Protein AF-0000000076386285 (afdb_homodimer)

pLDDT: mean 74.88, std 27.38, range [20.5, 98.56]

Secondary structure (DSSP, 8-state):
------------------S-----HHHHHHHHHHHHHHHHHHHHHHHHHHHHHHHHHHHHHHHHHHHHHHHHHHHHHHHHHHHHHHHHHHHHHHHHHHHHHHHHHHHTGGGS-HHHHHHHHHHHHHHHHTHHHHHHHHHH--EE--HHHHHHHHHT--EEPP----HHHHTTS-------------------------/------------------S-----HHHHHHHHHHHHHHHHHHHHHHHHHHHHHHHHHHHHHHHHHHHHHHHHHHHHHHHHHHHHHHHHHHHHHHHHHHHHHHHHHHHTGGGS-HHHHHHHHHHHHHHHHTHHHHHHHHHH--EE--HHHHHHHHHT--EEPP----HHHHTTS-------------------------

Organism: Callorhinchus milii (NCBI:txid7868)

Structure (mmCIF, N/CA/C/O backbone):
data_AF-0000000076386285-model_v1
#
loop_
_entity.id
_entity.type
_entity.pdbx_description
1 polymer 'Spermatogenesis-associated serine-rich protein 2'
#
loop_
_atom_site.group_PDB
_atom_site.id
_atom_site.type_symbol
_atom_site.label_atom_id
_atom_site.label_alt_id
_atom_site.label_comp_id
_atom_site.label_asym_id
_atom_site.label_entity_id
_atom_site.label_seq_id
_atom_site.pdbx_PDB_ins_code
_atom_site.Cartn_x
_atom_site.Cartn_y
_atom_site.Cartn_z
_atom_site.occupancy
_atom_site.B_iso_or_equiv
_atom_site.auth_seq_id
_atom_site.auth_comp_id
_atom_site.auth_asym_id
_atom_site.auth_atom_id
_atom_site.pdbx_PDB_model_num
ATOM 1 N N . LYS A 1 1 ? -15.422 -108.125 -12.406 1 35.66 1 LYS A N 1
ATOM 2 C CA . LYS A 1 1 ? -14.578 -107.562 -13.461 1 35.66 1 LYS A CA 1
ATOM 3 C C . LYS A 1 1 ? -14.398 -106.062 -13.297 1 35.66 1 LYS A C 1
ATOM 5 O O . LYS A 1 1 ? -15.375 -105.312 -13.062 1 35.66 1 LYS A O 1
ATOM 10 N N . PRO A 1 2 ? -13.195 -105.438 -13.008 1 38.62 2 PRO A N 1
ATOM 11 C CA . PRO A 1 2 ? -12.625 -104.188 -12.641 1 38.62 2 PRO A CA 1
ATOM 12 C C . PRO A 1 2 ? -12.906 -103.062 -13.68 1 38.62 2 PRO A C 1
ATOM 14 O O . PRO A 1 2 ? -12.727 -103.312 -14.875 1 38.62 2 PRO A O 1
ATOM 17 N N . PRO A 1 3 ? -13.961 -102.312 -13.531 1 40.31 3 PRO A N 1
ATOM 18 C CA . PRO A 1 3 ? -14.438 -101.562 -14.672 1 40.31 3 PRO A CA 1
ATOM 19 C C . PRO A 1 3 ? -13.336 -100.688 -15.312 1 40.31 3 PRO A C 1
ATOM 21 O O . PRO A 1 3 ? -12.383 -100.312 -14.625 1 40.31 3 PRO A O 1
ATOM 24 N N . PRO A 1 4 ? -12.859 -101 -16.578 1 34.97 4 PRO A N 1
ATOM 25 C CA . PRO A 1 4 ? -11.711 -100.375 -17.219 1 34.97 4 PRO A CA 1
ATOM 26 C C . PRO A 1 4 ? -11.711 -98.812 -17.078 1 34.97 4 PRO A C 1
ATOM 28 O O . PRO A 1 4 ? -12.781 -98.188 -17.016 1 34.97 4 PRO A O 1
ATOM 31 N N . ASN A 1 5 ? -10.789 -98.25 -16.297 1 36 5 ASN A N 1
ATOM 32 C CA . ASN A 1 5 ? -10.617 -96.812 -15.992 1 36 5 ASN A CA 1
ATOM 33 C C . ASN A 1 5 ? -10.625 -95.938 -17.266 1 36 5 ASN A C 1
ATOM 35 O O . ASN A 1 5 ? -10.109 -96.375 -18.297 1 36 5 ASN A O 1
ATOM 39 N N . PRO A 1 6 ? -11.508 -95 -17.422 1 34.81 6 PRO A N 1
ATOM 40 C CA . PRO A 1 6 ? -11.711 -94.25 -18.688 1 34.81 6 PRO A CA 1
ATOM 41 C C . PRO A 1 6 ? -10.422 -93.688 -19.25 1 34.81 6 PRO A C 1
ATOM 43 O O . PRO A 1 6 ? -9.484 -93.438 -18.5 1 34.81 6 PRO A O 1
ATOM 46 N N . PRO A 1 7 ? -9.969 -94.062 -20.484 1 29.41 7 PRO A N 1
ATOM 47 C CA . PRO A 1 7 ? -8.703 -93.562 -21.062 1 29.41 7 PRO A CA 1
ATOM 48 C C . PRO A 1 7 ? -8.539 -92.062 -20.969 1 29.41 7 PRO A C 1
ATOM 50 O O . PRO A 1 7 ? -9.516 -91.312 -21.141 1 29.41 7 PRO A O 1
ATOM 53 N N . ILE A 1 8 ? -7.84 -91.438 -20.031 1 34.91 8 ILE A N 1
ATOM 54 C CA . ILE A 1 8 ? -7.52 -90.062 -19.891 1 34.91 8 ILE A CA 1
ATOM 55 C C . ILE A 1 8 ? -7 -89.5 -21.219 1 34.91 8 ILE A C 1
ATOM 57 O O . ILE A 1 8 ? -6.105 -90.062 -21.828 1 34.91 8 ILE A O 1
ATOM 61 N N . PHE A 1 9 ? -7.812 -88.75 -22 1 29.17 9 PHE A N 1
ATOM 62 C CA . PHE A 1 9 ? -7.574 -88.125 -23.312 1 29.17 9 PHE A CA 1
ATOM 63 C C . PHE A 1 9 ? -6.25 -87.375 -23.328 1 29.17 9 PHE A C 1
ATOM 65 O O . PHE A 1 9 ? -5.934 -86.688 -22.391 1 29.17 9 PHE A O 1
ATOM 72 N N . PRO A 1 10 ? -5.152 -87.938 -23.844 1 29.06 10 PRO A N 1
ATOM 73 C CA . PRO A 1 10 ? -3.859 -87.25 -23.906 1 29.06 10 PRO A CA 1
ATOM 74 C C . PRO A 1 10 ? -3.967 -85.812 -24.469 1 29.06 10 PRO A C 1
ATOM 76 O O . PRO A 1 10 ? -4.59 -85.625 -25.516 1 29.06 10 PRO A O 1
ATOM 79 N N . SER A 1 11 ? -4.285 -84.75 -23.75 1 26.17 11 SER A N 1
ATOM 80 C CA . SER A 1 11 ? -4.352 -83.312 -24.047 1 26.17 11 SER A CA 1
ATOM 81 C C . SER A 1 11 ? -3.09 -82.875 -24.766 1 26.17 11 SER A C 1
ATOM 83 O O . SER A 1 11 ? -2.07 -82.562 -24.125 1 26.17 11 SER A O 1
ATOM 85 N N . ASP A 1 12 ? -2.529 -83.438 -25.828 1 27.33 12 ASP A N 1
ATOM 86 C CA . ASP A 1 12 ? -1.383 -83.188 -26.703 1 27.33 12 ASP A CA 1
ATOM 87 C C . ASP A 1 12 ? -1.451 -81.75 -27.281 1 27.33 12 ASP A C 1
ATOM 89 O O . ASP A 1 12 ? -1.646 -81.625 -28.484 1 27.33 12 ASP A O 1
ATOM 93 N N . CYS A 1 13 ? -2.277 -80.875 -26.984 1 32.75 13 CYS A N 1
ATOM 94 C CA . CYS A 1 13 ? -2.316 -79.625 -27.781 1 32.75 13 CYS A CA 1
ATOM 95 C C . CYS A 1 13 ? -0.916 -79.062 -27.969 1 32.75 13 CYS A C 1
ATOM 97 O O . CYS A 1 13 ? -0.384 -78.438 -27.078 1 32.75 13 CYS A O 1
ATOM 99 N N . ALA A 1 14 ? 0.162 -79.625 -28.688 1 32.5 14 ALA A N 1
ATOM 100 C CA . ALA A 1 14 ? 1.522 -79.812 -29.188 1 32.5 14 ALA A CA 1
ATOM 101 C C . ALA A 1 14 ? 1.964 -78.562 -29.938 1 32.5 14 ALA A C 1
ATOM 103 O O . ALA A 1 14 ? 3.133 -78.438 -30.312 1 32.5 14 ALA A O 1
ATOM 104 N N . ALA A 1 15 ? 1.148 -77.938 -31 1 34.97 15 ALA A N 1
ATOM 105 C CA . ALA A 1 15 ? 1.483 -77.438 -32.312 1 34.97 15 ALA A CA 1
ATOM 106 C C . ALA A 1 15 ? 2.455 -76.25 -32.188 1 34.97 15 ALA A C 1
ATOM 108 O O . ALA A 1 15 ? 2.617 -75.688 -31.109 1 34.97 15 ALA A O 1
ATOM 109 N N . LEU A 1 16 ? 2.684 -75.562 -33.562 1 32.06 16 LEU A N 1
ATOM 110 C CA . LEU A 1 16 ? 3.582 -74.688 -34.312 1 32.06 16 LEU A CA 1
ATOM 111 C C . LEU A 1 16 ? 3.729 -73.312 -33.594 1 32.06 16 LEU A C 1
ATOM 113 O O . LEU A 1 16 ? 2.818 -72.5 -33.625 1 32.06 16 LEU A O 1
ATOM 117 N N . ILE A 1 17 ? 4.152 -73.375 -32.438 1 33.78 17 ILE A N 1
ATOM 118 C CA . ILE A 1 17 ? 4.598 -72.25 -31.688 1 33.78 17 ILE A CA 1
ATOM 119 C C . ILE A 1 17 ? 5.406 -71.312 -32.594 1 33.78 17 ILE A C 1
ATOM 121 O O . ILE A 1 17 ? 6.508 -71.625 -33.031 1 33.78 17 ILE A O 1
ATOM 125 N N . SER A 1 18 ? 4.855 -70.875 -33.844 1 35.31 18 SER A N 1
ATOM 126 C CA . SER A 1 18 ? 5.566 -69.938 -34.688 1 35.31 18 SER A CA 1
ATOM 127 C C . SER A 1 18 ? 6.449 -69 -33.844 1 35.31 18 SER A C 1
ATOM 129 O O . SER A 1 18 ? 6.191 -68.812 -32.656 1 35.31 18 SER A O 1
ATOM 131 N N . PRO A 1 19 ? 7.656 -68.562 -34.375 1 36.28 19 PRO A N 1
ATOM 132 C CA . PRO A 1 19 ? 8.68 -67.75 -33.688 1 36.28 19 PRO A CA 1
ATOM 133 C C . PRO A 1 19 ? 8.094 -66.812 -32.656 1 36.28 19 PRO A C 1
ATOM 135 O O . PRO A 1 19 ? 6.918 -66.438 -32.75 1 36.28 19 PRO A O 1
ATOM 138 N N . CYS A 1 20 ? 8.547 -66.75 -31.469 1 38.47 20 CYS A N 1
ATOM 139 C CA . CYS A 1 20 ? 8.352 -65.938 -30.266 1 38.47 20 CYS A CA 1
ATOM 140 C C . CYS A 1 20 ? 7.859 -64.562 -30.641 1 38.47 20 CYS A C 1
ATOM 142 O O . CYS A 1 20 ? 8.523 -63.812 -31.391 1 38.47 20 CYS A O 1
ATOM 144 N N . LEU A 1 21 ? 6.695 -64.25 -31 1 42.19 21 LEU A N 1
ATOM 145 C CA . LEU A 1 21 ? 5.961 -63.062 -31.422 1 42.19 21 LEU A CA 1
ATOM 146 C C . LEU A 1 21 ? 6.531 -61.812 -30.781 1 42.19 21 LEU A C 1
ATOM 148 O O . LEU A 1 21 ? 6.305 -61.562 -29.594 1 42.19 21 LEU A O 1
ATOM 152 N N . THR A 1 22 ? 7.941 -61.5 -30.703 1 45.78 22 THR A N 1
ATOM 153 C CA . THR A 1 22 ? 8.57 -60.219 -30.484 1 45.78 22 THR A CA 1
ATOM 154 C C . THR A 1 22 ? 7.605 -59.094 -30.828 1 45.78 22 THR A C 1
ATOM 156 O O . THR A 1 22 ? 6.945 -59.094 -31.859 1 45.78 22 THR A O 1
ATOM 159 N N . THR A 1 23 ? 6.762 -58.594 -29.938 1 53.19 23 THR A N 1
ATOM 160 C CA . THR A 1 23 ? 6.027 -57.375 -30.266 1 53.19 23 THR A CA 1
ATOM 161 C C . THR A 1 23 ? 6.781 -56.562 -31.312 1 53.19 23 THR A C 1
ATOM 163 O O . THR A 1 23 ? 8.008 -56.438 -31.25 1 53.19 23 THR A O 1
ATOM 166 N N . GLY A 1 24 ? 6.57 -56.719 -32.531 1 56.06 24 GLY A N 1
ATOM 167 C CA . GLY A 1 24 ? 7.199 -56.125 -33.688 1 56.06 24 GLY A CA 1
ATOM 168 C C . GLY A 1 24 ? 7.934 -54.844 -33.406 1 56.06 24 GLY A C 1
ATOM 169 O O . GLY A 1 24 ? 7.711 -54.219 -32.344 1 56.06 24 GLY A O 1
ATOM 170 N N . PRO A 1 25 ? 9.164 -54.531 -34.031 1 62.34 25 PRO A N 1
ATOM 171 C CA . PRO A 1 25 ? 10.039 -53.375 -33.875 1 62.34 25 PRO A CA 1
ATOM 172 C C . PRO A 1 25 ? 9.273 -52.062 -33.594 1 62.34 25 PRO A C 1
ATOM 174 O O . PRO A 1 25 ? 9.766 -51.188 -32.906 1 62.34 25 PRO A O 1
ATOM 177 N N . TYR A 1 26 ? 7.988 -52.062 -33.969 1 70.19 26 TYR A N 1
ATOM 178 C CA . TYR A 1 26 ? 7.262 -50.812 -33.875 1 70.19 26 TYR A CA 1
ATOM 179 C C . TYR A 1 26 ? 6.734 -50.594 -32.438 1 70.19 26 TYR A C 1
ATOM 181 O O . TYR A 1 26 ? 6.777 -49.469 -31.938 1 70.19 26 TYR A O 1
ATOM 189 N N . ILE A 1 27 ? 6.383 -51.688 -31.688 1 82.06 27 ILE A N 1
ATOM 190 C CA . ILE A 1 27 ? 5.84 -51.531 -30.344 1 82.06 27 ILE A CA 1
ATOM 191 C C . ILE A 1 27 ? 6.969 -51.188 -29.375 1 82.06 27 ILE A C 1
ATOM 193 O O . ILE A 1 27 ? 6.762 -50.469 -28.391 1 82.06 27 ILE A O 1
ATOM 197 N N . GLU A 1 28 ? 8.117 -51.656 -29.734 1 83.31 28 GLU A N 1
ATOM 198 C CA . GLU A 1 28 ? 9.281 -51.375 -28.891 1 83.31 28 GLU A CA 1
ATOM 199 C C . GLU A 1 28 ? 9.609 -49.875 -28.875 1 83.31 28 GLU A C 1
ATOM 201 O O . GLU A 1 28 ? 9.945 -49.344 -27.812 1 83.31 28 GLU A O 1
ATOM 206 N N . LYS A 1 29 ? 9.516 -49.25 -30.016 1 88.5 29 LYS A N 1
ATOM 207 C CA . LYS A 1 29 ? 9.742 -47.812 -30.062 1 88.5 29 LYS A CA 1
ATOM 208 C C . LYS A 1 29 ? 8.711 -47.031 -29.25 1 88.5 29 LYS A C 1
ATOM 210 O O . LYS A 1 29 ? 9.047 -46.094 -28.516 1 88.5 29 LYS A O 1
ATOM 215 N N . SER A 1 30 ? 7.504 -47.5 -29.344 1 90.06 30 SER A N 1
ATOM 216 C CA . SER A 1 30 ? 6.426 -46.906 -28.594 1 90.06 30 SER A CA 1
ATOM 217 C C . SER A 1 30 ? 6.645 -47.031 -27.094 1 90.06 30 SER A C 1
ATOM 219 O O . SER A 1 30 ? 6.387 -46.125 -26.328 1 90.06 30 SER A O 1
ATOM 221 N N . MET A 1 31 ? 7.164 -48.156 -26.703 1 89.94 31 MET A N 1
ATOM 222 C CA . MET A 1 31 ? 7.402 -48.438 -25.281 1 89.94 31 MET A CA 1
ATOM 223 C C . MET A 1 31 ? 8.516 -47.531 -24.734 1 89.94 31 MET A C 1
ATOM 225 O O . MET A 1 31 ? 8.422 -47.031 -23.609 1 89.94 31 MET A O 1
ATOM 229 N N . LYS A 1 32 ? 9.508 -47.312 -25.5 1 92.06 32 LYS A N 1
ATOM 230 C CA . LYS A 1 32 ? 10.609 -46.438 -25.094 1 92.06 32 LYS A CA 1
ATOM 231 C C . LYS A 1 32 ? 10.148 -45 -24.953 1 92.06 32 LYS A C 1
ATOM 233 O O . LYS A 1 32 ? 10.531 -44.312 -24.016 1 92.06 32 LYS A O 1
ATOM 238 N N . ASP A 1 33 ? 9.258 -44.562 -25.938 1 93.19 33 ASP A N 1
ATOM 239 C CA . ASP A 1 33 ? 8.703 -43.219 -25.875 1 93.19 33 ASP A CA 1
ATOM 240 C C . ASP A 1 33 ? 7.828 -43.031 -24.641 1 93.19 33 ASP A C 1
ATOM 242 O O . ASP A 1 33 ? 7.887 -42 -23.984 1 93.19 33 ASP A O 1
ATOM 246 N N . LEU A 1 34 ? 7.035 -44.031 -24.328 1 94.38 34 LEU A N 1
ATOM 247 C CA . LEU A 1 34 ? 6.184 -44 -23.141 1 94.38 34 LEU A CA 1
ATOM 248 C C . LEU A 1 34 ? 7.016 -43.875 -21.875 1 94.38 34 LEU A C 1
ATOM 250 O O . LEU A 1 34 ? 6.703 -43.094 -20.984 1 94.38 34 LEU A O 1
ATOM 254 N N . GLN A 1 35 ? 8.094 -44.656 -21.859 1 93.38 35 GLN A N 1
ATOM 255 C CA . GLN A 1 35 ? 8.977 -44.625 -20.688 1 93.38 35 GLN A CA 1
ATOM 256 C C . GLN A 1 35 ? 9.609 -43.25 -20.516 1 93.38 35 GLN A C 1
ATOM 258 O O . GLN A 1 35 ? 9.68 -42.75 -19.406 1 93.38 35 GLN A O 1
ATOM 263 N N . ARG A 1 36 ? 10.07 -42.688 -21.578 1 93.75 36 ARG A N 1
ATOM 264 C CA . ARG A 1 36 ? 10.664 -41.375 -21.531 1 93.75 36 ARG A CA 1
ATOM 265 C C . ARG A 1 36 ? 9.664 -40.312 -21.031 1 93.75 36 ARG A C 1
ATOM 267 O O . ARG A 1 36 ? 10.016 -39.469 -20.219 1 93.75 36 ARG A O 1
ATOM 274 N N . CYS A 1 37 ? 8.477 -40.438 -21.531 1 92.38 37 CYS A N 1
ATOM 275 C CA . CYS A 1 37 ? 7.441 -39.5 -21.125 1 92.38 37 CYS A CA 1
ATOM 276 C C . CYS A 1 37 ? 7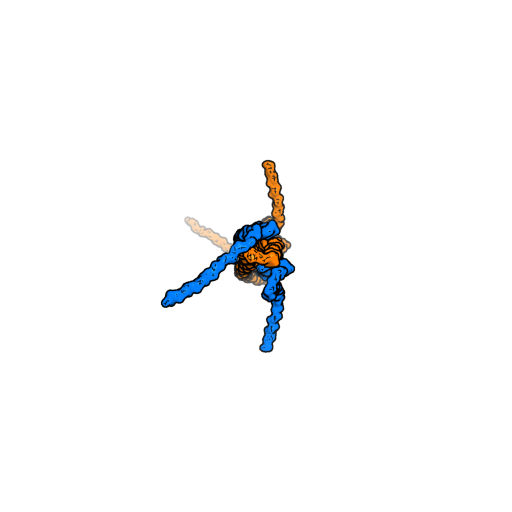.098 -39.656 -19.656 1 92.38 37 CYS A C 1
ATOM 278 O O . CYS A 1 37 ? 6.891 -38.656 -18.953 1 92.38 37 CYS A O 1
ATOM 280 N N . THR A 1 38 ? 7.059 -40.906 -19.109 1 92.19 38 THR A N 1
ATOM 281 C CA . THR A 1 38 ? 6.754 -41.156 -17.703 1 92.19 38 THR A CA 1
ATOM 282 C C . THR A 1 38 ? 7.809 -40.531 -16.797 1 92.19 38 THR A C 1
ATOM 284 O O . THR A 1 38 ? 7.48 -39.938 -15.781 1 92.19 38 THR A O 1
ATOM 287 N N . VAL A 1 39 ? 9.07 -40.625 -17.188 1 92.69 39 VAL A N 1
ATOM 288 C CA . VAL A 1 39 ? 10.156 -40.031 -16.422 1 92.69 39 VAL A CA 1
ATOM 289 C C . VAL A 1 39 ? 10.023 -38.5 -16.422 1 92.69 39 VAL A C 1
ATOM 291 O O . VAL A 1 39 ? 10.188 -37.844 -15.383 1 92.69 39 VAL A O 1
ATOM 294 N N . SER A 1 40 ? 9.688 -37.906 -17.578 1 91.12 40 SER A N 1
ATOM 295 C CA . SER A 1 40 ? 9.508 -36.469 -17.688 1 91.12 40 SER A CA 1
ATOM 296 C C . SER A 1 40 ? 8.352 -36 -16.812 1 91.12 40 SER A C 1
ATOM 298 O O . SER A 1 40 ? 8.438 -34.938 -16.203 1 91.12 40 SER A O 1
ATOM 300 N N . LEU A 1 41 ? 7.27 -36.75 -16.688 1 91.06 41 LEU A N 1
ATOM 301 C CA . LEU A 1 41 ? 6.113 -36.375 -15.883 1 91.06 41 LEU A CA 1
ATOM 302 C C . LEU A 1 41 ? 6.5 -36.25 -14.414 1 91.06 41 LEU A C 1
ATOM 304 O O . LEU A 1 41 ? 6.109 -35.281 -13.75 1 91.06 41 LEU A O 1
ATOM 308 N N . ALA A 1 42 ? 7.281 -37.219 -13.938 1 90.5 42 ALA A N 1
ATOM 309 C CA . ALA A 1 42 ? 7.754 -37.156 -12.555 1 90.5 42 ALA A CA 1
ATOM 310 C C . ALA A 1 42 ? 8.609 -35.906 -12.328 1 90.5 42 ALA A C 1
ATOM 312 O O . ALA A 1 42 ? 8.531 -35.281 -11.266 1 90.5 42 ALA A O 1
ATOM 313 N N . ARG A 1 43 ? 9.383 -35.562 -13.289 1 91.94 43 ARG A N 1
ATOM 314 C CA . ARG A 1 43 ? 10.234 -34.375 -13.195 1 91.94 43 ARG A CA 1
ATOM 315 C C . ARG A 1 43 ? 9.391 -33.094 -13.164 1 91.94 43 ARG A C 1
ATOM 317 O O . ARG A 1 43 ? 9.68 -32.188 -12.398 1 91.94 43 ARG A O 1
ATOM 324 N N . TYR A 1 44 ? 8.32 -33.031 -13.961 1 90.06 44 TYR A N 1
ATOM 325 C CA . TYR A 1 44 ? 7.461 -31.844 -14 1 90.06 44 TYR A CA 1
ATOM 326 C C . TYR A 1 44 ? 6.73 -31.656 -12.672 1 90.06 44 TYR A C 1
ATOM 328 O O . TYR A 1 44 ? 6.516 -30.531 -12.227 1 90.06 44 TYR A O 1
ATOM 336 N N . GLN A 1 45 ? 6.355 -32.781 -12.062 1 90.62 45 GLN A N 1
ATOM 337 C CA . GLN A 1 45 ? 5.715 -32.688 -10.758 1 90.62 45 GLN A CA 1
ATOM 338 C C . GLN A 1 45 ? 6.629 -32.031 -9.734 1 90.62 45 GLN A C 1
ATOM 340 O O . GLN A 1 45 ? 6.191 -31.156 -8.977 1 90.62 45 GLN A O 1
ATOM 345 N N . LEU A 1 46 ? 7.898 -32.406 -9.766 1 92 46 LEU A N 1
ATOM 346 C CA . LEU A 1 46 ? 8.875 -31.812 -8.852 1 92 46 LEU A CA 1
ATOM 347 C C . LEU A 1 46 ? 9.109 -30.344 -9.195 1 92 46 LEU A C 1
ATOM 349 O O . LEU A 1 46 ? 9.211 -29.5 -8.305 1 92 46 LEU A O 1
ATOM 353 N N . LEU A 1 47 ? 9.164 -30.062 -10.492 1 90.94 47 LEU A N 1
ATOM 354 C CA . LEU A 1 47 ? 9.43 -28.703 -10.945 1 90.94 47 LEU A CA 1
ATOM 355 C C . LEU A 1 47 ? 8.297 -27.766 -10.539 1 90.94 47 LEU A C 1
ATOM 357 O O . LEU A 1 47 ? 8.547 -26.641 -10.109 1 90.94 47 LEU A O 1
ATOM 361 N N . ILE A 1 48 ? 7.062 -28.219 -10.633 1 90.88 48 ILE A N 1
ATOM 362 C CA . ILE A 1 48 ? 5.918 -27.391 -10.25 1 90.88 48 ILE A CA 1
ATOM 363 C C . ILE A 1 48 ? 5.965 -27.109 -8.75 1 90.88 48 ILE A C 1
ATOM 365 O O . ILE A 1 48 ? 5.715 -25.984 -8.32 1 90.88 48 ILE A O 1
ATOM 369 N N . LYS A 1 49 ? 6.289 -28.109 -7.98 1 92.62 49 LYS A N 1
ATOM 370 C CA . LYS A 1 49 ? 6.375 -27.922 -6.535 1 92.62 49 LYS A CA 1
ATOM 371 C C . LYS A 1 49 ? 7.457 -26.906 -6.18 1 92.62 49 LYS A C 1
ATOM 373 O O . LYS A 1 49 ? 7.246 -26.047 -5.328 1 92.62 49 LYS A O 1
ATOM 378 N N . GLU A 1 50 ? 8.57 -27.016 -6.879 1 93.06 50 GLU A N 1
ATOM 379 C CA . GLU A 1 50 ? 9.664 -26.078 -6.637 1 93.06 50 GLU A CA 1
ATOM 380 C C . GLU A 1 50 ? 9.289 -24.656 -7.039 1 93.06 50 GLU A C 1
ATOM 382 O O . GLU A 1 50 ? 9.586 -23.703 -6.312 1 93.06 50 GLU A O 1
ATOM 387 N N . GLU A 1 51 ? 8.641 -24.547 -8.164 1 92.25 51 GLU A N 1
ATOM 388 C CA . GLU A 1 51 ? 8.219 -23.234 -8.648 1 92.25 51 GLU A CA 1
ATOM 389 C C . GLU A 1 51 ? 7.188 -22.609 -7.707 1 92.25 51 GLU A C 1
ATOM 391 O O . GLU A 1 51 ? 7.238 -21.406 -7.438 1 92.25 51 GLU A O 1
ATOM 396 N N . MET A 1 52 ? 6.32 -23.422 -7.211 1 92.62 52 MET A N 1
ATOM 397 C CA . MET A 1 52 ? 5.297 -22.938 -6.293 1 92.62 52 MET A CA 1
ATOM 398 C C . MET A 1 52 ? 5.914 -22.5 -4.973 1 92.62 52 MET A C 1
ATOM 400 O O . MET A 1 52 ? 5.551 -21.453 -4.426 1 92.62 52 MET A O 1
ATOM 404 N N . ASP A 1 53 ? 6.84 -23.219 -4.508 1 94.69 53 ASP A N 1
ATOM 405 C CA . ASP A 1 53 ? 7.535 -22.844 -3.283 1 94.69 53 ASP A CA 1
ATOM 406 C C . ASP A 1 53 ? 8.289 -21.531 -3.465 1 94.69 53 ASP A C 1
ATOM 408 O O . ASP A 1 53 ? 8.281 -20.672 -2.578 1 94.69 53 ASP A O 1
ATOM 412 N N . ALA A 1 54 ? 8.906 -21.453 -4.617 1 95.12 54 ALA A N 1
ATOM 413 C CA . ALA A 1 54 ? 9.625 -20.219 -4.926 1 95.12 54 ALA A CA 1
ATOM 414 C C . ALA A 1 54 ? 8.664 -19.031 -5.008 1 95.12 54 ALA A C 1
ATOM 416 O O . ALA A 1 54 ? 8.984 -17.938 -4.543 1 95.12 54 ALA A O 1
ATOM 417 N N . SER A 1 55 ? 7.535 -19.266 -5.582 1 95.56 55 SER A N 1
ATOM 418 C CA . SER A 1 55 ? 6.523 -18.219 -5.699 1 95.56 55 SER A CA 1
ATOM 419 C C . SER A 1 55 ? 6.004 -17.797 -4.328 1 95.56 55 SER A C 1
ATOM 421 O O . SER A 1 55 ? 5.84 -16.609 -4.062 1 95.56 55 SER A O 1
ATOM 423 N N . VAL A 1 56 ? 5.785 -18.719 -3.465 1 96.81 56 VAL A N 1
ATOM 424 C CA . VAL A 1 56 ? 5.305 -18.422 -2.119 1 96.81 56 VAL A CA 1
ATOM 425 C C . VAL A 1 56 ? 6.336 -17.578 -1.372 1 96.81 56 VAL A C 1
ATOM 427 O O . VAL A 1 56 ? 5.984 -16.609 -0.709 1 96.81 56 VAL A O 1
ATOM 430 N N . LYS A 1 57 ? 7.59 -17.938 -1.509 1 97.19 57 LYS A N 1
ATOM 431 C CA . LYS A 1 57 ? 8.656 -17.172 -0.874 1 97.19 57 LYS A CA 1
ATOM 432 C C . LYS A 1 57 ? 8.719 -15.758 -1.424 1 97.19 57 LYS A C 1
ATOM 434 O O . LYS A 1 57 ? 8.883 -14.797 -0.665 1 97.19 57 LYS A O 1
ATOM 439 N N . LYS A 1 58 ? 8.594 -15.695 -2.732 1 97.12 58 LYS A N 1
ATOM 440 C CA . LYS A 1 58 ? 8.609 -14.383 -3.373 1 97.12 58 LYS A CA 1
ATOM 441 C C . LYS A 1 58 ? 7.453 -13.516 -2.883 1 97.12 58 LYS A C 1
ATOM 443 O O . LYS A 1 58 ? 7.625 -12.312 -2.654 1 97.12 58 LYS A O 1
ATOM 448 N N . ILE A 1 59 ? 6.32 -14.094 -2.703 1 97.69 59 ILE A N 1
ATOM 449 C CA . ILE A 1 59 ? 5.164 -13.367 -2.201 1 97.69 59 ILE A CA 1
ATOM 450 C C . ILE A 1 59 ? 5.453 -12.836 -0.797 1 97.69 59 ILE A C 1
ATOM 452 O O . ILE A 1 59 ? 5.227 -11.664 -0.509 1 97.69 59 ILE A O 1
ATOM 456 N N . LYS A 1 60 ? 5.941 -13.641 0.06 1 98.12 60 LYS A N 1
ATOM 457 C CA . LYS A 1 60 ? 6.211 -13.25 1.441 1 98.12 60 LYS A CA 1
ATOM 458 C C . LYS A 1 60 ? 7.211 -12.102 1.505 1 98.12 60 LYS A C 1
ATOM 460 O O . LYS A 1 60 ? 7.02 -11.148 2.262 1 98.12 60 LYS A O 1
ATOM 465 N N . VAL A 1 61 ? 8.258 -12.211 0.661 1 97.94 61 VAL A N 1
ATOM 466 C CA . VAL A 1 61 ? 9.273 -11.164 0.633 1 97.94 61 VAL A CA 1
ATOM 467 C C . VAL A 1 61 ? 8.664 -9.875 0.099 1 97.94 61 VAL A C 1
ATOM 469 O O . VAL A 1 61 ? 8.852 -8.805 0.684 1 97.94 61 VAL A O 1
ATOM 472 N N . THR A 1 62 ? 7.953 -9.93 -0.993 1 98.12 62 THR A N 1
ATOM 473 C CA . THR A 1 62 ? 7.332 -8.773 -1.636 1 98.12 62 THR A CA 1
ATOM 474 C C . THR A 1 62 ? 6.367 -8.078 -0.681 1 98.12 62 THR A C 1
ATOM 476 O O . THR A 1 62 ? 6.438 -6.863 -0.5 1 98.12 62 THR A O 1
ATOM 479 N N . PHE A 1 63 ? 5.539 -8.828 0.03 1 98.38 63 PHE A N 1
ATOM 480 C CA . PHE A 1 63 ? 4.535 -8.242 0.909 1 98.38 63 PHE A CA 1
ATOM 481 C C . PHE A 1 63 ? 5.168 -7.766 2.211 1 98.38 63 PHE A C 1
ATOM 483 O O . PHE A 1 63 ? 4.695 -6.809 2.826 1 98.38 63 PHE A O 1
ATOM 490 N N . GLY A 1 64 ? 6.281 -8.406 2.592 1 98.25 64 GLY A N 1
ATOM 491 C CA . GLY A 1 64 ? 7.062 -7.852 3.684 1 98.25 64 GLY A CA 1
ATOM 492 C C . GLY A 1 64 ? 7.609 -6.469 3.381 1 98.25 64 GLY A C 1
ATOM 493 O O . GLY A 1 64 ? 7.574 -5.582 4.234 1 98.25 64 GLY A O 1
ATOM 494 N N . GLU A 1 65 ? 8.094 -6.359 2.18 1 98.06 65 GLU A N 1
ATOM 495 C CA . GLU A 1 65 ? 8.602 -5.062 1.749 1 98.06 65 GLU A CA 1
ATOM 496 C C . GLU A 1 65 ? 7.484 -4.02 1.699 1 98.06 65 GLU A C 1
ATOM 498 O O . GLU A 1 65 ? 7.676 -2.877 2.117 1 98.06 65 GLU A O 1
ATOM 503 N N . LEU A 1 66 ? 6.359 -4.379 1.248 1 98.56 66 LEU A N 1
ATOM 504 C CA . LEU A 1 66 ? 5.23 -3.463 1.148 1 98.56 66 LEU A CA 1
ATOM 505 C C . LEU A 1 66 ? 4.734 -3.057 2.533 1 98.56 66 LEU A C 1
ATOM 507 O O . LEU A 1 66 ? 4.391 -1.895 2.76 1 98.56 66 LEU A O 1
ATOM 511 N N . GLN A 1 67 ? 4.758 -4.004 3.486 1 98.31 67 GLN A N 1
ATOM 512 C CA . GLN A 1 67 ? 4.398 -3.693 4.867 1 98.31 67 GLN A CA 1
ATOM 513 C C . GLN A 1 67 ? 5.359 -2.674 5.469 1 98.31 67 GLN A C 1
ATOM 515 O O . GLN A 1 67 ? 4.934 -1.741 6.156 1 98.31 67 GLN A O 1
ATOM 520 N N . THR A 1 68 ? 6.582 -2.867 5.16 1 98.25 68 THR A N 1
ATOM 521 C CA . THR A 1 68 ? 7.59 -1.934 5.645 1 98.25 68 THR A CA 1
ATOM 522 C C . THR A 1 68 ? 7.383 -0.549 5.039 1 98.25 68 THR A C 1
ATOM 524 O O . THR A 1 68 ? 7.508 0.463 5.73 1 98.25 68 THR A O 1
ATOM 527 N N . CYS A 1 69 ? 7.062 -0.513 3.775 1 97.75 69 CYS A N 1
ATOM 528 C CA . CYS A 1 69 ? 6.805 0.758 3.107 1 97.75 69 CYS A CA 1
ATOM 529 C C . CYS A 1 69 ? 5.641 1.49 3.76 1 97.75 69 CYS A C 1
ATOM 531 O O . CYS A 1 69 ? 5.699 2.705 3.961 1 97.75 69 CYS A O 1
ATOM 533 N N . ILE A 1 70 ? 4.59 0.764 4.148 1 98.5 70 ILE A N 1
ATOM 534 C CA . ILE A 1 70 ? 3.416 1.361 4.773 1 98.5 70 ILE A CA 1
ATOM 535 C C . ILE A 1 70 ? 3.787 1.914 6.148 1 98.5 70 ILE A C 1
ATOM 537 O O . ILE A 1 70 ? 3.424 3.043 6.488 1 98.5 70 ILE A O 1
ATOM 541 N N . MET A 1 71 ? 4.543 1.18 6.891 1 98.12 71 MET A N 1
ATOM 542 C CA . MET A 1 71 ? 4.965 1.611 8.219 1 98.12 71 MET A CA 1
ATOM 543 C C . MET A 1 71 ? 5.844 2.855 8.133 1 98.12 71 MET A C 1
ATOM 545 O O . MET A 1 71 ? 5.66 3.805 8.898 1 98.12 71 MET A O 1
ATOM 549 N N . ASP A 1 72 ? 6.77 2.844 7.203 1 98.31 72 ASP A N 1
ATOM 550 C CA . ASP A 1 72 ? 7.676 3.975 7.023 1 98.31 72 ASP A CA 1
ATOM 551 C C . ASP A 1 72 ? 6.91 5.234 6.621 1 98.31 72 ASP A C 1
ATOM 553 O O . ASP A 1 72 ? 7.211 6.328 7.094 1 98.31 72 ASP A O 1
ATOM 557 N N . ARG A 1 73 ? 5.961 5.086 5.734 1 98.44 73 ARG A N 1
ATOM 558 C CA . ARG A 1 73 ? 5.203 6.246 5.27 1 98.44 73 ARG A CA 1
ATOM 559 C C . ARG A 1 73 ? 4.348 6.824 6.395 1 98.44 73 ARG A C 1
ATOM 561 O O . ARG A 1 73 ? 4.227 8.047 6.52 1 98.44 73 ARG A O 1
ATOM 568 N N . GLU A 1 74 ? 3.785 5.914 7.199 1 98.12 74 GLU A N 1
ATOM 569 C CA . GLU A 1 74 ? 3.018 6.371 8.352 1 98.12 74 GLU A CA 1
ATOM 570 C C . GLU A 1 74 ? 3.879 7.215 9.289 1 98.12 74 GLU A C 1
ATOM 572 O O . GLU A 1 74 ? 3.471 8.305 9.703 1 98.12 74 GLU A O 1
ATOM 577 N N . VAL A 1 75 ? 5.066 6.73 9.586 1 98.06 75 VAL A N 1
ATOM 578 C CA . VAL A 1 75 ? 5.984 7.426 10.477 1 98.06 75 VAL A CA 1
ATOM 579 C C . VAL A 1 75 ? 6.406 8.758 9.852 1 98.06 75 VAL A C 1
ATOM 581 O O . VAL A 1 75 ? 6.465 9.781 10.539 1 98.06 75 VAL A O 1
ATOM 584 N N . ALA A 1 76 ? 6.633 8.75 8.555 1 97.75 76 ALA A N 1
ATOM 585 C CA . ALA A 1 76 ? 7.035 9.961 7.852 1 97.75 76 ALA A CA 1
ATOM 586 C C . ALA A 1 76 ? 5.934 11.016 7.906 1 97.75 76 ALA A C 1
ATOM 588 O O . ALA A 1 76 ? 6.207 12.203 8.133 1 97.75 76 ALA A O 1
ATOM 589 N N . LEU A 1 77 ? 4.707 10.625 7.746 1 97.19 77 LEU A N 1
ATOM 590 C CA . LEU A 1 77 ? 3.578 11.547 7.77 1 97.19 77 LEU A CA 1
ATOM 591 C C . LEU A 1 77 ? 3.354 12.094 9.172 1 97.19 77 LEU A C 1
ATOM 593 O O . LEU A 1 77 ? 3.051 13.281 9.344 1 97.19 77 LEU A O 1
ATOM 597 N N . MET A 1 78 ? 3.551 11.242 10.156 1 96.88 78 MET A N 1
ATOM 598 C CA . MET A 1 78 ? 3.424 11.688 11.539 1 96.88 78 MET A CA 1
ATOM 599 C C . MET A 1 78 ? 4.48 12.734 11.875 1 96.88 78 MET A C 1
ATOM 601 O O . MET A 1 78 ? 4.191 13.719 12.547 1 96.88 78 MET A O 1
ATOM 605 N N . SER A 1 79 ? 5.641 12.523 11.367 1 96.88 79 SER A N 1
ATOM 606 C CA . SER A 1 79 ? 6.723 13.477 11.578 1 96.88 79 SER A CA 1
ATOM 607 C C . SER A 1 79 ? 6.449 14.789 10.852 1 96.88 79 SER A C 1
ATOM 609 O O . SER A 1 79 ? 6.711 15.875 11.383 1 96.88 79 SER A O 1
ATOM 611 N N . GLU A 1 80 ? 5.941 14.648 9.656 1 95.25 80 GLU A N 1
ATOM 612 C CA . GLU A 1 80 ? 5.562 15.828 8.891 1 95.25 80 GLU A CA 1
ATOM 613 C C . GLU A 1 80 ? 4.504 16.641 9.617 1 95.25 80 GLU A C 1
ATOM 615 O O . GLU A 1 80 ? 4.609 17.875 9.703 1 95.25 80 GLU A O 1
ATOM 620 N N . LEU A 1 81 ? 3.533 15.992 10.219 1 94.5 81 LEU A N 1
ATOM 621 C CA . LEU A 1 81 ? 2.467 16.672 10.945 1 94.5 81 LEU A CA 1
ATOM 622 C C . LEU A 1 81 ? 3.01 17.344 12.203 1 94.5 81 LEU A C 1
ATOM 624 O O . LEU A 1 81 ? 2.592 18.453 12.547 1 94.5 81 LEU A O 1
ATOM 628 N N . ASP A 1 82 ? 3.955 16.703 12.828 1 95.5 82 ASP A N 1
ATOM 629 C CA . ASP A 1 82 ? 4.578 17.297 14.016 1 95.5 82 ASP A CA 1
ATOM 630 C C . ASP A 1 82 ? 5.328 18.578 13.664 1 95.5 82 ASP A C 1
ATOM 632 O O . ASP A 1 82 ? 5.273 19.562 14.406 1 95.5 82 ASP A O 1
ATOM 636 N N . LYS A 1 83 ? 6.016 18.547 12.555 1 94.69 83 LYS A N 1
ATOM 637 C CA . LYS A 1 83 ? 6.734 19.719 12.102 1 94.69 83 LYS A CA 1
ATOM 638 C C . LYS A 1 83 ? 5.766 20.859 11.773 1 94.69 83 LYS A C 1
ATOM 640 O O . LYS A 1 83 ? 5.996 22.016 12.164 1 94.69 83 LYS A O 1
ATOM 645 N N . ILE A 1 84 ? 4.688 20.547 11.148 1 92.94 84 ILE A N 1
ATOM 646 C CA . ILE A 1 84 ? 3.674 21.531 10.797 1 92.94 84 ILE A CA 1
ATOM 647 C C . ILE A 1 84 ? 3.057 22.109 12.062 1 92.94 84 ILE A C 1
ATOM 649 O O . ILE A 1 84 ? 2.893 23.328 12.18 1 92.94 84 ILE A O 1
ATOM 653 N N . LYS A 1 85 ? 2.729 21.219 12.984 1 93.25 85 LYS A N 1
ATOM 654 C CA . LYS A 1 85 ? 2.166 21.641 14.266 1 93.25 85 LYS A CA 1
ATOM 655 C C . LYS A 1 85 ? 3.109 22.594 14.992 1 93.25 85 LYS A C 1
ATOM 657 O O . LYS A 1 85 ? 2.688 23.641 15.477 1 93.25 85 LYS A O 1
ATOM 662 N N . LYS A 1 86 ? 4.379 22.25 15.055 1 93.81 86 LYS A N 1
ATOM 663 C CA . LYS A 1 86 ? 5.379 23.062 15.742 1 93.81 86 LYS A CA 1
ATOM 664 C C . LYS A 1 86 ? 5.52 24.422 15.086 1 93.81 86 LYS A C 1
ATOM 666 O O . LYS A 1 86 ? 5.562 25.453 15.766 1 93.81 86 LYS A O 1
ATOM 671 N N . GLU A 1 87 ? 5.547 24.406 13.812 1 92.06 87 GLU A N 1
ATOM 672 C CA . GLU A 1 87 ? 5.672 25.656 13.086 1 92.06 87 GLU A CA 1
ATOM 673 C C . GLU A 1 87 ? 4.457 26.547 13.32 1 92.06 87 GLU A C 1
ATOM 675 O O . GLU A 1 87 ? 4.598 27.75 13.562 1 92.06 87 GLU A O 1
ATOM 680 N N . ALA A 1 88 ? 3.303 25.984 13.289 1 91.62 88 ALA A N 1
ATOM 681 C CA . ALA A 1 88 ? 2.068 26.75 13.492 1 91.62 88 ALA A CA 1
ATOM 682 C C . ALA A 1 88 ? 2.01 27.328 14.906 1 91.62 88 ALA A C 1
ATOM 684 O O . ALA A 1 88 ? 1.679 28.5 15.086 1 91.62 88 ALA A O 1
ATOM 685 N N . LEU A 1 89 ? 2.398 26.5 15.836 1 91.88 89 LEU A N 1
ATOM 686 C CA . LEU A 1 89 ? 2.34 26.953 17.219 1 91.88 89 LEU A CA 1
ATOM 687 C C . LEU A 1 89 ? 3.393 28.016 17.5 1 91.88 89 LEU A C 1
ATOM 689 O O . LEU A 1 89 ? 3.158 28.938 18.297 1 91.88 89 LEU A O 1
ATOM 693 N N . GLU A 1 90 ? 4.566 27.906 16.781 1 92.56 90 GLU A N 1
ATOM 694 C CA . GLU A 1 90 ? 5.605 28.922 16.938 1 92.56 90 GLU A CA 1
ATOM 695 C C . GLU A 1 90 ? 5.145 30.281 16.422 1 92.56 90 GLU A C 1
ATOM 697 O O . GLU A 1 90 ? 5.41 31.312 17.031 1 92.56 90 GLU A O 1
ATOM 702 N N . ILE A 1 91 ? 4.43 30.266 15.352 1 90.38 91 ILE A N 1
ATOM 703 C CA . ILE A 1 91 ? 3.904 31.5 14.781 1 90.38 91 ILE A CA 1
ATOM 704 C C . ILE A 1 91 ? 2.877 32.125 15.727 1 90.38 91 ILE A C 1
ATOM 706 O O . ILE A 1 91 ? 2.936 33.312 16.031 1 90.38 91 ILE A O 1
ATOM 710 N N . LEU A 1 92 ? 1.998 31.328 16.25 1 90.06 92 LEU A N 1
ATOM 711 C CA . LEU A 1 92 ? 0.961 31.812 17.156 1 90.06 92 LEU A CA 1
ATOM 712 C C . LEU A 1 92 ? 1.57 32.312 18.453 1 90.06 92 LEU A C 1
ATOM 714 O O . LEU A 1 92 ? 1.111 33.312 19 1 90.06 92 LEU A O 1
ATOM 718 N N . ASP A 1 93 ? 2.617 31.594 18.859 1 93.25 93 ASP A N 1
ATOM 719 C CA . ASP A 1 93 ? 3.301 32.031 20.078 1 93.25 93 ASP A CA 1
ATOM 720 C C . ASP A 1 93 ? 3.945 33.406 19.875 1 93.25 93 ASP A C 1
ATOM 722 O O . ASP A 1 93 ? 3.908 34.25 20.781 1 93.25 93 ASP A O 1
ATOM 726 N N . SER A 1 94 ? 4.516 33.625 18.75 1 92.81 94 SER A N 1
ATOM 727 C CA . SER A 1 94 ? 5.117 34.906 18.438 1 92.81 94 SER A CA 1
ATOM 728 C C . SER A 1 94 ? 4.066 36.031 18.406 1 92.81 94 SER A C 1
ATOM 730 O O . SER A 1 94 ? 4.289 37.125 18.938 1 92.81 94 SER A O 1
ATOM 732 N N . ARG A 1 95 ? 2.916 35.656 17.812 1 92.81 95 ARG A N 1
ATOM 733 C CA . ARG A 1 95 ? 1.803 36.625 17.781 1 92.81 95 ARG A CA 1
ATOM 734 C C . ARG A 1 95 ? 1.293 36.906 19.188 1 92.81 95 ARG A C 1
ATOM 736 O O . ARG A 1 95 ? 1.013 38.062 19.531 1 92.81 95 ARG A O 1
ATOM 743 N N . GLN A 1 96 ? 1.258 35.875 20 1 93.06 96 GLN A N 1
ATOM 744 C CA . GLN A 1 96 ? 0.808 36.031 21.375 1 93.06 96 GLN A CA 1
ATOM 745 C C . GLN A 1 96 ? 1.786 36.875 22.172 1 93.06 96 GLN A C 1
ATOM 747 O O . GLN A 1 96 ? 1.372 37.75 22.969 1 93.06 96 GLN A O 1
ATOM 752 N N . ARG A 1 97 ? 3.051 36.75 21.969 1 95.88 97 ARG A N 1
ATOM 753 C CA . ARG A 1 97 ? 4.062 37.531 22.641 1 95.88 97 ARG A CA 1
ATOM 754 C C . ARG A 1 97 ? 3.957 39 22.25 1 95.88 97 ARG A C 1
ATOM 756 O O . ARG A 1 97 ? 4.039 39.906 23.109 1 95.88 97 ARG A O 1
ATOM 763 N N . ARG A 1 98 ? 3.709 39.219 21.016 1 95.44 98 ARG A N 1
ATOM 764 C CA . ARG A 1 98 ? 3.543 40.594 20.531 1 95.44 98 ARG A CA 1
ATOM 765 C C . ARG A 1 98 ? 2.291 41.219 21.125 1 95.44 98 ARG A C 1
ATOM 767 O O . ARG A 1 98 ? 2.299 42.406 21.484 1 95.44 98 ARG A O 1
ATOM 774 N N . ALA A 1 99 ? 1.239 40.469 21.219 1 95.19 99 ALA A N 1
ATOM 775 C CA . ALA A 1 99 ? 0.005 40.938 21.828 1 95.19 99 ALA A CA 1
ATOM 776 C C . ALA A 1 99 ? 0.229 41.344 23.281 1 95.19 99 ALA A C 1
ATOM 778 O O . ALA A 1 99 ? -0.264 42.375 23.734 1 95.19 99 ALA A O 1
ATOM 779 N N . GLU A 1 100 ? 0.977 40.531 23.969 1 95.44 100 GLU A N 1
ATOM 780 C CA . GLU A 1 100 ? 1.272 40.812 25.375 1 95.44 100 GLU A CA 1
ATOM 781 C C . GLU A 1 100 ? 2.127 42.062 25.516 1 95.44 100 GLU A C 1
ATOM 783 O O . GLU A 1 100 ? 1.921 42.844 26.422 1 95.44 100 GLU A O 1
ATOM 788 N N . GLU A 1 101 ? 3.033 42.219 24.578 1 96.31 101 GLU A N 1
ATOM 789 C CA . GLU A 1 101 ? 3.867 43.438 24.578 1 96.31 101 GLU A CA 1
ATOM 790 C C . GLU A 1 101 ? 3.031 44.688 24.344 1 96.31 101 GLU A C 1
ATOM 792 O O . GLU A 1 101 ? 3.178 45.688 25.062 1 96.31 101 GLU A O 1
ATOM 797 N N . LEU A 1 102 ? 2.119 44.625 23.422 1 96.12 102 LEU A N 1
ATOM 798 C CA . LEU A 1 102 ? 1.256 45.75 23.109 1 96.12 102 LEU A CA 1
ATOM 799 C C . LEU A 1 102 ? 0.3 46.031 24.266 1 96.12 102 LEU A C 1
ATOM 801 O O . LEU A 1 102 ? 0.012 47.188 24.578 1 96.12 102 LEU A O 1
ATOM 805 N N . LYS A 1 103 ? -0.151 44.969 24.953 1 95.12 103 LYS A N 1
ATOM 806 C CA . LYS A 1 103 ? -1.009 45.156 26.109 1 95.12 103 LYS A CA 1
ATOM 807 C C . LYS A 1 103 ? -0.27 45.875 27.25 1 95.12 103 LYS A C 1
ATOM 809 O O . LYS A 1 103 ? -0.825 46.75 27.891 1 95.12 103 LYS A O 1
ATOM 814 N N . ARG A 1 104 ? 0.969 45.562 27.438 1 95.62 104 ARG A N 1
ATOM 815 C CA . ARG A 1 104 ? 1.777 46.219 28.469 1 95.62 104 ARG A CA 1
ATOM 816 C C . ARG A 1 104 ? 1.954 47.688 28.156 1 95.62 104 ARG A C 1
ATOM 818 O O . ARG A 1 104 ? 1.879 48.531 29.062 1 95.62 104 ARG A O 1
ATOM 825 N N . LEU A 1 105 ? 2.084 48 26.891 1 93.94 105 LEU A N 1
ATOM 826 C CA . LEU A 1 105 ? 2.238 49.375 26.484 1 93.94 105 LEU A CA 1
ATOM 827 C C . LEU A 1 105 ? 0.938 50.156 26.672 1 93.94 105 LEU A C 1
ATOM 829 O O . LEU A 1 105 ? 0.957 51.312 27.062 1 93.94 105 LEU A O 1
ATOM 833 N N . THR A 1 106 ? -0.206 49.469 26.422 1 92.69 106 THR A N 1
ATOM 834 C CA . THR A 1 106 ? -1.504 50.125 26.594 1 92.69 106 THR A CA 1
ATOM 835 C C . THR A 1 106 ? -1.779 50.375 28.062 1 92.69 106 THR A C 1
ATOM 837 O O . THR A 1 106 ? -2.432 51.375 28.406 1 92.69 106 THR A O 1
ATOM 840 N N . ASP A 1 107 ? -1.178 49.594 28.953 1 91.12 107 ASP A N 1
ATOM 841 C CA . ASP A 1 107 ? -1.389 49.75 30.391 1 91.12 107 ASP A CA 1
ATOM 842 C C . ASP A 1 107 ? -0.716 51.031 30.891 1 91.12 107 ASP A C 1
ATOM 844 O O . ASP A 1 107 ? -1.158 51.625 31.875 1 91.12 107 ASP A O 1
ATOM 848 N N . VAL A 1 108 ? 0.377 51.469 30.156 1 91.44 108 VAL A N 1
ATOM 849 C CA . VAL A 1 108 ? 1.095 52.656 30.578 1 91.44 108 VAL A CA 1
ATOM 850 C C . VAL A 1 108 ? 0.805 53.812 29.625 1 91.44 108 VAL A C 1
ATOM 852 O O . VAL A 1 108 ? 1.572 54.781 29.547 1 91.44 108 VAL A O 1
ATOM 855 N N . ALA A 1 109 ? -0.326 53.719 28.859 1 89.06 109 ALA A N 1
ATOM 856 C CA . ALA A 1 109 ? -0.662 54.688 27.812 1 89.06 109 ALA A CA 1
ATOM 857 C C . ALA A 1 109 ? -0.882 56.062 28.391 1 89.06 109 ALA A C 1
ATOM 859 O O . ALA A 1 109 ? -0.556 57.062 27.766 1 89.06 109 ALA A O 1
ATOM 860 N N . ILE A 1 110 ? -1.417 56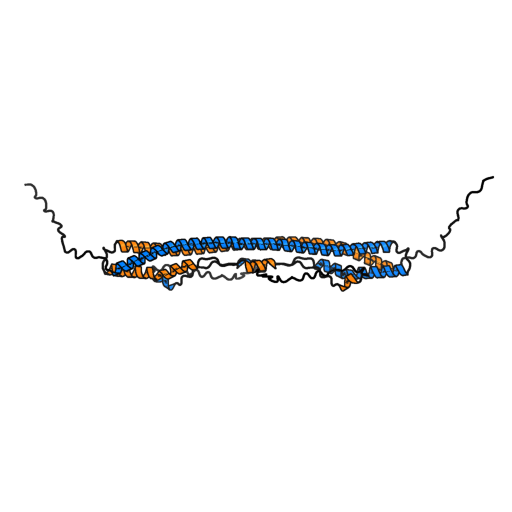.156 29.625 1 86.31 110 ILE A N 1
ATOM 861 C CA . ILE A 1 110 ? -1.758 57.438 30.25 1 86.31 110 ILE A CA 1
ATOM 862 C C . ILE A 1 110 ? -0.489 58.25 30.484 1 86.31 110 ILE A C 1
ATOM 864 O O . ILE A 1 110 ? -0.545 59.5 30.578 1 86.31 110 ILE A O 1
ATOM 868 N N . GLN A 1 111 ? 0.725 57.531 30.547 1 90.88 111 GLN A N 1
ATOM 869 C CA . GLN A 1 111 ? 2 58.188 30.812 1 90.88 111 GLN A CA 1
ATOM 870 C C . GLN A 1 111 ? 2.693 58.562 29.5 1 90.88 111 GLN A C 1
ATOM 872 O O . GLN A 1 111 ? 3.746 59.188 29.516 1 90.88 111 GLN A O 1
ATOM 877 N N . MET A 1 112 ? 1.994 58.406 28.406 1 87.38 112 MET A N 1
ATOM 878 C CA . MET A 1 112 ? 2.656 58.562 27.125 1 87.38 112 MET A CA 1
ATOM 879 C C . MET A 1 112 ? 2.32 59.906 26.5 1 87.38 112 MET A C 1
ATOM 881 O O . MET A 1 112 ? 1.251 60.469 26.75 1 87.38 112 MET A O 1
ATOM 885 N N . SER A 1 113 ? 3.422 60.375 25.719 1 91.12 113 SER A N 1
ATOM 886 C CA . SER A 1 113 ? 3.18 61.562 24.938 1 91.12 113 SER A CA 1
ATOM 887 C C . SER A 1 113 ? 2.207 61.312 23.781 1 91.12 113 SER A C 1
ATOM 889 O O . SER A 1 113 ? 1.906 60.156 23.484 1 91.12 113 SER A O 1
ATOM 891 N N . GLU A 1 114 ? 1.667 62.344 23.219 1 86.62 114 GLU A N 1
ATOM 892 C CA . GLU A 1 114 ? 0.751 62.188 22.078 1 86.62 114 GLU A CA 1
ATOM 893 C C . GLU A 1 114 ? 1.42 61.469 20.922 1 86.62 114 GLU A C 1
ATOM 895 O O . GLU A 1 114 ? 0.779 60.688 20.219 1 86.62 114 GLU A O 1
ATOM 900 N N . SER A 1 115 ? 2.654 61.75 20.734 1 90.88 115 SER A N 1
ATOM 901 C CA . SER A 1 115 ? 3.402 61.094 19.672 1 90.88 115 SER A CA 1
ATOM 902 C C . SER A 1 115 ? 3.568 59.625 19.953 1 90.88 115 SER A C 1
ATOM 904 O O . SER A 1 115 ? 3.436 58.781 19.047 1 90.88 115 SER A O 1
ATOM 906 N N . GLN A 1 116 ? 3.791 59.281 21.203 1 91.88 116 GLN A N 1
ATOM 907 C CA . GLN A 1 116 ? 3.932 57.875 21.609 1 91.88 116 GLN A CA 1
ATOM 908 C C . GLN A 1 116 ? 2.611 57.125 21.453 1 91.88 116 GLN A C 1
ATOM 910 O O . GLN A 1 116 ? 2.594 55.969 21.031 1 91.88 116 GLN A O 1
ATOM 915 N N . LEU A 1 117 ? 1.51 57.812 21.719 1 89.19 117 LEU A N 1
ATOM 916 C CA . LEU A 1 117 ? 0.187 57.219 21.625 1 89.19 117 LEU A CA 1
ATOM 917 C C . LEU A 1 117 ? -0.168 56.938 20.156 1 89.19 117 LEU A C 1
ATOM 919 O O . LEU A 1 117 ? -0.768 55.906 19.844 1 89.19 117 LEU A O 1
ATOM 923 N N . ALA A 1 118 ? 0.243 57.875 19.297 1 90.25 118 ALA A N 1
ATOM 924 C CA . ALA A 1 118 ? -0.004 57.688 17.859 1 90.25 118 ALA A CA 1
ATOM 925 C C . ALA A 1 118 ? 0.771 56.5 17.328 1 90.25 118 ALA A C 1
ATOM 927 O O . ALA A 1 118 ? 0.254 55.719 16.516 1 90.25 118 ALA A O 1
ATOM 928 N N . GLU A 1 119 ? 1.997 56.281 17.828 1 92.62 119 GLU A N 1
ATOM 929 C CA . GLU A 1 119 ? 2.82 55.156 17.438 1 92.62 119 GLU A CA 1
ATOM 930 C C . GLU A 1 119 ? 2.23 53.844 17.938 1 92.62 119 GLU A C 1
ATOM 932 O O . GLU A 1 119 ? 2.188 52.844 17.203 1 92.62 119 GLU A O 1
ATOM 937 N N . LEU A 1 120 ? 1.772 53.844 19.203 1 93.56 120 LEU A N 1
ATOM 938 C CA . LEU A 1 120 ? 1.161 52.656 19.797 1 93.56 120 LEU A CA 1
ATOM 939 C C . LEU A 1 120 ? -0.087 52.25 19.016 1 93.56 120 LEU A C 1
ATOM 941 O O . LEU A 1 120 ? -0.274 51.062 18.719 1 93.56 120 LEU A O 1
ATOM 945 N N . ARG A 1 121 ? -0.943 53.25 18.609 1 93.38 121 ARG A N 1
ATOM 946 C CA . ARG A 1 121 ? -2.146 52.969 17.828 1 93.38 121 ARG A CA 1
ATOM 947 C C . ARG A 1 121 ? -1.796 52.344 16.469 1 93.38 121 ARG A C 1
ATOM 949 O O . ARG A 1 121 ? -2.467 51.438 16.016 1 93.38 121 ARG A O 1
ATOM 956 N N . ALA A 1 122 ? -0.709 52.875 15.898 1 92.94 122 ALA A N 1
ATOM 957 C CA . ALA A 1 122 ? -0.278 52.375 14.602 1 92.94 122 ALA A CA 1
ATOM 958 C C . ALA A 1 122 ? 0.206 50.906 14.727 1 92.94 122 ALA A C 1
ATOM 960 O O . ALA A 1 122 ? -0.087 50.094 13.859 1 92.94 122 ALA A O 1
ATOM 961 N N . GLU A 1 123 ? 0.937 50.594 15.789 1 93.69 123 GLU A N 1
ATOM 962 C CA . GLU A 1 123 ? 1.438 49.25 16.016 1 93.69 123 GLU A CA 1
ATOM 963 C C . GLU A 1 123 ? 0.292 48.281 16.25 1 93.69 123 GLU A C 1
ATOM 965 O O . GLU A 1 123 ? 0.305 47.156 15.742 1 93.69 123 GLU A O 1
ATOM 970 N N . ILE A 1 124 ? -0.674 48.75 17.062 1 94.06 124 ILE A N 1
ATOM 971 C CA . ILE A 1 124 ? -1.818 47.875 17.344 1 94.06 124 ILE A CA 1
ATOM 972 C C . ILE A 1 124 ? -2.605 47.625 16.062 1 94.06 124 ILE A C 1
ATOM 974 O O . ILE A 1 124 ? -3.027 46.5 15.805 1 94.06 124 ILE A O 1
ATOM 978 N N . LYS A 1 125 ? -2.799 48.75 15.211 1 92.38 125 LYS A N 1
ATOM 979 C CA . LYS A 1 125 ? -3.5 48.594 13.938 1 92.38 125 LYS A CA 1
ATOM 980 C C . LYS A 1 125 ? -2.777 47.594 13.031 1 92.38 125 LYS A C 1
ATOM 982 O O . LYS A 1 125 ? -3.414 46.75 12.383 1 92.38 125 LYS A O 1
ATOM 987 N N . HIS A 1 126 ? -1.471 47.656 13 1 91.06 126 HIS A N 1
ATOM 988 C CA . HIS A 1 126 ? -0.674 46.719 12.203 1 91.06 126 HIS A CA 1
ATOM 989 C C . HIS A 1 126 ? -0.817 45.281 12.727 1 91.06 126 HIS A C 1
ATOM 991 O O . HIS A 1 126 ? -1.012 44.344 11.945 1 91.06 126 HIS A O 1
ATOM 997 N N . PHE A 1 127 ? -0.734 45.094 14.008 1 92.56 127 PHE A N 1
ATOM 998 C CA . PHE A 1 127 ? -0.874 43.781 14.625 1 92.56 127 PHE A CA 1
ATOM 999 C C . PHE A 1 127 ? -2.23 43.188 14.297 1 92.56 127 PHE A C 1
ATOM 1001 O O . PHE A 1 127 ? -2.314 42 13.93 1 92.56 127 PHE A O 1
ATOM 1008 N N . VAL A 1 128 ? -3.328 44.031 14.453 1 92.5 128 VAL A N 1
ATOM 1009 C CA . VAL A 1 128 ? -4.691 43.562 14.25 1 92.5 128 VAL A CA 1
ATOM 1010 C C . VAL A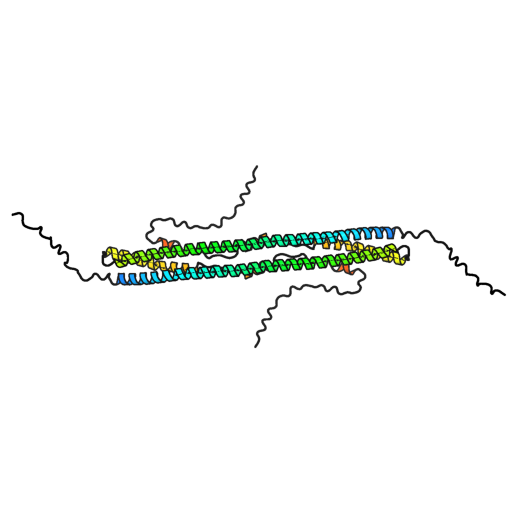 1 128 ? -4.914 43.219 12.773 1 92.5 128 VAL A C 1
ATOM 1012 O O . VAL A 1 128 ? -5.652 42.312 12.445 1 92.5 128 VAL A O 1
ATOM 1015 N N . SER A 1 129 ? -4.238 43.906 11.836 1 88.12 129 SER A N 1
ATOM 1016 C CA . SER A 1 129 ? -4.391 43.656 10.406 1 88.12 129 SER A CA 1
ATOM 1017 C C . SER A 1 129 ? -3.854 42.281 10.023 1 88.12 129 SER A C 1
ATOM 1019 O O . SER A 1 129 ? -4.285 41.688 9.023 1 88.12 129 SER A O 1
ATOM 1021 N N . ASP A 1 130 ? -2.977 41.781 10.844 1 84.12 130 ASP A N 1
ATOM 1022 C CA . ASP A 1 130 ? -2.355 40.5 10.578 1 84.12 130 ASP A CA 1
ATOM 1023 C C . ASP A 1 130 ? -3.252 39.344 11.047 1 84.12 130 ASP A C 1
ATOM 1025 O O . ASP A 1 130 ? -2.926 38.188 10.844 1 84.12 130 ASP A O 1
ATOM 1029 N N . ARG A 1 131 ? -4.43 39.594 11.539 1 85.19 131 ARG A N 1
ATOM 1030 C CA . ARG A 1 131 ? -5.371 38.625 12.031 1 85.19 131 ARG A CA 1
ATOM 1031 C C . ARG A 1 131 ? -5.789 37.656 10.922 1 85.19 131 ARG A C 1
ATOM 1033 O O . ARG A 1 131 ? -6.078 36.469 11.18 1 85.19 131 ARG A O 1
ATOM 1040 N N . LYS A 1 132 ? -5.801 38.094 9.711 1 81 132 LYS A N 1
ATOM 1041 C CA . LYS A 1 132 ? -6.191 37.25 8.578 1 81 132 LYS A CA 1
ATOM 1042 C C . LYS A 1 132 ? -5.262 36.031 8.445 1 81 132 LYS A C 1
ATOM 1044 O O . LYS A 1 132 ? -5.703 34.938 8.094 1 81 132 LYS A O 1
ATOM 1049 N N . TYR A 1 133 ? -4.066 36.219 8.766 1 80.81 133 TYR A N 1
ATOM 1050 C CA . TYR A 1 133 ? -3.084 35.156 8.672 1 80.81 133 TYR A CA 1
ATOM 1051 C C . TYR A 1 133 ? -3.283 34.125 9.781 1 80.81 133 TYR A C 1
ATOM 1053 O O . TYR A 1 133 ? -3.066 32.938 9.586 1 80.81 133 TYR A O 1
ATOM 1061 N N . ASP A 1 134 ? -3.775 34.625 10.945 1 82.81 134 ASP A N 1
ATOM 1062 C CA . ASP A 1 134 ? -4.074 33.719 12.055 1 82.81 134 ASP A CA 1
ATOM 1063 C C . ASP A 1 134 ? -5.184 32.75 11.68 1 82.81 134 ASP A C 1
ATOM 1065 O O . ASP A 1 134 ? -5.098 31.562 12 1 82.81 134 ASP A O 1
ATOM 1069 N N . GLU A 1 135 ? -6.141 33.25 10.961 1 79.62 135 GLU A N 1
ATOM 1070 C CA . GLU A 1 135 ? -7.25 32.406 10.516 1 79.62 135 GLU A CA 1
ATOM 1071 C C . GLU A 1 135 ? -6.781 31.375 9.5 1 79.62 135 GLU A C 1
ATOM 1073 O O . GLU A 1 135 ? -7.211 30.219 9.539 1 79.62 135 GLU A O 1
ATOM 1078 N N . GLU A 1 136 ? -5.938 31.75 8.633 1 81.5 136 GLU A N 1
ATOM 1079 C CA . GLU A 1 136 ? -5.414 30.859 7.602 1 81.5 136 GLU A CA 1
ATOM 1080 C C . GLU A 1 136 ? -4.574 29.75 8.211 1 81.5 136 GLU A C 1
ATOM 1082 O O . GLU A 1 136 ? -4.602 28.609 7.73 1 81.5 136 GLU A O 1
ATOM 1087 N N . LEU A 1 137 ? -3.883 30.062 9.25 1 82.06 137 LEU A N 1
ATOM 1088 C CA . LEU A 1 137 ? -3.074 29.078 9.961 1 82.06 137 LEU A CA 1
ATOM 1089 C C . LEU A 1 137 ? -3.943 27.938 10.484 1 82.06 137 LEU A C 1
ATOM 1091 O O . LEU A 1 137 ? -3.57 26.766 10.375 1 82.06 137 LEU A O 1
ATOM 1095 N N . GLY A 1 138 ? -5.078 28.266 10.977 1 75.38 138 GLY A N 1
ATOM 1096 C CA . GLY A 1 138 ? -5.98 27.281 11.531 1 75.38 138 GLY A CA 1
ATOM 1097 C C . GLY A 1 138 ? -6.551 26.344 10.477 1 75.38 138 GLY A C 1
ATOM 1098 O O . GLY A 1 138 ? -6.902 25.203 10.781 1 75.38 138 GLY A O 1
ATOM 1099 N N . ARG A 1 139 ? -6.531 26.766 9.188 1 77.5 139 ARG A N 1
ATOM 1100 C CA . ARG A 1 139 ? -7.145 25.984 8.117 1 77.5 139 ARG A CA 1
ATOM 1101 C C . ARG A 1 139 ? -6.109 25.109 7.406 1 77.5 139 ARG A C 1
ATOM 1103 O O . ARG A 1 139 ? -6.461 24.125 6.762 1 77.5 139 ARG A O 1
ATOM 1110 N N . SER A 1 140 ? -4.91 25.391 7.449 1 77.12 140 SER A N 1
ATOM 1111 C CA . SER A 1 140 ? -3.896 24.75 6.617 1 77.12 140 SER A CA 1
ATOM 1112 C C . SER A 1 140 ? -3.248 23.578 7.34 1 77.12 140 SER A C 1
ATOM 1114 O O . SER A 1 140 ? -2.766 22.641 6.699 1 77.12 140 SER A O 1
ATOM 1116 N N . ALA A 1 141 ? -3.307 23.438 8.602 1 77.88 141 ALA A N 1
ATOM 1117 C CA . ALA A 1 141 ? -2.586 22.422 9.352 1 77.88 141 ALA A CA 1
ATOM 1118 C C . ALA A 1 141 ? -3.428 21.156 9.5 1 77.88 141 ALA A C 1
ATOM 1120 O O . ALA A 1 141 ? -4.062 20.938 10.539 1 77.88 141 ALA A O 1
ATOM 1121 N N . ARG A 1 142 ? -3.488 20.328 8.281 1 88.5 142 ARG A N 1
ATOM 1122 C CA . ARG A 1 142 ? -4.297 19.125 8.336 1 88.5 142 ARG A CA 1
ATOM 1123 C C . ARG A 1 142 ? -3.725 18.047 7.418 1 88.5 142 ARG A C 1
ATOM 1125 O O . ARG A 1 142 ? -2.979 18.344 6.488 1 88.5 142 ARG A O 1
ATOM 1132 N N . PHE A 1 143 ? -4.086 16.781 7.762 1 93.75 143 PHE A N 1
ATOM 1133 C CA . PHE A 1 143 ? -3.754 15.641 6.926 1 93.75 143 PHE A CA 1
ATOM 1134 C C . PHE A 1 143 ? -4.793 15.453 5.828 1 93.75 143 PHE A C 1
ATOM 1136 O O . PHE A 1 143 ? -5.996 15.516 6.086 1 93.75 143 PHE A O 1
ATOM 1143 N N . THR A 1 144 ? -4.25 15.328 4.566 1 93.06 144 THR A N 1
ATOM 1144 C CA . THR A 1 144 ? -5.102 14.969 3.439 1 93.06 144 THR A CA 1
ATOM 1145 C C . THR A 1 144 ? -4.637 13.656 2.809 1 93.06 144 THR A C 1
ATOM 1147 O O . THR A 1 144 ? -3.467 13.516 2.449 1 93.06 144 THR A O 1
ATOM 1150 N N . GLY A 1 145 ? -5.512 12.703 2.822 1 93.12 145 GLY A N 1
ATOM 1151 C CA . GLY A 1 145 ? -5.262 11.398 2.234 1 93.12 145 GLY A CA 1
ATOM 1152 C C . GLY A 1 145 ? -6.395 10.414 2.459 1 93.12 145 GLY A C 1
ATOM 1153 O O . GLY A 1 145 ? -6.953 10.344 3.557 1 93.12 145 GLY A O 1
ATOM 1154 N N . SER A 1 146 ? -6.781 9.758 1.388 1 94.25 146 SER A N 1
ATOM 1155 C CA . SER A 1 146 ? -7.812 8.734 1.464 1 94.25 146 SER A CA 1
ATOM 1156 C C . SER A 1 146 ? -7.27 7.371 1.03 1 94.25 146 SER A C 1
ATOM 1158 O O . SER A 1 146 ? -6.551 7.273 0.033 1 94.25 146 SER A O 1
ATOM 1160 N N . PRO A 1 147 ? -7.621 6.348 1.778 1 96.69 147 PRO A N 1
ATOM 1161 C CA . PRO A 1 147 ? -7.07 5.023 1.492 1 96.69 147 PRO A CA 1
ATOM 1162 C C . PRO A 1 147 ? -7.719 4.363 0.279 1 96.69 147 PRO A C 1
ATOM 1164 O O . PRO A 1 147 ? -7.223 3.348 -0.217 1 96.69 147 PRO A O 1
ATOM 1167 N N . GLU A 1 148 ? -8.773 4.863 -0.323 1 96.69 148 GLU A N 1
ATOM 1168 C CA . GLU A 1 148 ? -9.602 4.164 -1.303 1 96.69 148 GLU A CA 1
ATOM 1169 C C . GLU A 1 148 ? -8.797 3.818 -2.553 1 96.69 148 GLU A C 1
ATOM 1171 O O . GLU A 1 148 ? -8.766 2.662 -2.977 1 96.69 148 GLU A O 1
ATOM 1176 N N . SER A 1 149 ? -8.188 4.832 -3.125 1 96.62 149 SER A N 1
ATOM 1177 C CA . SER A 1 149 ? -7.445 4.613 -4.363 1 96.62 149 SER A CA 1
ATOM 1178 C C . SER A 1 149 ? -6.273 3.66 -4.148 1 96.62 149 SER A C 1
ATOM 1180 O O . SER A 1 149 ? -6.117 2.682 -4.883 1 96.62 149 SER A O 1
ATOM 1182 N N . LEU A 1 150 ? -5.488 3.916 -3.133 1 97.94 150 LEU A N 1
ATOM 1183 C CA . LEU A 1 150 ? -4.336 3.07 -2.844 1 97.94 150 LEU A CA 1
ATOM 1184 C C . LEU A 1 150 ? -4.781 1.676 -2.416 1 97.94 150 LEU A C 1
ATOM 1186 O O . LEU A 1 150 ? -4.16 0.679 -2.799 1 97.94 150 LEU A O 1
ATOM 1190 N N . GLY A 1 151 ? -5.871 1.602 -1.618 1 98.19 151 GLY A N 1
ATOM 1191 C CA . GLY A 1 151 ? -6.418 0.305 -1.252 1 98.19 151 GLY A CA 1
ATOM 1192 C C . GLY A 1 151 ? -6.812 -0.537 -2.451 1 98.19 151 GLY A C 1
ATOM 1193 O O . GLY A 1 151 ? -6.551 -1.741 -2.482 1 98.19 151 GLY A O 1
ATOM 1194 N N . ALA A 1 152 ? -7.383 0.075 -3.447 1 97.81 152 ALA A N 1
ATOM 1195 C CA . ALA A 1 152 ? -7.77 -0.626 -4.668 1 97.81 152 ALA A CA 1
ATOM 1196 C C . ALA A 1 152 ? -6.547 -1.126 -5.43 1 97.81 152 ALA A C 1
ATOM 1198 O O . ALA A 1 152 ? -6.555 -2.23 -5.977 1 97.81 152 ALA A O 1
ATOM 1199 N N . GLN A 1 153 ? -5.52 -0.328 -5.465 1 97.5 153 GLN A N 1
ATOM 1200 C CA . GLN A 1 153 ? -4.281 -0.724 -6.129 1 97.5 153 GLN A CA 1
ATOM 1201 C C . GLN A 1 153 ? -3.641 -1.921 -5.434 1 97.5 153 GLN A C 1
ATOM 1203 O O . GLN A 1 153 ? -3.125 -2.826 -6.094 1 97.5 153 GLN A O 1
ATOM 1208 N N . ILE A 1 154 ? -3.748 -1.974 -4.141 1 98.38 154 ILE A N 1
ATOM 1209 C CA . ILE A 1 154 ? -3.205 -3.084 -3.365 1 98.38 154 ILE A CA 1
ATOM 1210 C C . ILE A 1 154 ? -3.982 -4.359 -3.678 1 98.38 154 ILE A C 1
ATOM 1212 O O . ILE A 1 154 ? -3.391 -5.426 -3.873 1 98.38 154 ILE A O 1
ATOM 1216 N N . GLN A 1 155 ? -5.281 -4.234 -3.844 1 97.19 155 GLN A N 1
ATOM 1217 C CA . GLN A 1 155 ? -6.137 -5.391 -4.074 1 97.19 155 GLN A CA 1
ATOM 1218 C C . GLN A 1 155 ? -5.871 -6.008 -5.445 1 97.19 155 GLN A C 1
ATOM 1220 O O . GLN A 1 155 ? -6.145 -7.191 -5.664 1 97.19 155 GLN A O 1
ATOM 1225 N N . GLN A 1 156 ? -5.324 -5.254 -6.355 1 96.69 156 GLN A N 1
ATOM 1226 C CA . GLN A 1 156 ? -5.074 -5.727 -7.711 1 96.69 156 GLN A CA 1
ATOM 1227 C C . GLN A 1 156 ? -3.611 -6.133 -7.895 1 96.69 156 GLN A C 1
ATOM 1229 O O . GLN A 1 156 ? -3.215 -6.578 -8.969 1 96.69 156 GLN A O 1
ATOM 1234 N N . PHE A 1 157 ? -2.895 -6.051 -6.863 1 97.88 157 PHE A N 1
ATOM 1235 C CA . PHE A 1 157 ? -1.456 -6.262 -6.969 1 97.88 157 PHE A CA 1
ATOM 1236 C C . PHE A 1 157 ? -1.136 -7.746 -7.113 1 97.88 157 PHE A C 1
ATOM 1238 O O . PHE A 1 157 ? -1.644 -8.57 -6.352 1 97.88 157 PHE A O 1
ATOM 1245 N N . GLY A 1 158 ? -0.296 -8.016 -8.047 1 96.62 158 GLY A N 1
ATOM 1246 C CA . GLY A 1 158 ? 0.227 -9.359 -8.234 1 96.62 158 GLY A CA 1
ATOM 1247 C C . GLY A 1 158 ? -0.777 -10.305 -8.859 1 96.62 158 GLY A C 1
ATOM 1248 O O . GLY A 1 158 ? -1.98 -10.039 -8.852 1 96.62 158 GLY A O 1
ATOM 1249 N N . GLU A 1 159 ? -0.218 -11.359 -9.477 1 93.5 159 GLU A N 1
ATOM 1250 C CA . GLU A 1 159 ? -1.072 -12.383 -10.078 1 93.5 159 GLU A CA 1
ATOM 1251 C C . GLU A 1 159 ? -0.365 -13.727 -10.141 1 93.5 159 GLU A C 1
ATOM 1253 O O . GLU A 1 159 ? 0.862 -13.789 -10.25 1 93.5 159 GLU A O 1
ATOM 1258 N N . GLY A 1 160 ? -1.202 -14.648 -9.891 1 90.88 160 GLY A N 1
ATOM 1259 C CA . GLY A 1 160 ? -0.765 -16 -10.211 1 90.88 160 GLY A CA 1
ATOM 1260 C C . GLY A 1 160 ? -1.101 -16.406 -11.625 1 90.88 160 GLY A C 1
ATOM 1261 O O . GLY A 1 160 ? -2.227 -16.219 -12.094 1 90.88 160 GLY A O 1
ATOM 1262 N N . GLU A 1 161 ? -0.098 -16.766 -12.297 1 85.62 161 GLU A N 1
ATOM 1263 C CA . GLU A 1 161 ? -0.334 -17.203 -13.672 1 85.62 161 GLU A CA 1
ATOM 1264 C C . GLU A 1 161 ? -1.104 -18.516 -13.711 1 85.62 161 GLU A C 1
ATOM 1266 O O . GLU A 1 161 ? -0.647 -19.531 -13.172 1 85.62 161 GLU A O 1
ATOM 1271 N N . GLU A 1 162 ? -2.273 -18.469 -14.297 1 79.06 162 GLU A N 1
ATOM 1272 C CA . GLU A 1 162 ? -3.137 -19.641 -14.414 1 79.06 162 GLU A CA 1
ATOM 1273 C C . GLU A 1 162 ? -2.648 -20.578 -15.516 1 79.06 162 GLU A C 1
ATOM 1275 O O . GLU A 1 162 ? -2.01 -20.141 -16.469 1 79.06 162 GLU A O 1
ATOM 1280 N N . ILE A 1 163 ? -2.992 -21.812 -15.375 1 79.56 163 ILE A N 1
ATOM 1281 C CA . ILE A 1 163 ? -2.656 -22.828 -16.359 1 79.56 163 ILE A CA 1
ATOM 1282 C C . ILE A 1 163 ? -3.66 -22.797 -17.516 1 79.56 163 ILE A C 1
ATOM 1284 O O . ILE A 1 163 ? -4.867 -22.922 -17.297 1 79.56 163 ILE A O 1
ATOM 1288 N N . ASN A 1 164 ? -3.359 -22.172 -18.688 1 70.81 164 ASN A N 1
ATOM 1289 C CA . ASN A 1 164 ? -4.23 -22.203 -19.844 1 70.81 164 ASN A CA 1
ATOM 1290 C C . ASN A 1 164 ? -3.881 -23.344 -20.781 1 70.81 164 ASN A C 1
ATOM 1292 O O . ASN A 1 164 ? -2.879 -23.297 -21.5 1 70.81 164 ASN A O 1
ATOM 1296 N N . LEU A 1 165 ? -4.438 -24.562 -20.531 1 66.5 165 LEU A N 1
ATOM 1297 C CA . LEU A 1 165 ? -4.215 -25.688 -21.438 1 66.5 165 LEU A CA 1
ATOM 1298 C C . LEU A 1 165 ? -5.215 -25.672 -22.578 1 66.5 165 LEU A C 1
ATOM 1300 O O . LEU A 1 165 ? -6.402 -25.422 -22.375 1 66.5 165 LEU A O 1
ATOM 1304 N N . SER A 1 166 ? -5.023 -25.031 -23.75 1 56.94 166 SER A N 1
ATOM 1305 C CA . SER A 1 166 ? -5.902 -25.016 -24.906 1 56.94 166 SER A CA 1
ATOM 1306 C C . SER A 1 166 ? -6.668 -26.328 -25.047 1 56.94 166 SER A C 1
ATOM 1308 O O . SER A 1 166 ? -6.141 -27.391 -24.719 1 56.94 166 SER A O 1
ATOM 1310 N N . SER A 1 167 ? -7.992 -26.438 -24.953 1 50.5 167 SER A N 1
ATOM 1311 C CA . SER A 1 167 ? -8.992 -27.469 -25.141 1 50.5 167 SER A CA 1
ATOM 1312 C C . SER A 1 167 ? -8.547 -28.484 -26.188 1 50.5 167 SER A C 1
ATOM 1314 O O . SER A 1 167 ? -9.047 -29.609 -26.219 1 50.5 167 SER A O 1
ATOM 1316 N N . ASP A 1 168 ? -8.016 -28.141 -27.359 1 45.94 168 ASP A N 1
ATOM 1317 C CA . ASP A 1 168 ? -7.957 -29.156 -28.406 1 45.94 168 ASP A CA 1
ATOM 1318 C C . ASP A 1 168 ? -7.219 -30.406 -27.922 1 45.94 168 ASP A C 1
ATOM 1320 O O . ASP A 1 168 ? -7.539 -31.531 -28.328 1 45.94 168 ASP A O 1
ATOM 1324 N N . SER A 1 169 ? -6.141 -30.328 -27.203 1 46.62 169 SER A N 1
ATOM 1325 C CA . SER A 1 169 ? -5.184 -31.422 -27.047 1 46.62 169 SER A CA 1
ATOM 1326 C C . SER A 1 169 ? -5.66 -32.438 -26.016 1 46.62 169 SER A C 1
ATOM 1328 O O . SER A 1 169 ? -5.273 -33.625 -26.062 1 46.62 169 SER A O 1
ATOM 1330 N N . LEU A 1 170 ? -6.191 -31.984 -24.781 1 46.25 170 LEU A N 1
ATOM 1331 C CA . LEU A 1 170 ? -6.559 -33.062 -23.875 1 46.25 170 LEU A CA 1
ATOM 1332 C C . LEU A 1 170 ? -7.785 -33.812 -24.391 1 46.25 170 LEU A C 1
ATOM 1334 O O . LEU A 1 170 ? -8.164 -34.844 -23.844 1 46.25 170 LEU A O 1
ATOM 1338 N N . GLN A 1 171 ? -8.672 -33.125 -25.047 1 41.09 171 GLN A N 1
ATOM 1339 C CA . GLN A 1 171 ? -9.906 -33.812 -25.453 1 41.09 171 GLN A CA 1
ATOM 1340 C C . GLN A 1 171 ? -9.609 -34.969 -26.406 1 41.09 171 GLN A C 1
ATOM 1342 O O . GLN A 1 171 ? -10.5 -35.75 -26.719 1 41.09 171 GLN A O 1
ATOM 1347 N N . ASN A 1 172 ? -8.508 -34.875 -27.172 1 38.47 172 ASN A N 1
ATOM 1348 C CA . ASN A 1 172 ? -8.57 -35.938 -28.172 1 38.47 172 ASN A CA 1
ATOM 1349 C C . ASN A 1 172 ? -8.422 -37.312 -27.516 1 38.47 172 ASN A C 1
ATOM 1351 O O . ASN A 1 172 ? -8.023 -38.281 -28.188 1 38.47 172 ASN A O 1
ATOM 1355 N N . SER A 1 173 ? -8.102 -37.469 -26.25 1 37.78 173 SER A N 1
ATOM 1356 C CA . SER A 1 173 ? -8.289 -38.844 -25.812 1 37.78 173 SER A CA 1
ATOM 1357 C C . SER A 1 173 ? -9.711 -39.312 -26.094 1 37.78 173 SER A C 1
ATOM 1359 O O . SER A 1 173 ? -10.648 -38.531 -26.125 1 37.78 173 SER A O 1
ATOM 1361 N N . PRO A 1 174 ? -10.016 -40.469 -26.734 1 36.69 174 PRO A N 1
ATOM 1362 C CA . PRO A 1 174 ? -11.422 -40.875 -26.719 1 36.69 174 PRO A CA 1
ATOM 1363 C C . PRO A 1 174 ? -12.125 -40.531 -25.406 1 36.69 174 PRO A C 1
ATOM 1365 O O . PRO A 1 174 ? -11.695 -40.969 -24.344 1 36.69 174 PRO A O 1
ATOM 1368 N N . ARG A 1 175 ? -12.547 -39.25 -25.078 1 36.06 175 ARG A N 1
ATOM 1369 C CA . ARG A 1 175 ? -13.422 -38.688 -24.047 1 36.06 175 ARG A CA 1
ATOM 1370 C C . ARG A 1 175 ? -14.57 -39.625 -23.719 1 36.06 175 ARG A C 1
ATOM 1372 O O . ARG A 1 175 ? -15.32 -40.031 -24.609 1 36.06 175 ARG A O 1
ATOM 1379 N N . SER A 1 176 ? -14.633 -40.469 -22.781 1 29.56 176 SER A N 1
ATOM 1380 C CA . SER A 1 176 ? -15.898 -40.344 -22.062 1 29.56 176 SER A CA 1
ATOM 1381 C C . SER A 1 176 ? -16.234 -38.875 -21.781 1 29.56 176 SER A C 1
ATOM 1383 O O . SER A 1 176 ? -15.328 -38.062 -21.594 1 29.56 176 SER A O 1
ATOM 1385 N N . SER A 1 177 ? -17.328 -38.188 -22.234 1 29.7 177 SER A N 1
ATOM 1386 C CA . SER A 1 177 ? -18.016 -36.906 -22.234 1 29.7 177 SER A CA 1
ATOM 1387 C C . SER A 1 177 ? -17.828 -36.156 -20.922 1 29.7 177 SER A C 1
ATOM 1389 O O . SER A 1 177 ? -18.734 -35.5 -20.438 1 29.7 177 SER A O 1
ATOM 1391 N N . THR A 1 178 ? -16.953 -36.375 -19.984 1 26.91 178 THR A N 1
ATOM 1392 C CA . THR A 1 178 ? -17.234 -35.5 -18.844 1 26.91 178 THR A CA 1
ATOM 1393 C C . THR A 1 178 ? -16.891 -34.062 -19.172 1 26.91 178 THR A C 1
ATOM 1395 O O . THR A 1 178 ? -15.867 -33.781 -19.812 1 26.91 178 THR A O 1
ATOM 1398 N N . ALA A 1 179 ? -17.828 -33.125 -18.969 1 30.06 179 ALA A N 1
ATOM 1399 C CA . ALA A 1 179 ? -18.109 -31.672 -19.031 1 30.06 179 ALA A CA 1
ATOM 1400 C C . ALA A 1 179 ? -16.984 -30.875 -18.406 1 30.06 179 ALA A C 1
ATOM 1402 O O . ALA A 1 179 ? -16.734 -30.938 -17.203 1 30.06 179 ALA A O 1
ATOM 1403 N N . ILE A 1 180 ? -15.898 -30.797 -18.891 1 30.33 180 ILE A N 1
ATOM 1404 C CA . ILE A 1 180 ? -14.969 -29.844 -18.312 1 30.33 180 ILE A CA 1
ATOM 1405 C C . ILE A 1 180 ? -15.539 -28.422 -18.422 1 30.33 180 ILE A C 1
ATOM 1407 O O . ILE A 1 180 ? -15.773 -27.938 -19.531 1 30.33 180 ILE A O 1
ATOM 1411 N N . THR A 1 181 ? -16.344 -28.062 -17.484 1 26.14 181 THR A N 1
ATOM 1412 C CA . THR A 1 181 ? -16.859 -26.734 -17.234 1 26.14 181 THR A CA 1
ATOM 1413 C C . THR A 1 181 ? -15.734 -25.703 -17.234 1 26.14 181 THR A C 1
ATOM 1415 O O . THR A 1 181 ? -14.781 -25.812 -16.469 1 26.14 181 THR A O 1
ATOM 1418 N N . THR A 1 182 ? -15.406 -25.25 -18.344 1 28.14 182 THR A N 1
ATOM 1419 C CA . THR A 1 182 ? -14.664 -24 -18.453 1 28.14 182 THR A CA 1
ATOM 1420 C C . THR A 1 182 ? -15.148 -22.984 -17.422 1 28.14 182 THR A C 1
ATOM 1422 O O . THR A 1 182 ? -16.297 -22.547 -17.453 1 28.14 182 THR A O 1
ATOM 1425 N N . ILE A 1 183 ? -14.672 -23.094 -16.203 1 25.44 183 ILE A N 1
ATOM 1426 C CA . ILE A 1 183 ? -14.945 -22.047 -15.242 1 25.44 183 ILE A CA 1
ATOM 1427 C C . ILE A 1 183 ? -14.453 -20.703 -15.789 1 25.44 183 ILE A C 1
ATOM 1429 O O . ILE A 1 183 ? -13.258 -20.5 -15.984 1 25.44 183 ILE A O 1
ATOM 1433 N N . MET A 1 184 ? -15.047 -20.25 -16.828 1 26.69 184 MET A N 1
ATOM 1434 C CA . MET A 1 184 ? -14.891 -18.828 -17.094 1 26.69 184 MET A CA 1
ATOM 1435 C C . MET A 1 184 ? -15.109 -18.016 -15.828 1 26.69 184 MET A C 1
ATOM 1437 O O . MET A 1 184 ? -16.203 -18 -15.273 1 26.69 184 MET A O 1
ATOM 1441 N N . VAL A 1 185 ? -14.141 -17.969 -15.031 1 26.8 185 VAL A N 1
ATOM 1442 C CA . VAL A 1 185 ? -14.242 -16.969 -13.977 1 26.8 185 VAL A CA 1
ATOM 1443 C C . VAL A 1 185 ? -14.523 -15.594 -14.586 1 26.8 185 VAL A C 1
ATOM 1445 O O . VAL A 1 185 ? -13.672 -15.039 -15.289 1 26.8 185 VAL A O 1
ATOM 1448 N N . THR A 1 186 ? -15.711 -15.492 -15.141 1 26.64 186 THR A N 1
ATOM 1449 C CA . THR A 1 186 ? -16.188 -14.141 -15.438 1 26.64 186 THR A CA 1
ATOM 1450 C C . THR A 1 186 ? -16.062 -13.25 -14.203 1 26.64 186 THR A C 1
ATOM 1452 O O . THR A 1 186 ? -16.5 -13.633 -13.109 1 26.64 186 THR A O 1
ATOM 1455 N N . SER A 1 187 ? -15.023 -12.414 -14.156 1 26.58 187 SER A N 1
ATOM 1456 C CA . SER A 1 187 ? -15.031 -11.25 -13.273 1 26.58 187 SER A CA 1
ATOM 1457 C C . SER A 1 187 ? -16.406 -10.602 -13.211 1 26.58 187 SER A C 1
ATOM 1459 O O . SER A 1 187 ? -16.922 -10.125 -14.227 1 26.58 187 SER A O 1
ATOM 1461 N N . CYS A 1 188 ? -17.375 -11.297 -12.516 1 26.94 188 CYS A N 1
ATOM 1462 C CA . CYS A 1 188 ? -18.656 -10.695 -12.195 1 26.94 188 CYS A CA 1
ATOM 1463 C C . CYS A 1 188 ? -18.5 -9.242 -11.766 1 26.94 188 CYS A C 1
ATOM 1465 O O . CYS A 1 188 ? -17.75 -8.945 -10.836 1 26.94 188 CYS A O 1
ATOM 1467 N N . GLY A 1 189 ? -18.656 -8.375 -12.672 1 23.53 189 GLY A N 1
ATOM 1468 C CA . GLY A 1 189 ? -18.953 -6.98 -12.391 1 23.53 189 GLY A CA 1
ATOM 1469 C C . GLY A 1 189 ? -19.953 -6.789 -11.273 1 23.53 189 GLY A C 1
ATOM 1470 O O . GLY A 1 189 ? -20.953 -7.508 -11.188 1 23.53 189 GLY A O 1
ATOM 1471 N N . VAL A 1 190 ? -19.562 -6.398 -10.07 1 26.31 190 VAL A N 1
ATOM 1472 C CA . VAL A 1 190 ? -20.297 -5.934 -8.898 1 26.31 190 VAL A CA 1
ATOM 1473 C C . VAL A 1 190 ? -21.469 -5.066 -9.344 1 26.31 190 VAL A C 1
ATOM 1475 O O . VAL A 1 190 ? -21.281 -3.971 -9.883 1 26.31 190 VAL A O 1
ATOM 1478 N N . SER A 1 191 ? -22.484 -5.598 -10.094 1 24.28 191 SER A N 1
ATOM 1479 C CA . SER A 1 191 ? -23.688 -4.785 -10.195 1 24.28 191 SER A CA 1
ATOM 1480 C C . SER A 1 191 ? -24.203 -4.402 -8.82 1 24.28 191 SER A C 1
ATOM 1482 O O . SER A 1 191 ? -24.203 -5.223 -7.898 1 24.28 191 SER A O 1
ATOM 1484 N N . ASP A 1 192 ? -24.266 -3.102 -8.477 1 26.2 192 ASP A N 1
ATOM 1485 C CA . ASP A 1 192 ? -24.859 -2.262 -7.441 1 26.2 192 ASP A CA 1
ATOM 1486 C C . ASP A 1 192 ? -26.344 -2.566 -7.273 1 26.2 192 ASP A C 1
ATOM 1488 O O . ASP A 1 192 ? -27.156 -2.242 -8.148 1 26.2 192 ASP A O 1
ATOM 1492 N N . VAL A 1 193 ? -26.781 -3.75 -7.023 1 25.39 193 VAL A N 1
ATOM 1493 C CA . VAL A 1 193 ? -28.203 -3.885 -6.688 1 25.39 193 VAL A CA 1
ATOM 1494 C C . VAL A 1 193 ? -28.516 -3.035 -5.461 1 25.39 193 VAL A C 1
ATOM 1496 O O . VAL A 1 193 ? -28.078 -3.336 -4.352 1 25.39 193 VAL A O 1
ATOM 1499 N N . ILE A 1 194 ? -28.516 -1.655 -5.555 1 24.17 194 ILE A N 1
ATOM 1500 C CA . ILE A 1 194 ? -29.172 -0.724 -4.652 1 24.17 194 ILE A CA 1
ATOM 1501 C C . ILE A 1 194 ? -30.656 -1.065 -4.562 1 24.17 194 ILE A C 1
ATOM 1503 O O . ILE A 1 194 ? -31.406 -0.849 -5.516 1 24.17 194 ILE A O 1
ATOM 1507 N N . ARG A 1 195 ? -31.078 -2.279 -4.18 1 20.5 195 ARG A N 1
ATOM 1508 C CA . ARG A 1 195 ? -32.5 -2.4 -3.879 1 20.5 195 ARG A CA 1
ATOM 1509 C C . ARG A 1 195 ? -32.906 -1.404 -2.803 1 20.5 195 ARG A C 1
ATOM 1511 O O . ARG A 1 195 ? -32.438 -1.472 -1.668 1 20.5 195 ARG A O 1
ATOM 1518 N N . TRP A 1 196 ? -33.312 -0.119 -3.266 1 22.48 196 TRP A N 1
ATOM 1519 C CA . TRP A 1 196 ? -34.094 0.823 -2.477 1 22.48 196 TRP A CA 1
ATOM 1520 C C . TRP A 1 196 ? -35.375 0.178 -1.989 1 22.48 196 TRP A C 1
ATOM 1522 O O . TRP A 1 196 ? -36.156 -0.369 -2.785 1 22.48 196 TRP A O 1
ATOM 1532 N N . ASN A 1 197 ? -35.438 -0.623 -0.909 1 23.33 197 ASN A N 1
ATOM 1533 C CA . ASN A 1 197 ? -36.719 -0.885 -0.257 1 23.33 197 ASN A CA 1
ATOM 1534 C C . ASN A 1 197 ? -37.594 0.357 -0.243 1 23.33 197 ASN A C 1
ATOM 1536 O O . ASN A 1 197 ? -37.094 1.476 -0.092 1 23.33 197 ASN A O 1
ATOM 1540 N N . ARG A 1 198 ? -39.062 0.237 -0.477 1 21.53 198 ARG A N 1
ATOM 1541 C CA . ARG A 1 198 ? -40.219 0.941 0.038 1 21.53 198 ARG A CA 1
ATOM 1542 C C . ARG A 1 198 ? -40.219 0.995 1.562 1 21.53 198 ARG A C 1
ATOM 1544 O O . ARG A 1 198 ? -39.906 -0.004 2.219 1 21.53 198 ARG A O 1
ATOM 1551 N N . LYS B 1 1 ? 25.219 76.312 70.938 1 32.12 1 LYS B N 1
ATOM 1552 C CA . LYS B 1 1 ? 24.016 76.688 70.188 1 32.12 1 LYS B CA 1
ATOM 1553 C C . LYS B 1 1 ? 23.719 75.812 69 1 32.12 1 LYS B C 1
ATOM 1555 O O . LYS B 1 1 ? 22.859 76.125 68.188 1 32.12 1 LYS B O 1
ATOM 1560 N N . PRO B 1 2 ? 23.797 74.562 68.875 1 37 2 PRO B N 1
ATOM 1561 C CA . PRO B 1 2 ? 24.047 73.938 67.562 1 37 2 PRO B CA 1
ATOM 1562 C C . PRO B 1 2 ? 22.828 74 66.688 1 37 2 PRO B C 1
ATOM 1564 O O . PRO B 1 2 ? 22.875 73.5 65.562 1 37 2 PRO B O 1
ATOM 1567 N N . PRO B 1 3 ? 21.703 74.812 66.75 1 34.25 3 PRO B N 1
ATOM 1568 C CA . PRO B 1 3 ? 20.422 74.062 66.688 1 34.25 3 PRO B CA 1
ATOM 1569 C C . PRO B 1 3 ? 20 73.625 65.312 1 34.25 3 PRO B C 1
ATOM 1571 O O . PRO B 1 3 ? 19.484 72.5 65.125 1 34.25 3 PRO B O 1
ATOM 1574 N N . PRO B 1 4 ? 19.656 74.5 64.25 1 36.97 4 PRO B N 1
ATOM 1575 C CA . PRO B 1 4 ? 18.344 74.438 63.594 1 36.97 4 PRO B CA 1
ATOM 1576 C C . PRO B 1 4 ? 18.312 73.5 62.406 1 36.97 4 PRO B C 1
ATOM 1578 O O . PRO B 1 4 ? 19.312 73.375 61.688 1 36.97 4 PRO B O 1
ATOM 1581 N N . ASN B 1 5 ? 17.438 72.375 62.344 1 36.56 5 ASN B N 1
ATOM 1582 C CA . ASN B 1 5 ? 17.266 71.312 61.406 1 36.56 5 ASN B CA 1
ATOM 1583 C C . ASN B 1 5 ? 17 71.812 59.969 1 36.56 5 ASN B C 1
ATOM 1585 O O . ASN B 1 5 ? 16.484 72.938 59.812 1 36.56 5 ASN B O 1
ATOM 1589 N N . PRO B 1 6 ? 17.281 71.062 58.875 1 36.56 6 PRO B N 1
ATOM 1590 C CA . PRO B 1 6 ? 17.453 71.25 57.438 1 36.56 6 PRO B CA 1
ATOM 1591 C C . PRO B 1 6 ? 16.125 71.5 56.719 1 36.56 6 PRO B C 1
ATOM 1593 O O . PRO B 1 6 ? 15.148 70.812 57.031 1 36.56 6 PRO B O 1
ATOM 1596 N N . PRO B 1 7 ? 15.57 72.625 56.281 1 29.98 7 PRO B N 1
ATOM 1597 C CA . PRO B 1 7 ? 14.227 72.875 55.719 1 29.98 7 PRO B CA 1
ATOM 1598 C C . PRO B 1 7 ? 13.891 71.938 54.562 1 29.98 7 PRO B C 1
ATOM 1600 O O . PRO B 1 7 ? 14.766 71.625 53.75 1 29.98 7 PRO B O 1
ATOM 1603 N N . ILE B 1 8 ? 12.906 70.938 54.625 1 35.78 8 ILE B N 1
ATOM 1604 C CA . ILE B 1 8 ? 12.289 70 53.719 1 35.78 8 ILE B CA 1
ATOM 1605 C C . ILE B 1 8 ? 11.688 70.688 52.5 1 35.78 8 ILE B C 1
ATOM 1607 O O . ILE B 1 8 ? 10.859 71.625 52.688 1 35.78 8 ILE B O 1
ATOM 1611 N N . PHE B 1 9 ? 12.406 70.938 51.375 1 31.05 9 PHE B N 1
ATOM 1612 C CA . PHE B 1 9 ? 11.977 71.625 50.156 1 31.05 9 PHE B CA 1
ATOM 1613 C C . PHE B 1 9 ? 10.641 71.125 49.656 1 31.05 9 PHE B C 1
ATOM 1615 O O . PHE B 1 9 ? 10.469 69.875 49.5 1 31.05 9 PHE B O 1
ATOM 1622 N N . PRO B 1 10 ? 9.438 71.688 50.031 1 30.52 10 PRO B N 1
ATOM 1623 C CA . PRO B 1 10 ? 8.102 71.25 49.625 1 30.52 10 PRO B CA 1
ATOM 1624 C C . PRO B 1 10 ? 7.949 71.062 48.125 1 30.52 10 PRO B C 1
ATOM 1626 O O . PRO B 1 10 ? 8.156 72 47.375 1 30.52 10 PRO B O 1
ATOM 1629 N N . SER B 1 11 ? 8.5 70.062 47.438 1 27.55 11 SER B N 1
ATOM 1630 C CA . SER B 1 11 ? 8.398 69.812 46 1 27.55 11 SER B CA 1
ATOM 1631 C C . SER B 1 11 ? 6.941 69.812 45.562 1 27.55 11 SER B C 1
ATOM 1633 O O . SER B 1 11 ? 6.184 68.875 45.844 1 27.55 11 SER B O 1
ATOM 1635 N N . ASP B 1 12 ? 6.172 70.812 45.656 1 28.34 12 ASP B N 1
ATOM 1636 C CA . ASP B 1 12 ? 4.777 71.125 45.344 1 28.34 12 ASP B CA 1
ATOM 1637 C C . ASP B 1 12 ? 4.414 70.75 43.938 1 28.34 12 ASP B C 1
ATOM 1639 O O . ASP B 1 12 ? 4.059 71.625 43.125 1 28.34 12 ASP B O 1
ATOM 1643 N N . CYS B 1 13 ? 5.234 70.062 43.125 1 32.97 13 CYS B N 1
ATOM 1644 C CA . CYS B 1 13 ? 4.93 69.875 41.719 1 32.97 13 CYS B CA 1
ATOM 1645 C C . CYS B 1 13 ? 3.549 69.25 41.531 1 32.97 13 CYS B C 1
ATOM 1647 O O . CYS B 1 13 ? 3.428 68.125 41.125 1 32.97 13 CYS B O 1
ATOM 1649 N N . ALA B 1 14 ? 2.594 69.25 42.469 1 33.5 14 ALA B N 1
ATOM 1650 C CA . ALA B 1 14 ? 1.214 68.75 42.438 1 33.5 14 ALA B CA 1
ATOM 1651 C C . ALA B 1 14 ? 0.436 69.438 41.312 1 33.5 14 ALA B C 1
ATOM 1653 O O . ALA B 1 14 ? -0.797 69.438 41.312 1 33.5 14 ALA B O 1
ATOM 1654 N N . ALA B 1 15 ? 0.924 70.625 40.812 1 36.91 15 ALA B N 1
ATOM 1655 C CA . ALA B 1 15 ? 0.023 71.625 40.219 1 36.91 15 ALA B CA 1
ATOM 1656 C C . ALA B 1 15 ? -0.951 70.938 39.25 1 36.91 15 ALA B C 1
ATOM 1658 O O . ALA B 1 15 ? -2.025 70.5 39.656 1 36.91 15 ALA B O 1
ATOM 1659 N N . LEU B 1 16 ? -1.228 71.75 38.125 1 33.16 16 LEU B N 1
ATOM 1660 C CA . LEU B 1 16 ? -2.307 71.875 37.156 1 33.16 16 LEU B CA 1
ATOM 1661 C C . LEU B 1 16 ? -2.541 70.562 36.406 1 33.16 16 LEU B C 1
ATOM 1663 O O . LEU B 1 16 ? -1.809 70.25 35.469 1 33.16 16 LEU B O 1
ATOM 1667 N N . ILE B 1 17 ? -2.83 69.562 37.156 1 33.75 17 ILE B N 1
ATOM 1668 C CA . ILE B 1 17 ? -3.23 68.25 36.688 1 33.75 17 ILE B CA 1
ATOM 1669 C C . ILE B 1 17 ? -4.309 68.375 35.625 1 33.75 17 ILE B C 1
ATOM 1671 O O . ILE B 1 17 ? -5.43 68.812 35.906 1 33.75 17 ILE B O 1
ATOM 1675 N N . SER B 1 18 ? -4.137 69.25 34.531 1 35.47 18 SER B N 1
ATOM 1676 C CA . SER B 1 18 ? -5.152 69.312 33.469 1 35.47 18 SER B CA 1
ATOM 1677 C C . SER B 1 18 ? -5.953 68 33.406 1 35.47 18 SER B C 1
ATOM 1679 O O . SER B 1 18 ? -5.473 66.938 33.781 1 35.47 18 SER B O 1
ATOM 1681 N N . PRO B 1 19 ? -7.352 68.062 33.062 1 36 19 PRO B N 1
ATOM 1682 C CA . PRO B 1 19 ? -8.273 66.938 33.031 1 36 19 PRO B CA 1
ATOM 1683 C C . PRO B 1 19 ? -7.582 65.625 32.656 1 36 19 PRO B C 1
ATOM 1685 O O . PRO B 1 19 ? -6.527 65.625 32.031 1 36 19 PRO B O 1
ATOM 1688 N N . CYS B 1 20 ? -7.652 64.625 33.438 1 38.34 20 CYS B N 1
ATOM 1689 C CA . CYS B 1 20 ? -7.234 63.188 33.406 1 38.34 20 CYS B CA 1
ATOM 1690 C C . CYS B 1 20 ? -7.094 62.719 31.969 1 38.34 20 CYS B C 1
ATOM 1692 O O . CYS B 1 20 ? -8.055 62.75 31.203 1 38.34 20 CYS B O 1
ATOM 1694 N N . LEU B 1 21 ? -6.152 62.969 31.188 1 41.25 21 LEU B N 1
ATOM 1695 C CA . LEU B 1 21 ? -5.754 62.688 29.812 1 41.25 21 LEU B CA 1
ATOM 1696 C C . LEU B 1 21 ? -6.289 61.312 29.391 1 41.25 21 LEU B C 1
ATOM 1698 O O . LEU B 1 21 ? -5.785 60.281 29.828 1 41.25 21 LEU B O 1
ATOM 1702 N N . THR B 1 22 ? -7.645 60.906 29.594 1 45.28 22 THR B N 1
ATOM 1703 C CA . THR B 1 22 ? -8.359 59.844 28.891 1 45.28 22 THR B CA 1
ATOM 1704 C C . THR B 1 22 ? -7.656 59.5 27.578 1 45.28 22 THR B C 1
ATOM 1706 O O . THR B 1 22 ? -7.273 60.375 26.812 1 45.28 22 THR B O 1
ATOM 1709 N N . THR B 1 23 ? -6.684 58.656 27.531 1 52.47 23 THR B N 1
ATOM 1710 C CA . THR B 1 23 ? -6.215 58.219 26.219 1 52.47 23 THR B CA 1
ATOM 1711 C C . THR B 1 23 ? -7.305 58.406 25.172 1 52.47 23 THR B C 1
ATOM 1713 O O . THR B 1 23 ? -8.477 58.094 25.422 1 52.47 23 THR B O 1
ATOM 1716 N N . GLY B 1 24 ? -7.406 59.469 24.5 1 55.84 24 GLY B N 1
ATOM 1717 C CA . GLY B 1 24 ? -8.383 59.906 23.516 1 55.84 24 GLY B CA 1
ATOM 1718 C C . GLY B 1 24 ? -9.164 58.75 22.906 1 55.84 24 GLY B C 1
ATOM 1719 O O . GLY B 1 24 ? -8.758 57.594 23 1 55.84 24 GLY B O 1
ATOM 1720 N N . PRO B 1 25 ? -10.531 58.875 22.625 1 62.09 25 PRO B N 1
ATOM 1721 C CA . PRO B 1 25 ? -11.477 57.906 22.047 1 62.09 25 PRO B CA 1
ATOM 1722 C C . PRO B 1 25 ? -10.82 56.969 21.047 1 62.09 25 PRO B C 1
ATOM 1724 O O . PRO B 1 25 ? -11.227 55.812 20.953 1 62.09 25 PRO B O 1
ATOM 1727 N N . TYR B 1 26 ? -9.68 57.375 20.516 1 70 26 TYR B N 1
ATOM 1728 C CA . TYR B 1 26 ? -9.102 56.562 19.438 1 70 26 TYR B CA 1
ATOM 1729 C C . TYR B 1 26 ? -8.273 55.438 20 1 70 26 TYR B C 1
ATOM 1731 O O . TYR B 1 26 ? -8.312 54.312 19.484 1 70 26 TYR B O 1
ATOM 1739 N N . ILE B 1 27 ? -7.625 55.625 21.219 1 81.88 27 ILE B N 1
ATOM 1740 C CA . ILE B 1 27 ? -6.793 54.562 21.766 1 81.88 27 ILE B CA 1
ATOM 1741 C C . ILE B 1 27 ? -7.676 53.469 22.391 1 81.88 27 ILE B C 1
ATOM 1743 O O . ILE B 1 27 ? -7.316 52.281 22.375 1 81.88 27 ILE B O 1
ATOM 1747 N N . GLU B 1 28 ? -8.82 53.906 22.812 1 83.06 28 GLU B N 1
ATOM 1748 C CA . GLU B 1 28 ? -9.758 52.969 23.406 1 83.06 28 GLU B CA 1
ATOM 1749 C C . GLU B 1 28 ? -10.242 51.938 22.375 1 83.06 28 GLU B C 1
ATOM 1751 O O . GLU B 1 28 ? -10.359 50.75 22.672 1 83.06 28 GLU B O 1
ATOM 1756 N N . LYS B 1 29 ? -10.508 52.406 21.172 1 88.44 29 LYS B N 1
ATOM 1757 C CA . LYS B 1 29 ? -10.914 51.5 20.109 1 88.44 29 LYS B CA 1
ATOM 1758 C C . LYS B 1 29 ? -9.805 50.5 19.766 1 88.44 29 LYS B C 1
ATOM 1760 O O . LYS B 1 29 ? -10.055 49.312 19.594 1 88.44 29 LYS B O 1
ATOM 1765 N N . SER B 1 30 ? -8.617 51.062 19.766 1 90 30 SER B N 1
ATOM 1766 C CA . SER B 1 30 ? -7.465 50.188 19.484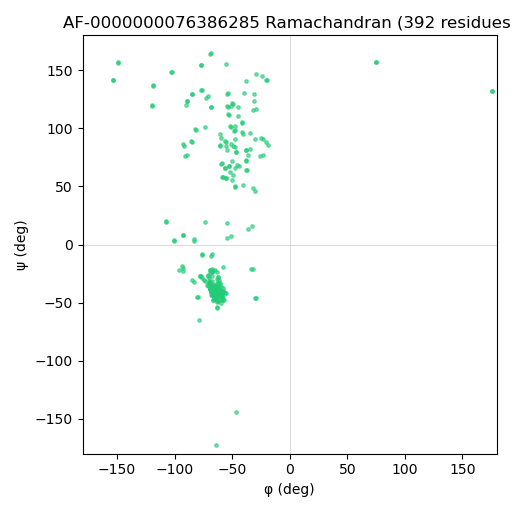 1 90 30 SER B CA 1
ATOM 1767 C C . SER B 1 30 ? -7.285 49.125 20.562 1 90 30 SER B C 1
ATOM 1769 O O . SER B 1 30 ? -6.957 48 20.266 1 90 30 SER B O 1
ATOM 1771 N N . MET B 1 31 ? -7.566 49.5 21.797 1 89.81 31 MET B N 1
ATOM 1772 C CA . MET B 1 31 ? -7.414 48.562 22.906 1 89.81 31 MET B CA 1
ATOM 1773 C C . MET B 1 31 ? -8.453 47.438 22.844 1 89.81 31 MET B C 1
ATOM 1775 O O . MET B 1 31 ? -8.141 46.281 23.125 1 89.81 31 MET B O 1
ATOM 1779 N N . LYS B 1 32 ? -9.609 47.781 22.453 1 91.94 32 LYS B N 1
ATOM 1780 C CA . LYS B 1 32 ? -10.672 46.781 22.312 1 91.94 32 LYS B CA 1
ATOM 1781 C C . LYS B 1 32 ? -10.359 45.781 21.188 1 91.94 32 LYS B C 1
ATOM 1783 O O . LYS B 1 32 ? -10.57 44.594 21.328 1 91.94 32 LYS B O 1
ATOM 1788 N N . ASP B 1 33 ? -9.805 46.375 20.047 1 93.06 33 ASP B N 1
ATOM 1789 C CA . ASP B 1 33 ? -9.414 45.531 18.922 1 93.06 33 ASP B CA 1
ATOM 1790 C C . ASP B 1 33 ? -8.281 44.562 19.312 1 93.06 33 ASP B C 1
ATOM 1792 O O . ASP B 1 33 ? -8.297 43.406 18.953 1 93.06 33 ASP B O 1
ATOM 1796 N N . LEU B 1 34 ? -7.324 45.062 20.062 1 94.25 34 LEU B N 1
ATOM 1797 C CA . LEU B 1 34 ? -6.211 44.25 20.547 1 94.25 34 LEU B CA 1
ATOM 1798 C C . LEU B 1 34 ? -6.715 43.125 21.438 1 94.25 34 LEU B C 1
ATOM 1800 O O . LEU B 1 34 ? -6.289 41.969 21.297 1 94.25 34 LEU B O 1
ATOM 1804 N N . GLN B 1 35 ? -7.664 43.469 22.328 1 93.38 35 GLN B N 1
ATOM 1805 C CA . GLN B 1 35 ? -8.219 42.469 23.219 1 93.38 35 GLN B CA 1
ATOM 1806 C C . GLN B 1 35 ? -8.945 41.375 22.438 1 93.38 35 GLN B C 1
ATOM 1808 O O . GLN B 1 35 ? -8.797 40.188 22.734 1 93.38 35 GLN B O 1
ATOM 1813 N N . ARG B 1 36 ? -9.727 41.75 21.484 1 93.62 36 ARG B N 1
ATOM 1814 C CA . ARG B 1 36 ? -10.445 40.812 20.641 1 93.62 36 ARG B CA 1
ATOM 1815 C C . ARG B 1 36 ? -9.477 39.875 19.922 1 93.62 36 ARG B C 1
ATOM 1817 O O . ARG B 1 36 ? -9.711 38.656 19.844 1 93.62 36 ARG B O 1
ATOM 1824 N N . CYS B 1 37 ? -8.438 40.469 19.391 1 92.19 37 CYS B N 1
ATOM 1825 C CA . CYS B 1 37 ? -7.457 39.656 18.656 1 92.19 37 CYS B CA 1
ATOM 1826 C C . CYS B 1 37 ? -6.734 38.688 19.594 1 92.19 37 CYS B C 1
ATOM 1828 O O . CYS B 1 37 ? -6.48 37.562 19.219 1 92.19 37 CYS B O 1
ATOM 1830 N N . THR B 1 38 ? -6.41 39.125 20.875 1 92 38 THR B N 1
ATOM 1831 C CA . THR B 1 38 ? -5.734 38.281 21.844 1 92 38 THR B CA 1
ATOM 1832 C C . THR B 1 38 ? -6.598 37.062 22.172 1 92 38 THR B C 1
ATOM 1834 O O . THR B 1 38 ? -6.094 35.938 22.266 1 92 38 THR B O 1
ATOM 1837 N N . VAL B 1 39 ? -7.902 37.25 22.328 1 92.56 39 VAL B N 1
ATOM 1838 C CA . VAL B 1 39 ? -8.828 36.156 22.609 1 92.56 39 VAL B CA 1
ATOM 1839 C C . VAL B 1 39 ? -8.875 35.188 21.422 1 92.56 39 VAL B C 1
ATOM 1841 O O . VAL B 1 39 ? -8.852 33.969 21.609 1 92.56 39 VAL B O 1
ATOM 1844 N N . SER B 1 40 ? -8.922 35.719 20.203 1 90.88 40 SER B N 1
ATOM 1845 C CA . SER B 1 40 ? -8.953 34.906 19 1 90.88 40 SER B CA 1
ATOM 1846 C C . SER B 1 40 ? -7.684 34.062 18.859 1 90.88 40 SER B C 1
ATOM 1848 O O . SER B 1 40 ? -7.738 32.906 18.453 1 90.88 40 SER B O 1
ATOM 1850 N N . LEU B 1 41 ? -6.508 34.625 19.25 1 90.88 41 LEU B N 1
ATOM 1851 C CA . LEU B 1 41 ? -5.242 33.906 19.156 1 90.88 41 LEU B CA 1
ATOM 1852 C C . LEU B 1 41 ? -5.262 32.656 20.047 1 90.88 41 LEU B C 1
ATOM 1854 O O . LEU B 1 41 ? -4.836 31.578 19.609 1 90.88 41 LEU B O 1
ATOM 1858 N N . ALA B 1 42 ? -5.781 32.812 21.281 1 90.31 42 ALA B N 1
ATOM 1859 C CA . ALA B 1 42 ? -5.895 31.672 22.188 1 90.31 42 ALA B CA 1
ATOM 1860 C C . ALA B 1 42 ? -6.805 30.594 21.609 1 90.31 42 ALA B C 1
ATOM 1862 O O . ALA B 1 42 ? -6.535 29.406 21.75 1 90.31 42 ALA B O 1
ATOM 1863 N N . ARG B 1 43 ? -7.84 31 20.938 1 91.88 43 ARG B N 1
ATOM 1864 C CA . ARG B 1 43 ? -8.766 30.062 20.312 1 91.88 43 ARG B CA 1
ATOM 1865 C C . ARG B 1 43 ? -8.102 29.328 19.156 1 91.88 43 ARG B C 1
ATOM 1867 O O . ARG B 1 43 ? -8.297 28.125 19 1 91.88 43 ARG B O 1
ATOM 1874 N N . TYR B 1 44 ? -7.277 30.016 18.344 1 89.94 44 TYR B N 1
ATOM 1875 C CA . TYR B 1 44 ? -6.605 29.375 17.219 1 89.94 44 TYR B CA 1
ATOM 1876 C C . TYR B 1 44 ? -5.59 28.344 17.688 1 89.94 44 TYR B C 1
ATOM 1878 O O . TYR B 1 44 ? -5.406 27.312 17.047 1 89.94 44 TYR B O 1
ATOM 1886 N N . GLN B 1 45 ? -4.938 28.656 18.812 1 90.38 45 GLN B N 1
ATOM 1887 C CA . GLN B 1 45 ? -4 27.688 19.375 1 90.38 45 GLN B CA 1
ATOM 1888 C C . GLN B 1 45 ? -4.703 26.375 19.719 1 90.38 45 GLN B C 1
ATOM 1890 O O . GLN B 1 45 ? -4.191 25.297 19.406 1 90.38 45 GLN B O 1
ATOM 1895 N N . LEU B 1 46 ? -5.891 26.484 20.312 1 91.75 46 LEU B N 1
ATOM 1896 C CA . LEU B 1 46 ? -6.664 25.297 20.641 1 91.75 46 LEU B CA 1
ATOM 1897 C C . LEU B 1 46 ? -7.152 24.578 19.391 1 91.75 46 LEU B C 1
ATOM 1899 O O . LEU B 1 46 ? -7.121 23.359 19.312 1 91.75 46 LEU B O 1
ATOM 1903 N N . LEU B 1 47 ? -7.57 25.375 18.406 1 90.75 47 LEU B N 1
ATOM 1904 C CA . LEU B 1 47 ? -8.102 24.812 17.172 1 90.75 47 LEU B CA 1
ATOM 1905 C C . LEU B 1 47 ? -7.02 24.031 16.422 1 90.75 47 LEU B C 1
ATOM 1907 O O . LEU B 1 47 ? -7.285 22.953 15.891 1 90.75 47 LEU B O 1
ATOM 1911 N N . ILE B 1 48 ? -5.805 24.547 16.391 1 90.69 48 ILE B N 1
ATOM 1912 C CA . ILE B 1 48 ? -4.707 23.859 15.703 1 90.69 48 ILE B CA 1
ATOM 1913 C C . ILE B 1 48 ? -4.406 22.547 16.406 1 90.69 48 ILE B C 1
ATOM 1915 O O . ILE B 1 48 ? -4.195 21.516 15.75 1 90.69 48 ILE B O 1
ATOM 1919 N N . LYS B 1 49 ? -4.402 22.578 17.734 1 92.44 49 LYS B N 1
ATOM 1920 C CA . LYS B 1 49 ? -4.141 21.344 18.484 1 92.44 49 LYS B CA 1
ATOM 1921 C C . LYS B 1 49 ? -5.211 20.297 18.203 1 92.44 49 LYS B C 1
ATOM 1923 O O . LYS B 1 49 ? -4.898 19.125 18 1 92.44 49 LYS B O 1
ATOM 1928 N N . GLU B 1 50 ? -6.453 20.75 18.141 1 93 50 GLU B N 1
ATOM 1929 C CA . GLU B 1 50 ? -7.559 19.844 17.859 1 93 50 GLU B CA 1
ATOM 1930 C C . GLU B 1 50 ? -7.465 19.281 16.438 1 93 50 GLU B C 1
ATOM 1932 O O . GLU B 1 50 ? -7.676 18.078 16.234 1 93 50 GLU B O 1
ATOM 1937 N N . GLU B 1 51 ? -7.145 20.125 15.508 1 92.19 51 GLU B N 1
ATOM 1938 C CA . GLU B 1 51 ? -7.02 19.703 14.117 1 92.19 51 GLU B CA 1
ATOM 1939 C C . GLU B 1 51 ? -5.871 18.703 13.953 1 92.19 51 GLU B C 1
ATOM 1941 O O . GLU B 1 51 ? -5.996 17.719 13.219 1 92.19 51 GLU B O 1
ATOM 1946 N N . MET B 1 52 ? -4.805 18.984 14.641 1 92.5 52 MET B N 1
ATOM 1947 C CA . MET B 1 52 ? -3.65 18.094 14.555 1 92.5 52 MET B CA 1
ATOM 1948 C C . MET B 1 52 ? -3.965 16.734 15.18 1 92.5 52 MET B C 1
ATOM 1950 O O . MET B 1 52 ? -3.604 15.695 14.625 1 92.5 52 MET B O 1
ATOM 1954 N N . ASP B 1 53 ? -4.641 16.734 16.25 1 94.62 53 ASP B N 1
ATOM 1955 C CA . ASP B 1 53 ? -5.047 15.484 16.875 1 94.62 53 ASP B CA 1
ATOM 1956 C C . ASP B 1 53 ? -5.977 14.695 15.961 1 94.62 53 ASP B C 1
ATOM 1958 O O . ASP B 1 53 ? -5.848 13.469 15.844 1 94.62 53 ASP B O 1
ATOM 1962 N N . ALA B 1 54 ? -6.867 15.438 15.367 1 95.19 54 ALA B N 1
ATOM 1963 C CA . ALA B 1 54 ? -7.781 14.789 14.43 1 95.19 54 ALA B CA 1
ATOM 1964 C C . ALA B 1 54 ? -7.027 14.211 13.234 1 95.19 54 ALA B C 1
ATOM 1966 O O . ALA B 1 54 ? -7.344 13.117 12.766 1 95.19 54 ALA B O 1
ATOM 1967 N N . SER B 1 55 ? -6.059 14.93 12.773 1 95.56 55 SER B N 1
ATOM 1968 C CA . SER B 1 55 ? -5.246 14.469 11.656 1 95.56 55 SER B CA 1
ATOM 1969 C C . SER B 1 55 ? -4.449 13.219 12.023 1 95.56 55 SER B C 1
ATOM 1971 O O . SER B 1 55 ? -4.367 12.273 11.242 1 95.56 55 SER B O 1
ATOM 1973 N N . VAL B 1 56 ? -3.904 13.188 13.188 1 96.75 56 VAL B N 1
ATOM 1974 C CA . VAL B 1 56 ? -3.139 12.039 13.656 1 96.75 56 VAL B CA 1
ATOM 1975 C C . VAL B 1 56 ? -4.043 10.812 13.727 1 96.75 56 VAL B C 1
ATOM 1977 O O . VAL B 1 56 ? -3.656 9.719 13.289 1 96.75 56 VAL B O 1
ATOM 1980 N N . LYS B 1 57 ? -5.238 10.992 14.25 1 97.19 57 LYS B N 1
ATOM 1981 C CA . LYS B 1 57 ? -6.199 9.891 14.32 1 97.19 57 LYS B CA 1
ATOM 1982 C C . LYS B 1 57 ? -6.562 9.391 12.93 1 97.19 57 LYS B C 1
ATOM 1984 O O . LYS B 1 57 ? -6.641 8.18 12.695 1 97.19 57 LYS B O 1
ATOM 1989 N N . LYS B 1 58 ? -6.785 10.352 12.055 1 97.12 58 LYS B N 1
ATOM 1990 C CA . LYS B 1 58 ? -7.125 9.992 10.68 1 97.12 58 LYS B CA 1
ATOM 1991 C C . LYS B 1 58 ? -5.996 9.195 10.023 1 97.12 58 LYS B C 1
ATOM 1993 O O . LYS B 1 58 ? -6.246 8.234 9.297 1 97.12 58 LYS B O 1
ATOM 1998 N N . ILE B 1 59 ? -4.789 9.578 10.281 1 97.75 59 ILE B N 1
ATOM 1999 C CA . ILE B 1 59 ? -3.639 8.867 9.734 1 97.75 59 ILE B CA 1
ATOM 2000 C C . ILE B 1 59 ? -3.625 7.434 10.25 1 97.75 59 ILE B C 1
ATOM 2002 O O . ILE B 1 59 ? -3.479 6.484 9.477 1 97.75 59 ILE B O 1
ATOM 2006 N N . LYS B 1 60 ? -3.777 7.238 11.508 1 98.12 60 LYS B N 1
ATOM 2007 C CA . LYS B 1 60 ? -3.734 5.906 12.109 1 98.12 60 LYS B CA 1
ATOM 2008 C C . LYS B 1 60 ? -4.816 5.004 11.523 1 98.12 60 LYS B C 1
ATOM 2010 O O . LYS B 1 60 ? -4.555 3.842 11.211 1 98.12 60 LYS B O 1
ATOM 2015 N N . VAL B 1 61 ? -6.023 5.586 11.375 1 98 61 VAL B N 1
ATOM 2016 C CA . VAL B 1 61 ? -7.129 4.812 10.82 1 98 61 VAL B CA 1
ATOM 2017 C C . VAL B 1 61 ? -6.84 4.465 9.359 1 98 61 VAL B C 1
ATOM 2019 O O . VAL B 1 61 ? -6.996 3.311 8.953 1 98 61 VAL B O 1
ATOM 2022 N N . THR B 1 62 ? -6.43 5.414 8.578 1 98.12 62 THR B N 1
ATOM 2023 C CA . THR B 1 62 ? -6.137 5.234 7.16 1 98.12 62 THR B CA 1
ATOM 2024 C C . THR B 1 62 ? -5.051 4.18 6.957 1 98.12 62 THR B C 1
ATOM 2026 O O . THR B 1 62 ? -5.219 3.254 6.164 1 98.12 62 THR B O 1
ATOM 2029 N N . PHE B 1 63 ? -3.984 4.227 7.73 1 98.31 63 PHE B N 1
ATOM 2030 C CA . PHE B 1 63 ? -2.873 3.301 7.555 1 98.31 63 PHE B CA 1
ATOM 2031 C C . PHE B 1 63 ? -3.207 1.934 8.141 1 98.31 63 PHE B C 1
ATOM 2033 O O . PHE B 1 63 ? -2.713 0.911 7.66 1 98.31 63 PHE B O 1
ATOM 2040 N N . GLY B 1 64 ? -4.09 1.924 9.141 1 98.25 64 GLY B N 1
ATOM 2041 C CA . GLY B 1 64 ? -4.629 0.643 9.57 1 98.25 64 GLY B CA 1
ATOM 2042 C C . GLY B 1 64 ? -5.395 -0.076 8.477 1 98.25 64 GLY B C 1
ATOM 2043 O O . GLY B 1 64 ? -5.254 -1.287 8.305 1 98.25 64 GLY B O 1
ATOM 2044 N N . GLU B 1 65 ? -6.188 0.7 7.801 1 98.06 65 GLU B N 1
ATOM 2045 C CA . GLU B 1 65 ? -6.941 0.136 6.688 1 98.06 65 GLU B CA 1
ATOM 2046 C C . GLU B 1 65 ? -6.012 -0.357 5.582 1 98.06 65 GLU B C 1
ATOM 2048 O O . GLU B 1 65 ? -6.227 -1.429 5.012 1 98.06 65 GLU B O 1
ATOM 2053 N N . LEU B 1 66 ? -5.004 0.357 5.285 1 98.56 66 LEU B N 1
ATOM 2054 C CA . LEU B 1 66 ? -4.055 -0.021 4.242 1 98.56 66 LEU B CA 1
ATOM 2055 C C . LEU B 1 66 ? -3.281 -1.274 4.641 1 98.56 66 LEU B C 1
ATOM 2057 O O . LEU B 1 66 ? -3.037 -2.15 3.807 1 98.56 66 LEU B O 1
ATOM 2061 N N . GLN B 1 67 ? -2.939 -1.388 5.938 1 98.31 67 GLN B N 1
ATOM 2062 C CA . GLN B 1 67 ? -2.285 -2.594 6.434 1 98.31 67 GLN B CA 1
ATOM 2063 C C . GLN B 1 67 ? -3.182 -3.816 6.266 1 98.31 67 GLN B C 1
ATOM 2065 O O . GLN B 1 67 ? -2.715 -4.883 5.859 1 98.31 67 GLN B O 1
ATOM 2070 N N . THR B 1 68 ? -4.414 -3.613 6.543 1 98.25 68 THR B N 1
ATOM 2071 C CA . THR B 1 68 ? -5.375 -4.699 6.379 1 98.25 68 THR B CA 1
ATOM 2072 C C . THR B 1 68 ? -5.496 -5.098 4.914 1 98.25 68 THR B C 1
ATOM 2074 O O . THR B 1 68 ? -5.562 -6.285 4.59 1 98.25 68 THR B O 1
ATOM 2077 N N . CYS B 1 69 ? -5.516 -4.129 4.051 1 97.75 69 CYS B N 1
ATOM 2078 C CA . CYS B 1 69 ? -5.59 -4.402 2.619 1 97.75 69 CYS B CA 1
ATOM 2079 C C . CYS B 1 69 ? -4.395 -5.23 2.158 1 97.75 69 CYS B C 1
ATOM 2081 O O . CYS B 1 69 ? -4.547 -6.168 1.375 1 97.75 69 CYS B O 1
ATOM 2083 N N . ILE B 1 70 ? -3.199 -4.922 2.666 1 98.5 70 ILE B N 1
ATOM 2084 C CA . ILE B 1 70 ? -1.986 -5.637 2.287 1 98.5 70 ILE B CA 1
ATOM 2085 C C . ILE B 1 70 ? -2.061 -7.078 2.787 1 98.5 70 ILE B C 1
ATOM 2087 O O . ILE B 1 70 ? -1.764 -8.016 2.043 1 98.5 70 ILE B O 1
ATOM 2091 N N . MET B 1 71 ? -2.498 -7.258 3.986 1 98.12 71 MET B N 1
ATOM 2092 C CA . MET B 1 71 ? -2.619 -8.594 4.562 1 98.12 71 MET B CA 1
ATOM 2093 C C . MET B 1 71 ? -3.635 -9.43 3.787 1 98.12 71 MET B C 1
ATOM 2095 O O . MET B 1 71 ? -3.379 -10.594 3.48 1 98.12 71 MET B O 1
ATOM 2099 N N . ASP B 1 72 ? -4.766 -8.836 3.484 1 98.31 72 ASP B N 1
ATOM 2100 C CA . ASP B 1 72 ? -5.816 -9.539 2.748 1 98.31 72 ASP B CA 1
ATOM 2101 C C . ASP B 1 72 ? -5.332 -9.945 1.358 1 98.31 72 ASP B C 1
ATOM 2103 O O . ASP B 1 72 ? -5.629 -11.047 0.89 1 98.31 72 ASP B O 1
ATOM 2107 N N . ARG B 1 73 ? -4.633 -9.07 0.694 1 98.44 73 ARG B N 1
ATOM 2108 C CA . ARG B 1 73 ? -4.156 -9.367 -0.654 1 98.44 73 ARG B CA 1
ATOM 2109 C C . ARG B 1 73 ? -3.125 -10.492 -0.634 1 98.44 73 ARG B C 1
ATOM 2111 O O . ARG B 1 73 ? -3.123 -11.352 -1.514 1 98.44 73 ARG B O 1
ATOM 2118 N N . GLU B 1 74 ? -2.268 -10.438 0.388 1 98.06 74 GLU B N 1
ATOM 2119 C CA . GLU B 1 74 ? -1.291 -11.508 0.537 1 98.06 74 GLU B CA 1
ATOM 2120 C C . GLU B 1 74 ? -1.98 -12.867 0.676 1 98.06 74 GLU B C 1
ATOM 2122 O O . GLU B 1 74 ? -1.616 -13.828 -0.006 1 98.06 74 GLU B O 1
ATOM 2127 N N . VAL B 1 75 ? -2.982 -12.922 1.537 1 98.06 75 VAL B N 1
ATOM 2128 C CA . VAL B 1 75 ? -3.721 -14.156 1.775 1 98.06 75 VAL B CA 1
ATOM 2129 C C . VAL B 1 75 ? -4.438 -14.586 0.498 1 98.06 75 VAL B C 1
ATOM 2131 O O . VAL B 1 75 ? -4.441 -15.766 0.146 1 98.06 75 VAL B O 1
ATOM 2134 N N . ALA B 1 76 ? -5 -13.633 -0.221 1 97.75 76 ALA B N 1
ATOM 2135 C CA . ALA B 1 76 ? -5.707 -13.93 -1.464 1 97.75 76 ALA B CA 1
ATOM 2136 C C . ALA B 1 76 ? -4.762 -14.508 -2.508 1 97.75 76 ALA B C 1
ATOM 2138 O O . ALA B 1 76 ? -5.105 -15.477 -3.197 1 97.75 76 ALA B O 1
ATOM 2139 N N . LEU B 1 77 ? -3.576 -13.992 -2.627 1 97.19 77 LEU B N 1
ATOM 2140 C CA . LEU B 1 77 ? -2.596 -14.461 -3.598 1 97.19 77 LEU B CA 1
ATOM 2141 C C . LEU B 1 77 ? -2.09 -15.852 -3.223 1 97.19 77 LEU B C 1
ATOM 2143 O O . LEU B 1 77 ? -1.902 -16.703 -4.094 1 97.19 77 LEU B O 1
ATOM 2147 N N . MET B 1 78 ? -1.921 -16.062 -1.938 1 96.88 78 MET B N 1
ATOM 2148 C CA . MET B 1 78 ? -1.5 -17.375 -1.475 1 96.88 78 MET B CA 1
ATOM 2149 C C . MET B 1 78 ? -2.557 -18.438 -1.799 1 96.88 78 MET B C 1
ATOM 2151 O O . MET B 1 78 ? -2.223 -19.547 -2.219 1 96.88 78 MET B O 1
ATOM 2155 N N . SER B 1 79 ? -3.771 -18.062 -1.645 1 96.88 79 SER B N 1
ATOM 2156 C CA . SER B 1 79 ? -4.867 -18.969 -1.969 1 96.88 79 SER B CA 1
ATOM 2157 C C . SER B 1 79 ? -4.945 -19.219 -3.471 1 96.88 79 SER B C 1
ATOM 2159 O O . SER B 1 79 ? -5.188 -20.359 -3.898 1 96.88 79 SER B O 1
ATOM 2161 N N . GLU B 1 80 ? -4.758 -18.172 -4.211 1 95.19 80 GLU B N 1
ATOM 2162 C CA . GLU B 1 80 ? -4.73 -18.297 -5.664 1 95.19 80 GLU B CA 1
ATOM 2163 C C . GLU B 1 80 ? -3.625 -19.25 -6.113 1 95.19 80 GLU B C 1
ATOM 2165 O O . GLU B 1 80 ? -3.852 -20.125 -6.957 1 95.19 80 GLU B O 1
ATOM 2170 N N . LEU B 1 81 ? -2.449 -19.156 -5.512 1 94.62 81 LEU B N 1
ATOM 2171 C CA . LEU B 1 81 ? -1.322 -20.016 -5.855 1 94.62 81 LEU B CA 1
ATOM 2172 C C . LEU B 1 81 ? -1.608 -21.469 -5.473 1 94.62 81 LEU B C 1
ATOM 2174 O O . LEU B 1 81 ? -1.252 -22.391 -6.211 1 94.62 81 LEU B O 1
ATOM 2178 N N . ASP B 1 82 ? -2.275 -21.641 -4.371 1 95.5 82 ASP B N 1
ATOM 2179 C CA . ASP B 1 82 ? -2.643 -22.984 -3.949 1 95.5 82 ASP B CA 1
ATOM 2180 C C . ASP B 1 82 ? -3.605 -23.641 -4.941 1 95.5 82 ASP B C 1
ATOM 2182 O O . ASP B 1 82 ? -3.482 -24.828 -5.254 1 95.5 82 ASP B O 1
ATOM 2186 N N . LYS B 1 83 ? -4.555 -22.875 -5.395 1 94.75 83 LYS B N 1
ATOM 2187 C CA . LYS B 1 83 ? -5.5 -23.375 -6.387 1 94.75 83 LYS B CA 1
ATOM 2188 C C . LYS B 1 83 ? -4.789 -23.75 -7.688 1 94.75 83 LYS B C 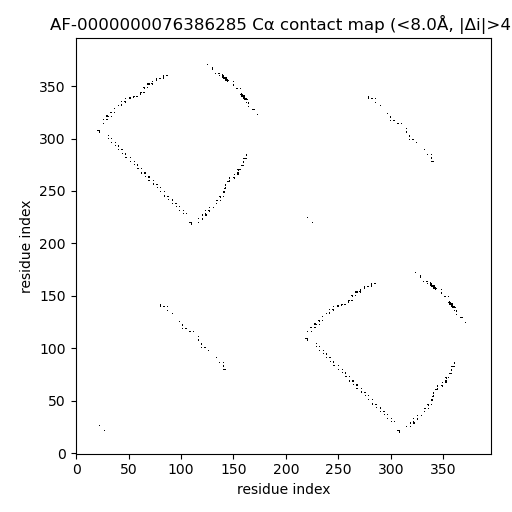1
ATOM 2190 O O . LYS B 1 83 ? -5.047 -24.797 -8.266 1 94.75 83 LYS B O 1
ATOM 2195 N N . ILE B 1 84 ? -3.867 -22.938 -8.117 1 93.06 84 ILE B N 1
ATOM 2196 C CA . ILE B 1 84 ? -3.102 -23.172 -9.336 1 93.06 84 ILE B CA 1
ATOM 2197 C C . ILE B 1 84 ? -2.252 -24.438 -9.164 1 93.06 84 ILE B C 1
ATOM 2199 O O . ILE B 1 84 ? -2.211 -25.281 -10.062 1 93.06 84 ILE B O 1
ATOM 2203 N N . LYS B 1 85 ? -1.595 -24.5 -8.016 1 93.38 85 LYS B N 1
ATOM 2204 C CA . LYS B 1 85 ? -0.778 -25.672 -7.711 1 93.38 85 LYS B CA 1
ATOM 2205 C C . LYS B 1 85 ? -1.612 -26.953 -7.754 1 93.38 85 LYS B C 1
ATOM 2207 O O . LYS B 1 85 ? -1.211 -27.938 -8.367 1 93.38 85 LYS B O 1
ATOM 2212 N N . LYS B 1 86 ? -2.771 -26.938 -7.117 1 94 86 LYS B N 1
ATOM 2213 C CA . LYS B 1 86 ? -3.652 -28.109 -7.066 1 94 86 LYS B CA 1
ATOM 2214 C C . LYS B 1 86 ? -4.117 -28.5 -8.461 1 94 86 LYS B C 1
ATOM 2216 O O . LYS B 1 86 ? -4.105 -29.688 -8.812 1 94 86 LYS B O 1
ATOM 2221 N N . GLU B 1 87 ? -4.473 -27.547 -9.203 1 92.19 87 GLU B N 1
ATOM 2222 C CA . GLU B 1 87 ? -4.93 -27.812 -10.562 1 92.19 87 GLU B CA 1
ATOM 2223 C C . GLU B 1 87 ? -3.809 -28.422 -11.406 1 92.19 87 GLU B C 1
ATOM 2225 O O . GLU B 1 87 ? -4.027 -29.391 -12.133 1 92.19 87 GLU B O 1
ATOM 2230 N N . ALA B 1 88 ? -2.641 -27.891 -11.312 1 91.81 88 ALA B N 1
ATOM 2231 C CA . ALA B 1 88 ? -1.492 -28.375 -12.07 1 91.81 88 ALA B CA 1
ATOM 2232 C C . ALA B 1 88 ? -1.147 -29.812 -11.672 1 91.81 88 ALA B C 1
ATOM 2234 O O . ALA B 1 88 ? -0.926 -30.656 -12.539 1 91.81 88 ALA B O 1
ATOM 2235 N N . LEU B 1 89 ? -1.18 -30.031 -10.383 1 92.06 89 LEU B N 1
ATOM 2236 C CA . LEU B 1 89 ? -0.822 -31.359 -9.898 1 92.06 89 LEU B CA 1
ATOM 2237 C C . LEU B 1 89 ? -1.889 -32.375 -10.273 1 92.06 89 LEU B C 1
ATOM 2239 O O . LEU B 1 89 ? -1.572 -33.531 -10.547 1 92.06 89 LEU B O 1
ATOM 2243 N N . GLU B 1 90 ? -3.184 -31.922 -10.32 1 92.75 90 GLU B N 1
ATOM 2244 C CA . GLU B 1 90 ? -4.262 -32.812 -10.727 1 92.75 90 GLU B CA 1
ATOM 2245 C C . GLU B 1 90 ? -4.109 -33.219 -12.188 1 92.75 90 GLU B C 1
ATOM 2247 O O . GLU B 1 90 ? -4.328 -34.406 -12.531 1 92.75 90 GLU B O 1
ATOM 2252 N N . ILE B 1 91 ? -3.701 -32.344 -13.008 1 90.56 91 ILE B N 1
ATOM 2253 C CA . ILE B 1 91 ? -3.492 -32.625 -14.422 1 90.56 91 ILE B CA 1
ATOM 2254 C C . ILE B 1 91 ? -2.338 -33.625 -14.578 1 90.56 91 ILE B C 1
ATOM 2256 O O . ILE B 1 91 ? -2.463 -34.625 -15.281 1 90.56 91 ILE B O 1
ATOM 2260 N N . LEU B 1 92 ? -1.267 -33.406 -13.906 1 90.25 92 LEU B N 1
ATOM 2261 C CA . LEU B 1 92 ? -0.1 -34.281 -13.992 1 90.25 92 LEU B CA 1
ATOM 2262 C C . LEU B 1 92 ? -0.416 -35.656 -13.438 1 90.25 92 LEU B C 1
ATOM 2264 O O . LEU B 1 92 ? 0.043 -36.656 -13.977 1 90.25 92 LEU B O 1
ATOM 2268 N N . ASP B 1 93 ? -1.229 -35.625 -12.367 1 93.44 93 ASP B N 1
ATOM 2269 C CA . ASP B 1 93 ? -1.63 -36.906 -11.797 1 93.44 93 ASP B CA 1
ATOM 2270 C C . ASP B 1 93 ? -2.461 -37.719 -12.789 1 93.44 93 ASP B C 1
ATOM 2272 O O . ASP B 1 93 ? -2.299 -38.938 -12.898 1 93.44 93 ASP B O 1
ATOM 2276 N N . SER B 1 94 ? -3.33 -37.062 -13.492 1 93.06 94 SER B N 1
ATOM 2277 C CA . SER B 1 94 ? -4.141 -37.719 -14.508 1 93.06 94 SER B CA 1
ATOM 2278 C C . SER B 1 94 ? -3.27 -38.281 -15.625 1 93.06 94 SER B C 1
ATOM 2280 O O . SER B 1 94 ? -3.479 -39.438 -16.078 1 93.06 94 SER B O 1
ATOM 2282 N N . ARG B 1 95 ? -2.281 -37.5 -16.016 1 92.88 95 ARG B N 1
ATOM 2283 C CA . ARG B 1 95 ? -1.334 -37.938 -17.031 1 92.88 95 ARG B CA 1
ATOM 2284 C C . ARG B 1 95 ? -0.524 -39.125 -16.531 1 92.88 95 ARG B C 1
ATOM 2286 O O . ARG B 1 95 ? -0.312 -40.094 -17.266 1 92.88 95 ARG B O 1
ATOM 2293 N N . GLN B 1 96 ? -0.142 -39.062 -15.258 1 93.12 96 GLN B N 1
ATOM 2294 C CA . GLN B 1 96 ? 0.619 -40.156 -14.664 1 93.12 96 GLN B CA 1
ATOM 2295 C C . GLN B 1 96 ? -0.219 -41.438 -14.586 1 93.12 96 GLN B C 1
ATOM 2297 O O . GLN B 1 96 ? 0.275 -42.531 -14.867 1 93.12 96 GLN B O 1
ATOM 2302 N N . ARG B 1 97 ? -1.477 -41.344 -14.266 1 95.94 97 ARG B N 1
ATOM 2303 C CA . ARG B 1 97 ? -2.369 -42.469 -14.211 1 95.94 97 ARG B CA 1
ATOM 2304 C C . ARG B 1 97 ? -2.543 -43.125 -15.586 1 95.94 97 ARG B C 1
ATOM 2306 O O . ARG B 1 97 ? -2.51 -44.344 -15.727 1 95.94 97 ARG B O 1
ATOM 2313 N N . ARG B 1 98 ? -2.645 -42.281 -16.562 1 95.56 98 ARG B N 1
ATOM 2314 C CA . ARG B 1 98 ? -2.768 -42.781 -17.922 1 95.56 98 ARG B CA 1
ATOM 2315 C C . ARG B 1 98 ? -1.493 -43.5 -18.359 1 95.56 98 ARG B C 1
ATOM 2317 O O . ARG B 1 98 ? -1.552 -44.531 -19.031 1 95.56 98 ARG B O 1
ATOM 2324 N N . ALA B 1 99 ? -0.368 -42.938 -18.016 1 95.38 99 ALA B N 1
ATOM 2325 C CA . ALA B 1 99 ? 0.911 -43.562 -18.328 1 95.38 99 ALA B CA 1
ATOM 2326 C C . ALA B 1 99 ? 1.016 -44.969 -17.688 1 95.38 99 ALA B C 1
ATOM 2328 O O . ALA B 1 99 ? 1.479 -45.906 -18.328 1 95.38 99 ALA B O 1
ATOM 2329 N N . GLU B 1 100 ? 0.58 -45.031 -16.453 1 95.56 100 GLU B N 1
ATOM 2330 C CA . GLU B 1 100 ? 0.614 -46.312 -15.75 1 95.56 100 GLU B CA 1
ATOM 2331 C C . GLU B 1 100 ? -0.319 -47.344 -16.406 1 95.56 100 GLU B C 1
ATOM 2333 O O . GLU B 1 100 ? 0.017 -48.531 -16.5 1 95.56 100 GLU B O 1
ATOM 2338 N N . GLU B 1 101 ? -1.462 -46.844 -16.859 1 96.38 101 GLU B N 1
ATOM 2339 C CA . GLU B 1 101 ? -2.404 -47.719 -17.562 1 96.38 101 GLU B CA 1
ATOM 2340 C C . GLU B 1 101 ? -1.805 -48.25 -18.859 1 96.38 101 GLU B C 1
ATOM 2342 O O . GLU B 1 101 ? -1.882 -49.438 -19.141 1 96.38 101 GLU B O 1
ATOM 2347 N N . LEU B 1 102 ? -1.154 -47.406 -19.594 1 96.19 102 LEU B N 1
ATOM 2348 C CA . LEU B 1 102 ? -0.534 -47.781 -20.859 1 96.19 102 LEU B CA 1
ATOM 2349 C C . LEU B 1 102 ? 0.639 -48.719 -20.609 1 96.19 102 LEU B C 1
ATOM 2351 O O . LEU B 1 102 ? 0.852 -49.688 -21.375 1 96.19 102 LEU B O 1
ATOM 2355 N N . LYS B 1 103 ? 1.369 -48.531 -19.531 1 95.12 103 LYS B N 1
ATOM 2356 C CA . LYS B 1 103 ? 2.465 -49.406 -19.156 1 95.12 103 LYS B CA 1
ATOM 2357 C C . LYS B 1 103 ? 1.95 -50.812 -18.828 1 95.12 103 LYS B C 1
ATOM 2359 O O . LYS B 1 103 ? 2.537 -51.812 -19.266 1 95.12 103 LYS B O 1
ATOM 2364 N N . ARG B 1 104 ? 0.844 -50.906 -18.172 1 95.69 104 ARG B N 1
ATOM 2365 C CA . ARG B 1 104 ? 0.246 -52.188 -17.844 1 95.69 104 ARG B CA 1
ATOM 2366 C C . ARG B 1 104 ? -0.175 -52.938 -19.109 1 95.69 104 ARG B C 1
ATOM 2368 O O . ARG B 1 104 ? 0.024 -54.156 -19.219 1 95.69 104 ARG B O 1
ATOM 2375 N N . LEU B 1 105 ? -0.651 -52.188 -20.062 1 93.94 105 LEU B N 1
ATOM 2376 C CA . LEU B 1 105 ? -1.066 -52.812 -21.328 1 93.94 105 LEU B CA 1
ATOM 2377 C C . LEU B 1 105 ? 0.142 -53.281 -22.125 1 93.94 105 LEU B C 1
ATOM 2379 O O . LEU B 1 105 ? 0.087 -54.344 -22.766 1 93.94 105 LEU B O 1
ATOM 2383 N N . THR B 1 106 ? 1.266 -52.531 -22.062 1 92.69 106 THR B N 1
ATOM 2384 C CA . THR B 1 106 ? 2.482 -52.906 -22.766 1 92.69 106 THR B CA 1
ATOM 2385 C C . THR B 1 106 ? 3.084 -54.188 -22.141 1 92.69 106 THR B C 1
ATOM 2387 O O . THR B 1 106 ? 3.676 -55 -22.844 1 92.69 106 THR B O 1
ATOM 2390 N N . ASP B 1 107 ? 2.812 -54.406 -20.859 1 91.19 107 ASP B N 1
ATOM 2391 C CA . ASP B 1 107 ? 3.354 -55.594 -20.172 1 91.19 107 ASP B CA 1
ATOM 2392 C C . ASP B 1 107 ? 2.686 -56.875 -20.656 1 91.19 107 ASP B C 1
ATOM 2394 O O . ASP B 1 107 ? 3.289 -57.938 -20.625 1 91.19 107 ASP B O 1
ATOM 2398 N N . VAL B 1 108 ? 1.415 -56.719 -21.156 1 91.38 108 VAL B N 1
ATOM 2399 C CA . VAL B 1 108 ? 0.694 -57.875 -21.625 1 91.38 108 VAL B CA 1
ATOM 2400 C C . VAL B 1 108 ? 0.596 -57.875 -23.156 1 91.38 108 VAL B C 1
ATOM 2402 O O . VAL B 1 108 ? -0.272 -58.531 -23.734 1 91.38 108 VAL B O 1
ATOM 2405 N N . ALA B 1 109 ? 1.506 -57.094 -23.812 1 89.12 109 ALA B N 1
ATOM 2406 C CA . ALA B 1 109 ? 1.453 -56.906 -25.25 1 89.12 109 ALA B CA 1
ATOM 2407 C C . ALA B 1 109 ? 1.647 -58.219 -26.016 1 89.12 109 ALA B C 1
ATOM 2409 O O . ALA B 1 109 ? 1.06 -58.406 -27.078 1 89.12 109 ALA B O 1
ATOM 2410 N N . ILE B 1 110 ? 2.443 -59.125 -25.484 1 86.38 110 ILE B N 1
ATOM 2411 C CA . ILE B 1 110 ? 2.777 -60.406 -26.141 1 86.38 110 ILE B CA 1
ATOM 2412 C C . ILE B 1 110 ? 1.52 -61.25 -26.312 1 86.38 110 ILE B C 1
ATOM 2414 O O . ILE B 1 110 ? 1.453 -62.094 -27.203 1 86.38 110 ILE B O 1
ATOM 2418 N N . GLN B 1 111 ? 0.464 -60.938 -25.391 1 90.94 111 GLN B N 1
ATOM 2419 C CA . GLN B 1 111 ? -0.777 -61.719 -25.422 1 90.94 111 GLN B CA 1
ATOM 2420 C C . GLN B 1 111 ? -1.814 -61.062 -26.328 1 90.94 111 GLN B C 1
ATOM 2422 O O . GLN B 1 111 ? -2.9 -61.594 -26.547 1 90.94 111 GLN B O 1
ATOM 2427 N N . MET B 1 112 ? -1.395 -60.031 -27.047 1 87.56 112 MET B N 1
ATOM 2428 C CA . MET B 1 112 ? -2.373 -59.25 -27.781 1 87.56 112 MET B CA 1
ATOM 2429 C C . MET B 1 112 ? -2.365 -59.594 -29.266 1 87.56 112 MET B C 1
ATOM 2431 O O . MET B 1 112 ? -1.339 -60.031 -29.797 1 87.56 112 MET B O 1
ATOM 2435 N N . SER B 1 113 ? -3.68 -59.438 -29.797 1 91.19 113 SER B N 1
ATOM 2436 C CA . SER B 1 113 ? -3.785 -59.594 -31.25 1 91.19 113 SER B CA 1
ATOM 2437 C C . SER B 1 113 ? -3.107 -58.469 -31.984 1 91.19 113 SER B C 1
ATOM 2439 O O . SER B 1 113 ? -2.758 -57.438 -31.375 1 91.19 113 SER B O 1
ATOM 2441 N N . GLU B 1 114 ? -2.859 -58.625 -33.25 1 86.88 114 GLU B N 1
ATOM 2442 C CA . GLU B 1 114 ? -2.248 -57.562 -34.062 1 86.88 114 GLU B CA 1
ATOM 2443 C C . GLU B 1 114 ? -3.098 -56.312 -34.062 1 86.88 114 GLU B C 1
ATOM 2445 O O . GLU B 1 114 ? -2.566 -55.188 -34.031 1 86.88 114 GLU B O 1
ATOM 2450 N N . SER B 1 115 ? -4.355 -56.469 -34.062 1 91.06 115 SER B N 1
ATOM 2451 C CA . SER B 1 115 ? -5.266 -55.344 -34.031 1 91.06 115 SER B CA 1
ATOM 2452 C C . SER B 1 115 ? -5.176 -54.625 -32.688 1 91.06 115 SER B C 1
ATOM 2454 O O . SER B 1 115 ? -5.18 -53.375 -32.625 1 91.06 115 SER B O 1
ATOM 2456 N N . GLN B 1 116 ? -5.047 -55.344 -31.625 1 92 116 GLN B N 1
ATOM 2457 C CA . GLN B 1 116 ? -4.914 -54.781 -30.281 1 92 116 GLN B CA 1
ATOM 2458 C C . GLN B 1 116 ? -3.596 -54.031 -30.141 1 92 116 GLN B C 1
ATOM 2460 O O . GLN B 1 116 ? -3.549 -52.969 -29.516 1 92 116 GLN B O 1
ATOM 2465 N N . LEU B 1 117 ? -2.549 -54.531 -30.766 1 89.44 117 LEU B N 1
ATOM 2466 C CA . LEU B 1 117 ? -1.234 -53.906 -30.703 1 89.44 117 LEU B CA 1
ATOM 2467 C C . LEU B 1 117 ? -1.227 -52.594 -31.453 1 89.44 117 LEU B C 1
ATOM 2469 O O . LEU B 1 117 ? -0.616 -51.625 -31.016 1 89.44 117 LEU B O 1
ATOM 2473 N N . ALA B 1 118 ? -1.945 -52.594 -32.594 1 90.38 118 ALA B N 1
ATOM 2474 C CA . ALA B 1 118 ? -2.045 -51.344 -33.375 1 90.38 118 ALA B CA 1
ATOM 2475 C C . ALA B 1 118 ? -2.783 -50.281 -32.594 1 90.38 118 ALA B C 1
ATOM 2477 O O . ALA B 1 118 ? -2.398 -49.094 -32.625 1 90.38 118 ALA B O 1
ATOM 2478 N N . GLU B 1 119 ? -3.82 -50.656 -31.844 1 92.75 119 GLU B N 1
ATOM 2479 C CA . GLU B 1 119 ? -4.574 -49.719 -31.016 1 92.75 119 GLU B CA 1
ATOM 2480 C C . GLU B 1 119 ? -3.725 -49.188 -29.875 1 92.75 119 GLU B C 1
ATOM 2482 O O . GLU B 1 119 ? -3.748 -48 -29.578 1 92.75 119 GLU B O 1
ATOM 2487 N N . LEU B 1 120 ? -2.967 -50.094 -29.219 1 93.69 120 LEU B N 1
ATOM 2488 C CA . LEU B 1 120 ? -2.092 -49.719 -28.109 1 93.69 120 LEU B CA 1
ATOM 2489 C C . LEU B 1 120 ? -1.038 -48.719 -28.578 1 93.69 120 LEU B C 1
ATOM 2491 O O . LEU B 1 120 ? -0.794 -47.719 -27.922 1 93.69 120 LEU B O 1
ATOM 2495 N N . ARG B 1 121 ? -0.428 -48.938 -29.797 1 93.44 121 ARG B N 1
ATOM 2496 C CA . ARG B 1 121 ? 0.567 -48.031 -30.359 1 93.44 121 ARG B CA 1
ATOM 2497 C C . ARG B 1 121 ? -0.037 -46.656 -30.625 1 93.44 121 ARG B C 1
ATOM 2499 O O . ARG B 1 121 ? 0.598 -45.625 -30.375 1 93.44 121 ARG B O 1
ATOM 2506 N N . ALA B 1 122 ? -1.287 -46.688 -31.109 1 93.12 122 ALA B N 1
ATOM 2507 C CA . ALA B 1 122 ? -1.966 -45.438 -31.391 1 93.12 122 ALA B CA 1
ATOM 2508 C C . ALA B 1 122 ? -2.232 -44.656 -30.109 1 93.12 122 ALA B C 1
ATOM 2510 O O . ALA B 1 122 ? -2.068 -43.438 -30.078 1 93.12 122 ALA B O 1
ATOM 2511 N N . GLU B 1 123 ? -2.633 -45.312 -29.047 1 93.81 123 GLU B N 1
ATOM 2512 C CA . GLU B 1 123 ? -2.9 -44.688 -27.766 1 93.81 123 GLU B CA 1
ATOM 2513 C C . GLU B 1 123 ? -1.625 -44.094 -27.156 1 93.81 123 GLU B C 1
ATOM 2515 O O . GLU B 1 123 ? -1.636 -43 -26.609 1 93.81 123 GLU B O 1
ATOM 2520 N N . ILE B 1 124 ? -0.544 -44.906 -27.281 1 94.19 124 ILE B N 1
ATOM 2521 C CA . ILE B 1 124 ? 0.729 -44.438 -26.734 1 94.19 124 ILE B CA 1
ATOM 2522 C C . ILE B 1 124 ? 1.195 -43.219 -27.516 1 94.19 124 ILE B C 1
ATOM 2524 O O . ILE B 1 124 ? 1.667 -42.219 -26.922 1 94.19 124 ILE B O 1
ATOM 2528 N N . LYS B 1 125 ? 1.04 -43.25 -28.922 1 92.56 125 LYS B N 1
ATOM 2529 C CA . LYS B 1 125 ? 1.416 -42.094 -29.734 1 92.56 125 LYS B CA 1
ATOM 2530 C C . LYS B 1 125 ? 0.612 -40.875 -29.359 1 92.56 125 LYS B C 1
ATOM 2532 O O . LYS B 1 125 ? 1.16 -39.75 -29.266 1 92.56 125 LYS B O 1
ATOM 2537 N N . HIS B 1 126 ? -0.65 -41.031 -29.094 1 91.31 126 HIS B N 1
ATOM 2538 C CA . HIS B 1 126 ? -1.507 -39.938 -28.672 1 91.31 126 HIS B CA 1
ATOM 2539 C C . HIS B 1 126 ? -1.075 -39.375 -27.312 1 91.31 126 HIS B C 1
ATOM 2541 O O . HIS B 1 126 ? -0.97 -38.156 -27.125 1 91.31 126 HIS B O 1
ATOM 2547 N N . PHE B 1 127 ? -0.825 -40.25 -26.375 1 92.75 127 PHE B N 1
ATOM 2548 C CA . PHE B 1 127 ? -0.385 -39.844 -25.047 1 92.75 127 PHE B CA 1
ATOM 2549 C C . PHE B 1 127 ? 0.908 -39.062 -25.109 1 92.75 127 PHE B C 1
ATOM 2551 O O . PHE B 1 127 ? 1.027 -38 -24.484 1 92.75 127 PHE B O 1
ATOM 2558 N N . VAL B 1 128 ? 1.897 -39.562 -25.938 1 92.62 128 VAL B N 1
ATOM 2559 C CA . VAL B 1 128 ? 3.213 -38.938 -26.031 1 92.62 128 VAL B CA 1
ATOM 2560 C C . VAL B 1 128 ? 3.096 -37.594 -26.734 1 92.62 128 VAL B C 1
ATOM 2562 O O . VAL B 1 128 ? 3.826 -36.656 -26.406 1 92.62 128 VAL B O 1
ATOM 2565 N N . SER B 1 129 ? 2.143 -37.375 -27.641 1 88.31 129 SER B N 1
ATOM 2566 C CA . SER B 1 129 ? 1.959 -36.125 -28.359 1 88.31 129 SER B CA 1
ATOM 2567 C C . SER B 1 129 ? 1.505 -35.031 -27.406 1 88.31 129 SER B C 1
ATOM 2569 O O . SER B 1 129 ? 1.731 -33.844 -27.688 1 88.31 129 SER B O 1
ATOM 2571 N N . ASP B 1 130 ? 0.925 -35.438 -26.328 1 84.31 130 ASP B N 1
ATOM 2572 C CA . ASP B 1 130 ? 0.41 -34.469 -25.344 1 84.31 130 ASP B CA 1
ATOM 2573 C C . ASP B 1 130 ? 1.521 -34 -24.422 1 84.31 130 ASP B C 1
ATOM 2575 O O . ASP B 1 130 ? 1.291 -33.125 -23.578 1 84.31 130 ASP B O 1
ATOM 2579 N N . ARG B 1 131 ? 2.75 -34.375 -24.625 1 85.5 131 ARG B N 1
ATOM 2580 C CA . ARG B 1 131 ? 3.898 -34 -23.797 1 85.5 131 ARG B CA 1
ATOM 2581 C C . ARG B 1 131 ? 4.133 -32.5 -23.844 1 85.5 131 ARG B C 1
ATOM 2583 O O . ARG B 1 131 ? 4.613 -31.922 -22.875 1 85.5 131 ARG B O 1
ATOM 2590 N N . LYS B 1 132 ? 3.799 -31.859 -24.906 1 81.69 132 LYS B N 1
ATOM 2591 C CA . LYS B 1 132 ? 3.988 -30.422 -25.047 1 81.69 132 LYS B CA 1
ATOM 2592 C C . LYS B 1 132 ? 3.201 -29.656 -23.984 1 81.69 132 LYS B C 1
ATOM 2594 O O . LYS B 1 132 ? 3.666 -28.641 -23.469 1 81.69 132 LYS B O 1
ATOM 2599 N N . TYR B 1 133 ? 2.117 -30.156 -23.625 1 81.56 133 TYR B N 1
ATOM 2600 C CA . TYR B 1 133 ? 1.273 -29.5 -22.625 1 81.56 133 TYR B CA 1
ATOM 2601 C C . TYR B 1 133 ? 1.86 -29.672 -21.234 1 81.56 133 TYR B C 1
ATOM 2603 O O . TYR B 1 133 ? 1.733 -28.766 -20.391 1 81.56 133 TYR B O 1
ATOM 2611 N N . ASP B 1 134 ? 2.564 -30.812 -21.031 1 83.19 134 ASP B N 1
ATOM 2612 C CA . ASP B 1 134 ? 3.232 -31.031 -19.766 1 83.19 134 ASP B CA 1
ATOM 2613 C C . ASP B 1 134 ? 4.316 -29.984 -19.516 1 83.19 134 ASP B C 1
ATOM 2615 O O . ASP B 1 134 ? 4.453 -29.469 -18.406 1 83.19 134 ASP B O 1
ATOM 2619 N N . GLU B 1 135 ? 5 -29.641 -20.562 1 79.94 135 GLU B N 1
ATOM 2620 C CA . GLU B 1 135 ? 6.047 -28.641 -20.469 1 79.94 135 GLU B CA 1
ATOM 2621 C C . GLU B 1 135 ? 5.465 -27.25 -20.188 1 79.94 135 GLU B C 1
ATOM 2623 O O . GLU B 1 135 ? 6.012 -26.484 -19.391 1 79.94 135 GLU B O 1
ATOM 2628 N N . GLU B 1 136 ? 4.387 -26.953 -20.781 1 81.81 136 GLU B N 1
ATOM 2629 C CA . GLU B 1 136 ? 3.723 -25.656 -20.625 1 81.81 136 GLU B CA 1
ATOM 2630 C C . GLU B 1 136 ? 3.188 -25.5 -19.203 1 81.81 136 GLU B C 1
ATOM 2632 O O . GLU B 1 136 ? 3.217 -24.391 -18.641 1 81.81 136 GLU B O 1
ATOM 2637 N N . LEU B 1 137 ? 2.758 -26.562 -18.625 1 82.31 137 LEU B N 1
ATOM 2638 C CA . LEU B 1 137 ? 2.264 -26.562 -17.25 1 82.31 137 LEU B CA 1
ATOM 2639 C C . LEU B 1 137 ? 3.35 -26.094 -16.297 1 82.31 137 LEU B C 1
ATOM 2641 O O . LEU B 1 137 ? 3.086 -25.297 -15.391 1 82.31 137 LEU B O 1
ATOM 2645 N N . GLY B 1 138 ? 4.523 -26.547 -16.516 1 75.5 138 GLY B N 1
ATOM 2646 C CA . GLY B 1 138 ? 5.637 -26.203 -15.641 1 75.5 138 GLY B CA 1
ATOM 2647 C C . GLY B 1 138 ? 6.023 -24.734 -15.719 1 75.5 138 GLY B C 1
ATOM 2648 O O . GLY B 1 138 ? 6.535 -24.172 -14.75 1 75.5 138 GLY B O 1
ATOM 2649 N N . ARG B 1 139 ? 5.691 -24.047 -16.828 1 77.56 139 ARG B N 1
ATOM 2650 C CA . ARG B 1 139 ? 6.102 -22.672 -17.062 1 77.56 139 ARG B CA 1
ATOM 2651 C C . ARG B 1 139 ? 5.035 -21.688 -16.578 1 77.56 139 ARG B C 1
ATOM 2653 O O . ARG B 1 139 ? 5.332 -20.531 -16.297 1 77.56 139 ARG B O 1
ATOM 2660 N N . SER B 1 140 ? 3.857 -22.047 -16.469 1 77 140 SER B N 1
ATOM 2661 C CA . SER B 1 140 ? 2.748 -21.141 -16.219 1 77 140 SER B CA 1
ATOM 2662 C C . SER B 1 140 ? 2.453 -21 -14.734 1 77 140 SER B C 1
ATOM 2664 O O . SER B 1 140 ? 1.948 -19.969 -14.281 1 77 140 SER B O 1
ATOM 2666 N N . ALA B 1 141 ? 2.844 -21.875 -13.883 1 77.81 141 ALA B N 1
ATOM 2667 C CA . ALA B 1 141 ? 2.461 -21.875 -12.469 1 77.81 141 ALA B CA 1
ATOM 2668 C C . ALA B 1 141 ? 3.449 -21.062 -11.641 1 77.81 141 ALA B C 1
ATOM 2670 O O . ALA B 1 141 ? 4.352 -21.625 -11.016 1 77.81 141 ALA B O 1
ATOM 2671 N N . ARG B 1 142 ? 3.297 -19.625 -11.75 1 88.62 142 ARG B N 1
ATOM 2672 C CA . ARG B 1 142 ? 4.23 -18.781 -11.008 1 88.62 142 ARG B CA 1
ATOM 2673 C C . ARG B 1 142 ? 3.568 -17.469 -10.594 1 88.62 142 ARG B C 1
ATOM 2675 O O . ARG B 1 142 ? 2.574 -17.047 -11.188 1 88.62 142 ARG B O 1
ATOM 2682 N N . PHE B 1 143 ? 4.156 -16.891 -9.523 1 93.81 143 PHE B N 1
ATOM 2683 C CA . PHE B 1 143 ? 3.76 -15.555 -9.07 1 93.81 143 PHE B CA 1
ATOM 2684 C C . PHE B 1 143 ? 4.5 -14.477 -9.852 1 93.81 143 PHE B C 1
ATOM 2686 O O . PHE B 1 143 ? 5.715 -14.562 -10.047 1 93.81 143 PHE B O 1
ATOM 2693 N N . THR B 1 144 ? 3.654 -13.508 -10.367 1 93.12 144 THR B N 1
ATOM 2694 C CA . THR B 1 144 ? 4.227 -12.32 -10.992 1 93.12 144 THR B CA 1
ATOM 2695 C C . THR B 1 144 ? 3.781 -11.062 -10.25 1 93.12 144 THR B C 1
ATOM 2697 O O . THR B 1 144 ? 2.586 -10.844 -10.055 1 93.12 144 THR B O 1
ATOM 2700 N N . GLY B 1 145 ? 4.762 -10.359 -9.742 1 93.19 145 GLY B N 1
ATOM 2701 C CA . GLY B 1 145 ? 4.531 -9.109 -9.039 1 93.19 145 GLY B CA 1
ATOM 2702 C C . GLY B 1 145 ? 5.793 -8.516 -8.438 1 93.19 145 GLY B C 1
ATOM 2703 O O . GLY B 1 145 ? 6.613 -9.242 -7.867 1 93.19 145 GLY B O 1
ATOM 2704 N N . SER B 1 146 ? 5.961 -7.23 -8.688 1 94.44 146 SER B N 1
ATOM 2705 C CA . SER B 1 146 ? 7.09 -6.508 -8.109 1 94.44 146 SER B CA 1
ATOM 2706 C C . SER B 1 146 ? 6.621 -5.375 -7.203 1 94.44 146 SER B C 1
ATOM 2708 O O . SER B 1 146 ? 5.688 -4.645 -7.543 1 94.44 146 SER B O 1
ATOM 2710 N N . PRO B 1 147 ? 7.277 -5.246 -6.07 1 96.81 147 PRO B N 1
ATOM 2711 C CA . PRO B 1 147 ? 6.84 -4.246 -5.094 1 96.81 147 PRO B CA 1
ATOM 2712 C C . PRO B 1 147 ? 7.23 -2.824 -5.492 1 96.81 147 PRO B C 1
ATOM 2714 O O . PRO B 1 147 ? 6.75 -1.856 -4.898 1 96.81 147 PRO B O 1
ATOM 2717 N N . GLU B 1 148 ? 8.031 -2.562 -6.504 1 96.69 148 GLU B N 1
ATOM 2718 C CA . GLU B 1 148 ? 8.664 -1.273 -6.77 1 96.69 148 GLU B CA 1
ATOM 2719 C C . GLU B 1 148 ? 7.621 -0.198 -7.059 1 96.69 148 GLU B C 1
ATOM 2721 O O . GLU B 1 148 ? 7.617 0.859 -6.422 1 96.69 148 GLU B O 1
ATOM 2726 N N . SER B 1 149 ? 6.766 -0.494 -8.016 1 96.69 149 SER B N 1
ATOM 2727 C CA . SER B 1 149 ? 5.77 0.498 -8.406 1 96.69 149 SER B CA 1
ATOM 2728 C C . SER B 1 149 ? 4.809 0.804 -7.262 1 96.69 149 SER B C 1
ATOM 2730 O O . SER B 1 149 ? 4.59 1.969 -6.922 1 96.69 149 SER B O 1
ATOM 2732 N N . LEU B 1 150 ? 4.293 -0.221 -6.637 1 97.94 150 LEU B N 1
ATOM 2733 C CA . LEU B 1 150 ? 3.357 -0.036 -5.535 1 97.94 150 LEU B CA 1
ATOM 2734 C C . LEU B 1 150 ? 4.055 0.586 -4.328 1 97.94 150 LEU B C 1
ATOM 2736 O O . LEU B 1 150 ? 3.482 1.439 -3.646 1 97.94 150 LEU B O 1
ATOM 2740 N N . GLY B 1 151 ? 5.312 0.162 -4.07 1 98.19 151 GLY B N 1
ATOM 2741 C CA . GLY B 1 151 ? 6.086 0.78 -3.004 1 98.19 151 GLY B CA 1
ATOM 2742 C C . GLY B 1 151 ? 6.258 2.275 -3.184 1 98.19 151 GLY B C 1
ATOM 2743 O O . GLY B 1 151 ? 6.145 3.039 -2.223 1 98.19 151 GLY B O 1
ATOM 2744 N N . ALA B 1 152 ? 6.477 2.721 -4.387 1 97.88 152 ALA B N 1
ATOM 2745 C CA . ALA B 1 152 ? 6.625 4.141 -4.688 1 97.88 152 ALA B CA 1
ATOM 2746 C C . ALA B 1 152 ? 5.316 4.895 -4.453 1 97.88 152 ALA B C 1
ATOM 2748 O O . ALA B 1 152 ? 5.32 6.016 -3.943 1 97.88 152 ALA B O 1
ATOM 2749 N N . GLN B 1 153 ? 4.23 4.277 -4.816 1 97.56 153 GLN B N 1
ATOM 2750 C CA . GLN B 1 153 ? 2.922 4.887 -4.609 1 97.56 153 GLN B CA 1
ATOM 2751 C C . GLN B 1 153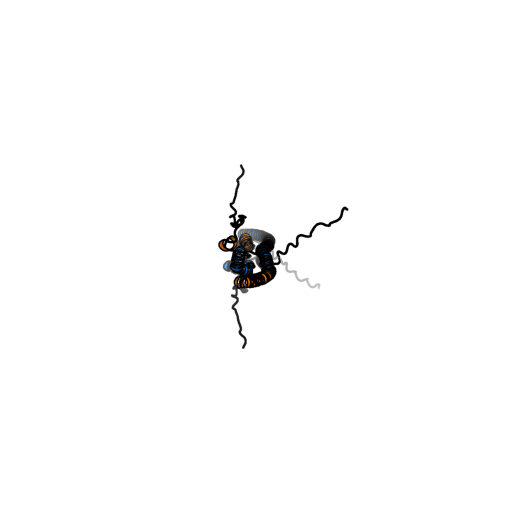 ? 2.621 5.047 -3.121 1 97.56 153 GLN B C 1
ATOM 2753 O O . GLN B 1 153 ? 2.064 6.062 -2.703 1 97.56 153 GLN B O 1
ATOM 2758 N N . ILE B 1 154 ? 3.064 4.105 -2.33 1 98.38 154 ILE B N 1
ATOM 2759 C CA . ILE B 1 154 ? 2.869 4.164 -0.886 1 98.38 154 ILE B CA 1
ATOM 2760 C C . ILE B 1 154 ? 3.688 5.312 -0.299 1 98.38 154 ILE B C 1
ATOM 2762 O O . ILE B 1 154 ? 3.193 6.07 0.539 1 98.38 154 ILE B O 1
ATOM 2766 N N . GLN B 1 155 ? 4.883 5.523 -0.818 1 97.19 155 GLN B N 1
ATOM 2767 C CA . GLN B 1 155 ? 5.781 6.547 -0.293 1 97.19 155 GLN B CA 1
ATOM 2768 C C . GLN B 1 155 ? 5.25 7.949 -0.585 1 97.19 155 GLN B C 1
ATOM 2770 O O . GLN B 1 155 ? 5.602 8.906 0.108 1 97.19 155 GLN B O 1
ATOM 2775 N N . GLN B 1 156 ? 4.398 8.086 -1.574 1 96.75 156 GLN B N 1
ATOM 2776 C CA . GLN B 1 156 ? 3.869 9.391 -1.97 1 96.75 156 GLN B CA 1
ATOM 2777 C C . GLN B 1 156 ? 2.469 9.609 -1.403 1 96.75 156 GLN B C 1
ATOM 2779 O O . GLN B 1 156 ? 1.866 10.664 -1.617 1 96.75 156 GLN B O 1
ATOM 2784 N N . PHE B 1 157 ? 2.037 8.688 -0.65 1 97.88 157 PHE B N 1
ATOM 2785 C CA . PHE B 1 157 ? 0.655 8.727 -0.186 1 97.88 157 PHE B CA 1
ATOM 2786 C C . PHE B 1 157 ? 0.49 9.742 0.933 1 97.88 157 PHE B C 1
ATOM 2788 O O . PHE B 1 157 ? 1.273 9.766 1.885 1 97.88 157 PHE B O 1
ATOM 279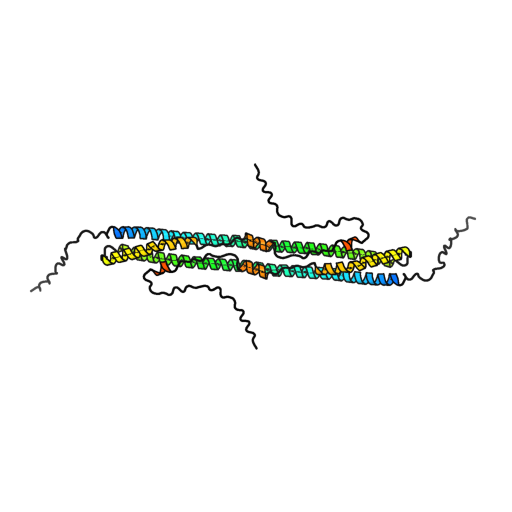5 N N . GLY B 1 158 ? -0.516 10.523 0.783 1 96.56 158 GLY B N 1
ATOM 2796 C CA . GLY B 1 158 ? -0.902 11.461 1.823 1 96.56 158 GLY B CA 1
ATOM 2797 C C . GLY B 1 158 ? 0.021 12.664 1.916 1 96.56 158 GLY B C 1
ATOM 2798 O O . GLY B 1 158 ? 1.142 12.633 1.401 1 96.56 158 GLY B O 1
ATOM 2799 N N . GLU B 1 159 ? -0.551 13.734 2.48 1 93.5 159 GLU B N 1
ATOM 2800 C CA . GLU B 1 159 ? 0.243 14.945 2.676 1 93.5 159 GLU B CA 1
ATOM 2801 C C . GLU B 1 159 ? -0.288 15.773 3.844 1 93.5 159 GLU B C 1
ATOM 2803 O O . GLU B 1 159 ? -1.484 15.742 4.141 1 93.5 159 GLU B O 1
ATOM 2808 N N . GLY B 1 160 ? 0.692 16.266 4.48 1 90.88 160 GLY B N 1
ATOM 2809 C CA . GLY B 1 160 ? 0.354 17.328 5.422 1 90.88 160 GLY B CA 1
ATOM 2810 C C . GLY B 1 160 ? 0.366 18.703 4.793 1 90.88 160 GLY B C 1
ATOM 2811 O O . GLY B 1 160 ? 1.312 19.062 4.09 1 90.88 160 GLY B O 1
ATOM 2812 N N . GLU B 1 161 ? -0.71 19.312 4.91 1 85.69 161 GLU B N 1
ATOM 2813 C CA . GLU B 1 161 ? -0.779 20.656 4.348 1 85.69 161 GLU B CA 1
ATOM 2814 C C . GLU B 1 161 ? 0.103 21.625 5.125 1 85.69 161 GLU B C 1
ATOM 2816 O O . GLU B 1 161 ? -0.089 21.828 6.328 1 85.69 161 GLU B O 1
ATOM 2821 N N . GLU B 1 162 ? 1.059 22.172 4.453 1 79.06 162 GLU B N 1
ATOM 2822 C CA . GLU B 1 162 ? 1.996 23.125 5.051 1 79.06 162 GLU B CA 1
ATOM 2823 C C . GLU B 1 162 ? 1.36 24.5 5.219 1 79.06 162 GLU B C 1
ATOM 2825 O O . GLU B 1 162 ? 0.449 24.859 4.473 1 79.06 162 GLU B O 1
ATOM 2830 N N . ILE B 1 163 ? 1.877 25.219 6.156 1 79.56 163 ILE B N 1
ATOM 2831 C CA . ILE B 1 163 ? 1.43 26.578 6.422 1 79.56 163 ILE B CA 1
ATOM 2832 C C . ILE B 1 163 ? 2.098 27.547 5.441 1 79.56 163 ILE B C 1
ATOM 2834 O O . ILE B 1 163 ? 3.328 27.609 5.367 1 79.56 163 ILE B O 1
ATOM 2838 N N . ASN B 1 164 ? 1.438 27.984 4.332 1 70.75 164 ASN B N 1
ATOM 2839 C CA . ASN B 1 164 ? 1.981 28.984 3.422 1 70.75 164 ASN B CA 1
ATOM 2840 C C . ASN B 1 164 ? 1.547 30.391 3.814 1 70.75 164 ASN B C 1
ATOM 2842 O O . ASN B 1 164 ? 0.41 30.797 3.557 1 70.75 164 ASN B O 1
ATOM 2846 N N . LEU B 1 165 ? 2.279 31.047 4.75 1 66.56 165 LEU B N 1
ATOM 2847 C CA . LEU B 1 165 ? 1.976 32.438 5.117 1 66.56 165 LEU B CA 1
ATOM 2848 C C . LEU B 1 165 ? 2.656 33.406 4.164 1 66.56 165 LEU B C 1
ATOM 2850 O O . LEU B 1 165 ? 3.83 33.25 3.824 1 66.56 165 LEU B O 1
ATOM 2854 N N . SER B 1 166 ? 2.109 33.844 3.012 1 56.81 166 SER B N 1
ATOM 2855 C CA . SER B 1 166 ? 2.664 34.844 2.08 1 56.81 166 SER B CA 1
ATOM 2856 C C . SER B 1 166 ? 3.533 35.844 2.805 1 56.81 166 SER B C 1
ATOM 2858 O O . SER B 1 166 ? 3.26 36.219 3.953 1 56.81 166 SER B O 1
ATOM 2860 N N . SER B 1 167 ? 4.836 36 2.584 1 49.88 167 SER B N 1
ATOM 2861 C CA . SER B 1 167 ? 5.879 36.938 3.01 1 49.88 167 SER B CA 1
ATOM 2862 C C . SER B 1 167 ? 5.316 38.312 3.268 1 49.88 167 SER B C 1
ATOM 2864 O O . SER B 1 167 ? 5.93 39.125 3.971 1 49.88 167 SER B O 1
ATOM 2866 N N . ASP B 1 168 ? 4.457 38.938 2.432 1 45.5 168 ASP B N 1
ATOM 2867 C CA . ASP B 1 168 ? 4.27 40.375 2.59 1 45.5 168 ASP B CA 1
ATOM 2868 C C . ASP B 1 168 ? 3.832 40.719 4.012 1 45.5 168 ASP B C 1
ATOM 2870 O O . ASP B 1 168 ? 4.18 41.781 4.531 1 45.5 168 ASP B O 1
ATOM 2874 N N . SER B 1 169 ? 2.957 40 4.645 1 46.5 169 SER B N 1
ATOM 2875 C CA . SER B 1 169 ? 2.209 40.5 5.797 1 46.5 169 SER B CA 1
ATOM 2876 C C . SER B 1 169 ? 3.041 40.438 7.07 1 46.5 169 SER B C 1
ATOM 2878 O O . SER B 1 169 ? 2.805 41.188 8.023 1 46.5 169 SER B O 1
ATOM 2880 N N . LEU B 1 170 ? 3.783 39.25 7.336 1 46.03 170 LEU B N 1
ATOM 2881 C CA . LEU B 1 170 ? 4.484 39.312 8.609 1 46.03 170 LEU B CA 1
ATOM 2882 C C . LEU B 1 170 ? 5.629 40.312 8.562 1 46.03 170 LEU B C 1
ATOM 2884 O O . LEU B 1 170 ? 6.258 40.594 9.578 1 46.03 170 LEU B O 1
ATOM 2888 N N . GLN B 1 171 ? 6.242 40.469 7.434 1 40.72 171 GLN B N 1
ATOM 2889 C CA . GLN B 1 171 ? 7.41 41.344 7.379 1 40.72 171 GLN B CA 1
ATOM 2890 C C . GLN B 1 171 ? 7.035 42.781 7.746 1 40.72 171 GLN B C 1
ATOM 2892 O O . GLN B 1 171 ? 7.914 43.625 7.93 1 40.72 171 GLN B O 1
ATOM 2897 N N . ASN B 1 172 ? 5.766 43.188 7.5 1 38.09 172 ASN B N 1
ATOM 2898 C CA . ASN B 1 172 ? 5.711 44.625 7.68 1 38.09 172 ASN B CA 1
ATOM 2899 C C . ASN B 1 172 ? 5.898 45 9.141 1 38.09 172 ASN B C 1
ATOM 2901 O O . ASN B 1 172 ? 5.473 46.094 9.562 1 38.09 172 ASN B O 1
ATOM 2905 N N . SER B 1 173 ? 5.902 44.125 10.102 1 37.56 173 SER B N 1
ATOM 2906 C CA . SER B 1 173 ? 6.367 44.719 11.344 1 37.56 173 SER B CA 1
ATOM 2907 C C . SER B 1 173 ? 7.719 45.406 11.164 1 37.56 173 SER B C 1
ATOM 2909 O O . SER B 1 173 ? 8.5 45.031 10.297 1 37.56 173 SER B O 1
ATOM 2911 N N . PRO B 1 174 ? 8.008 46.656 11.57 1 36.16 174 PRO B N 1
ATOM 2912 C CA . PRO B 1 174 ? 9.414 47.062 11.539 1 36.16 174 PRO B CA 1
ATOM 2913 C C . PRO B 1 174 ? 10.367 45.906 11.875 1 36.16 174 PRO B C 1
ATOM 2915 O O . PRO B 1 174 ? 10.242 45.312 12.938 1 36.16 174 PRO B O 1
ATOM 2918 N N . ARG B 1 175 ? 10.789 44.938 10.953 1 35.66 175 ARG B N 1
ATOM 2919 C CA . ARG B 1 175 ? 11.836 43.938 10.883 1 35.66 175 ARG B CA 1
ATOM 2920 C C . ARG B 1 175 ? 13.07 44.375 11.656 1 35.66 175 ARG B C 1
ATOM 2922 O O . ARG B 1 175 ? 13.664 45.406 11.367 1 35.66 175 ARG B O 1
ATOM 2929 N N . SER B 1 176 ? 13.359 44.156 12.852 1 29.62 176 SER B N 1
ATOM 2930 C CA . SER B 1 176 ? 14.719 43.656 12.93 1 29.62 176 SER B CA 1
ATOM 2931 C C . SER B 1 176 ? 14.938 42.5 11.938 1 29.62 176 SER B C 1
ATOM 2933 O O . SER B 1 176 ? 14 41.781 11.602 1 29.62 176 SER B O 1
ATOM 2935 N N . SER B 1 177 ? 15.891 42.469 10.922 1 29.44 177 SER B N 1
ATOM 2936 C CA . SER B 1 177 ? 16.422 41.719 9.797 1 29.44 177 SER B CA 1
ATOM 2937 C C . SER B 1 177 ? 16.391 40.219 10.07 1 29.44 177 SER B C 1
ATOM 2939 O O . SER B 1 177 ? 17.219 39.469 9.562 1 29.44 177 SER B O 1
ATOM 2941 N N . THR B 1 178 ? 15.766 39.562 11 1 26.84 178 THR B N 1
ATOM 2942 C CA . THR B 1 178 ? 16.156 38.156 10.969 1 26.84 178 THR B CA 1
ATOM 2943 C C . THR B 1 178 ? 15.539 37.469 9.758 1 26.84 178 THR B C 1
ATOM 2945 O O . THR B 1 178 ? 14.383 37.688 9.414 1 26.84 178 THR B O 1
ATOM 2948 N N . ALA B 1 179 ? 16.359 36.812 8.914 1 29.47 179 ALA B N 1
ATOM 2949 C CA . ALA B 1 179 ? 16.422 35.969 7.723 1 29.47 179 ALA B CA 1
ATOM 2950 C C . ALA B 1 179 ? 15.367 34.875 7.773 1 29.47 179 ALA B C 1
ATOM 2952 O O . ALA B 1 179 ? 15.438 33.969 8.617 1 29.47 179 ALA B O 1
ATOM 2953 N N . ILE B 1 180 ? 14.211 35.062 7.711 1 30.28 180 ILE B N 1
ATOM 2954 C CA . ILE B 1 180 ? 13.328 33.906 7.574 1 30.28 180 ILE B CA 1
ATOM 2955 C C . ILE B 1 180 ? 13.664 33.156 6.285 1 30.28 180 ILE B C 1
ATOM 2957 O O . ILE B 1 180 ? 13.539 33.719 5.191 1 30.28 180 ILE B O 1
ATOM 2961 N N . THR B 1 181 ? 14.609 32.281 6.355 1 25.84 181 THR B N 1
ATOM 2962 C CA . THR B 1 181 ? 14.984 31.312 5.352 1 25.84 181 THR B CA 1
ATOM 2963 C C . THR B 1 181 ? 13.758 30.531 4.875 1 25.84 181 THR B C 1
ATOM 2965 O O . THR B 1 181 ? 13.055 29.906 5.68 1 25.84 181 THR B O 1
ATOM 2968 N N . THR B 1 182 ? 13.094 31.031 3.949 1 28.06 182 THR B N 1
ATOM 2969 C CA . THR B 1 182 ? 12.188 30.234 3.135 1 28.06 182 THR B CA 1
ATOM 2970 C C . THR B 1 182 ? 12.766 28.844 2.867 1 28.06 182 THR B C 1
ATOM 2972 O O . THR B 1 182 ? 13.805 28.719 2.213 1 28.06 182 THR B O 1
ATOM 2975 N N . ILE B 1 183 ? 12.633 27.953 3.803 1 25.73 183 ILE B N 1
ATOM 2976 C CA . ILE B 1 183 ? 12.992 26.562 3.504 1 25.73 183 ILE B CA 1
ATOM 2977 C C . ILE B 1 183 ? 12.188 26.078 2.299 1 25.73 183 ILE B C 1
ATOM 2979 O O . ILE B 1 183 ? 10.961 25.969 2.361 1 25.73 183 ILE B O 1
ATOM 2983 N N . MET B 1 184 ? 12.422 26.625 1.17 1 26.64 184 MET B N 1
ATOM 2984 C CA . MET B 1 184 ? 12 25.906 -0.024 1 26.64 184 MET B CA 1
ATOM 2985 C C . MET B 1 184 ? 12.43 24.438 0.054 1 26.64 184 MET B C 1
ATOM 2987 O O . MET B 1 184 ? 13.625 24.141 0.083 1 26.64 184 MET B O 1
ATOM 2991 N N . VAL B 1 185 ? 11.703 23.703 0.763 1 27.06 185 VAL B N 1
ATOM 2992 C CA . VAL B 1 185 ? 11.938 22.266 0.59 1 27.06 185 VAL B CA 1
ATOM 2993 C C . VAL B 1 185 ? 11.844 21.906 -0.889 1 27.06 185 VAL B C 1
ATOM 2995 O O . VAL B 1 185 ? 10.766 21.984 -1.483 1 27.06 185 VAL B O 1
ATOM 2998 N N . THR B 1 186 ? 12.805 22.391 -1.646 1 26.31 186 THR B N 1
ATOM 2999 C CA . THR B 1 186 ? 12.984 21.812 -2.971 1 26.31 186 THR B CA 1
ATOM 3000 C C . THR B 1 186 ? 13.102 20.297 -2.881 1 26.31 186 THR B C 1
ATOM 3002 O O . THR B 1 186 ? 13.875 19.766 -2.076 1 26.31 186 THR B O 1
ATOM 3005 N N . SER B 1 187 ? 12.031 19.547 -3.199 1 26.67 187 SER B N 1
ATOM 3006 C CA . SER B 1 187 ? 12.125 18.141 -3.559 1 26.67 187 SER B CA 1
ATOM 3007 C C . SER B 1 187 ? 13.367 17.875 -4.402 1 26.67 187 SER B C 1
ATOM 3009 O O . SER B 1 187 ? 13.5 18.406 -5.508 1 26.67 187 SER B O 1
ATOM 3011 N N . CYS B 1 188 ? 14.578 17.906 -3.752 1 26.72 188 CYS B N 1
ATOM 3012 C CA . CYS B 1 188 ? 15.812 17.438 -4.387 1 26.72 188 CYS B CA 1
ATOM 3013 C C . CYS B 1 188 ? 15.57 16.156 -5.164 1 26.72 188 CYS B C 1
ATOM 3015 O O . CYS B 1 188 ? 15.086 15.172 -4.605 1 26.72 188 CYS B O 1
ATOM 3017 N N . GLY B 1 189 ? 15.367 16.266 -6.391 1 23.39 189 GLY B N 1
ATOM 3018 C CA . GLY B 1 189 ? 15.547 15.18 -7.348 1 23.39 189 GLY B CA 1
ATOM 3019 C C . GLY B 1 189 ? 16.797 14.359 -7.094 1 23.39 189 GLY B C 1
ATOM 3020 O O . GLY B 1 189 ? 17.859 14.914 -6.77 1 23.39 189 GLY B O 1
ATOM 3021 N N . VAL B 1 190 ? 16.75 13.148 -6.574 1 26.33 190 VAL B N 1
ATOM 3022 C CA . VAL B 1 190 ? 17.719 12.078 -6.43 1 26.33 190 VAL B CA 1
ATOM 3023 C C . VAL B 1 190 ? 18.625 12.023 -7.664 1 26.33 190 VAL B C 1
ATOM 3025 O O . VAL B 1 190 ? 18.156 11.703 -8.758 1 26.33 190 VAL B O 1
ATOM 3028 N N . SER B 1 191 ? 19.438 13.039 -7.957 1 23.97 191 SER B N 1
ATOM 3029 C CA . SER B 1 191 ? 20.469 12.758 -8.945 1 23.97 191 SER B CA 1
ATOM 3030 C C . SER B 1 191 ? 21.312 11.547 -8.539 1 23.97 191 SER B C 1
ATOM 3032 O O . SER B 1 191 ? 21.641 11.375 -7.363 1 23.97 191 SER B O 1
ATOM 3034 N N . ASP B 1 192 ? 21.344 10.461 -9.344 1 25.55 192 ASP B N 1
ATOM 3035 C CA . ASP B 1 192 ? 22.125 9.234 -9.523 1 25.55 192 ASP B CA 1
ATOM 3036 C C . ASP B 1 192 ? 23.625 9.523 -9.547 1 25.55 192 ASP B C 1
ATOM 3038 O O . ASP B 1 192 ? 24.125 10.125 -10.5 1 25.55 192 ASP B O 1
ATOM 3042 N N . VAL B 1 193 ? 24.25 10.07 -8.57 1 24.94 193 VAL B N 1
ATOM 3043 C CA . VAL B 1 193 ? 25.703 10.062 -8.609 1 24.94 193 VAL B CA 1
ATOM 3044 C C . VAL B 1 193 ? 26.219 8.625 -8.664 1 24.94 193 VAL B C 1
ATOM 3046 O O . VAL B 1 193 ? 26.078 7.875 -7.688 1 24.94 193 VAL B O 1
ATOM 3049 N N . ILE B 1 194 ? 26.047 7.844 -9.789 1 23.91 194 ILE B N 1
ATOM 3050 C CA . ILE B 1 194 ? 26.828 6.664 -10.172 1 23.91 194 ILE B CA 1
ATOM 3051 C C . ILE B 1 194 ? 28.312 7.012 -10.234 1 23.91 194 ILE B C 1
ATOM 3053 O O . ILE B 1 194 ? 28.75 7.719 -11.141 1 23.91 194 ILE B O 1
ATOM 3057 N N . ARG B 1 195 ? 2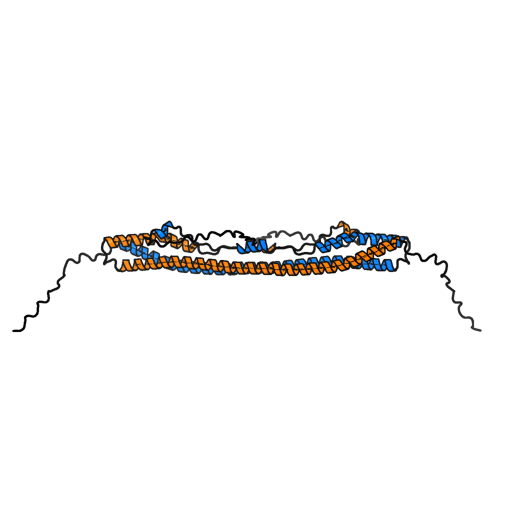8.984 7.508 -9.203 1 21.02 195 ARG B N 1
ATOM 3058 C CA . ARG B 1 195 ? 30.438 7.492 -9.344 1 21.02 195 ARG B CA 1
ATOM 3059 C C . ARG B 1 195 ? 30.953 6.07 -9.516 1 21.02 195 ARG B C 1
ATOM 3061 O O . ARG B 1 195 ? 30.75 5.223 -8.641 1 21.02 195 ARG B O 1
ATOM 3068 N N . TRP B 1 196 ? 31.141 5.637 -10.875 1 22.38 196 TRP B N 1
ATOM 3069 C CA . TRP B 1 196 ? 31.984 4.531 -11.32 1 22.38 196 TRP B CA 1
ATOM 3070 C C . TRP B 1 196 ? 33.406 4.703 -10.836 1 22.38 196 TRP B C 1
ATOM 3072 O O . TRP B 1 196 ? 34.031 5.754 -11.039 1 22.38 196 TRP B O 1
ATOM 3082 N N . ASN B 1 197 ? 33.812 4.316 -9.633 1 23.44 197 ASN B N 1
ATOM 3083 C CA . ASN B 1 197 ? 35.188 4.043 -9.328 1 23.44 197 ASN B CA 1
ATOM 3084 C C . ASN B 1 197 ? 35.875 3.311 -10.477 1 23.44 197 ASN B C 1
ATOM 3086 O O . ASN B 1 197 ? 35.312 2.383 -11.055 1 23.44 197 ASN B O 1
ATOM 3090 N N . ARG B 1 198 ? 37.156 3.809 -10.969 1 20.92 198 ARG B N 1
ATOM 3091 C CA . ARG B 1 198 ? 38.344 3.076 -11.367 1 20.92 198 ARG B CA 1
ATOM 3092 C C . ARG B 1 198 ? 38.875 2.201 -10.227 1 20.92 198 ARG B C 1
ATOM 3094 O O . ARG B 1 198 ? 38.875 2.625 -9.07 1 20.92 198 ARG B O 1
#

Radius of gyration: 46.43 Å; Cα contacts (8 Å, |Δi|>4): 281; chains: 2; bounding box: 79×184×105 Å

Foldseek 3Di:
DPPPDPPPPPPCPPDDPDPPPPVPPVVVVVVVVVVVVVVVVVVVVVVVVVVVVVVVVVVVVVVVVVVVVVVVVVVVVVVVLVVLVVVLVVVVVVLVVLVVVLVVCVVCVVVDDPVVNVVSVVSVVVSVVCVVVNVVSVVPSDDDDDCVVVVVVVVPPDDDDDDDDPPPPVPPPVDPPDDPPPPPVPPPDPPPPPPPDD/DPDDDDDDPPPVPVPDPDPPPPVPPVVVVVVVVVVVVVVVVVVVVVVVVVVVVVVVVVVVVVVVVVVVVVVVVVVVVVVVLVVLVVVLVVVVVVLVVLVVVLVVCVVCVVVDDPVVNVVSVVSVVVSVVCVVVNVVSVVPSDDDDDCVVVVVVVVPPDDDDDDDDPPPPVPPPPDPPDDPPPPPVPPPDPPPPPPPDD

Sequence (396 aa):
KPPPNPPIFPSDCAALISPCLTTGPYIEKSMKDLQRCTVSLARYQLLIKEEMDASVKKIKVTFGELQTCIMDREVALMSELDKIKKEALEILDSRQRRAEELKRLTDVAIQMSESQLAELRAEIKHFVSDRKYDEELGRSARFTGSPESLGAQIQQFGEGEEINLSSDSLQNSPRSSTAITTIMVTSCGVSDVIRWNRKPPPNPPIFPSDCAALISPCLTTGPYIEKSMKDLQRCTVSLARYQLLIKEEMDASVKKIKVTFGELQTCIMDREVALMSELDKIKKEALEILDSRQRRAEELKRLTDVAIQMSESQLAELRAEIKHFVSDRKYDEELGRSARFTGSPESLGAQIQQFGEGEEINLSSDSLQNSPRSSTAITTIMVTSCGVSDVIRWNR

InterPro domains:
  IPR009816 SPATS2-like [PF07139] (23-159)
  IPR009816 SPATS2-like [PTHR15623] (23-160)

Solvent-accessible surface area (backbone atoms only — not comparable to full-atom values): 23572 Å² total; per-residue (Å²): 134,80,76,80,74,76,82,77,76,81,83,68,91,74,77,86,73,64,76,80,69,62,65,51,80,66,52,54,54,45,50,52,51,51,51,54,49,51,55,51,50,58,50,40,56,52,48,37,54,51,37,42,52,49,26,53,51,49,48,54,53,41,52,49,51,46,51,49,38,50,52,51,36,52,55,49,50,52,51,49,43,51,52,44,51,49,52,53,50,50,52,51,49,54,52,49,50,50,48,52,52,52,51,56,51,59,73,48,41,75,79,47,53,72,70,53,48,53,50,52,46,50,51,48,53,53,57,56,67,46,47,64,57,56,57,49,51,52,70,29,48,39,64,49,72,70,50,62,68,58,39,51,53,44,64,63,56,56,45,61,39,63,77,81,76,70,67,74,67,74,55,67,47,91,62,76,80,77,77,76,72,74,75,67,77,65,80,74,73,83,73,81,78,75,76,77,77,134,125,92,72,85,80,82,84,78,78,79,82,69,81,72,66,86,72,63,78,80,67,62,66,54,79,65,51,54,54,45,51,53,51,50,51,54,49,52,55,48,51,58,51,39,56,53,49,37,54,52,38,43,52,51,28,53,51,49,48,53,53,40,52,50,50,44,52,49,38,50,53,52,35,51,53,49,50,53,51,48,44,49,52,44,51,51,53,52,49,50,52,51,48,52,51,50,52,50,48,54,52,52,50,56,51,59,74,50,42,76,78,46,53,73,69,54,48,53,51,52,46,51,52,47,53,53,58,56,66,47,48,64,57,55,58,51,50,51,70,30,48,40,63,50,74,71,49,64,68,59,40,53,52,44,64,64,56,55,44,60,40,62,77,82,76,71,66,72,67,73,54,67,49,92,63,74,80,77,78,78,71,76,76,68,78,64,84,73,72,84,73,81,79,75,77,78,78,133